Protein AF-A0A7C2D8P2-F1 (afdb_monomer)

Structure (mmCIF, N/CA/C/O backbone):
data_AF-A0A7C2D8P2-F1
#
_entry.id   AF-A0A7C2D8P2-F1
#
loop_
_atom_site.group_PDB
_atom_site.id
_atom_site.type_symbol
_atom_site.label_atom_id
_atom_site.label_alt_id
_atom_site.label_comp_id
_atom_site.label_asym_id
_atom_site.label_entity_id
_atom_site.label_seq_id
_atom_site.pdbx_PDB_ins_code
_atom_site.Cartn_x
_atom_site.Cartn_y
_atom_site.Cartn_z
_atom_site.occupancy
_atom_site.B_iso_or_equiv
_atom_site.auth_seq_id
_atom_site.auth_comp_id
_atom_site.auth_asym_id
_atom_site.auth_atom_id
_atom_site.pdbx_PDB_model_num
ATOM 1 N N . MET A 1 1 ? 91.631 -14.824 -57.199 1.00 41.09 1 MET A N 1
ATOM 2 C CA . MET A 1 1 ? 91.966 -16.258 -56.986 1.00 41.09 1 MET A CA 1
ATOM 3 C C . MET A 1 1 ? 90.661 -17.042 -57.189 1.00 41.09 1 MET A C 1
ATOM 5 O O . MET A 1 1 ? 89.636 -16.502 -56.811 1.00 41.09 1 MET A O 1
ATOM 9 N N . HIS A 1 2 ? 90.535 -18.111 -57.991 1.00 35.31 2 HIS A N 1
ATOM 10 C CA . HIS A 1 2 ? 91.168 -19.447 -57.898 1.00 35.31 2 HIS A CA 1
ATOM 11 C C . HIS A 1 2 ? 90.893 -20.138 -56.535 1.00 35.31 2 HIS A C 1
ATOM 13 O O . HIS A 1 2 ? 91.211 -19.531 -55.524 1.00 35.31 2 HIS A O 1
ATOM 19 N N . ARG A 1 3 ? 90.365 -21.381 -56.441 1.00 39.34 3 ARG A N 1
ATOM 20 C CA . ARG A 1 3 ? 89.917 -22.342 -57.490 1.00 39.34 3 ARG A CA 1
ATOM 21 C C . ARG A 1 3 ? 89.162 -23.570 -56.881 1.00 39.34 3 ARG A C 1
ATOM 23 O O . ARG A 1 3 ? 89.734 -24.169 -55.985 1.00 39.34 3 ARG A O 1
ATOM 30 N N . ARG A 1 4 ? 88.055 -24.052 -57.505 1.00 41.56 4 ARG A N 1
ATOM 31 C CA . ARG A 1 4 ? 87.508 -25.463 -57.475 1.00 41.56 4 ARG A CA 1
ATOM 32 C C . ARG A 1 4 ? 87.026 -26.038 -56.104 1.00 41.56 4 ARG A C 1
ATOM 34 O O . ARG A 1 4 ? 87.373 -25.470 -55.085 1.00 41.56 4 ARG A O 1
ATOM 41 N N . MET A 1 5 ? 86.229 -27.123 -55.968 1.00 42.97 5 MET A N 1
ATOM 42 C CA . MET A 1 5 ? 85.429 -28.044 -56.845 1.00 42.97 5 MET A CA 1
ATOM 43 C C . MET A 1 5 ? 84.220 -28.596 -55.997 1.00 42.97 5 MET A C 1
ATOM 45 O O . MET A 1 5 ? 84.363 -28.616 -54.782 1.00 42.97 5 MET A O 1
ATOM 49 N N . VAL A 1 6 ? 82.976 -28.861 -56.472 1.00 44.66 6 VAL A N 1
ATOM 50 C CA . VAL A 1 6 ? 82.435 -29.945 -57.372 1.00 44.66 6 VAL A CA 1
ATOM 51 C C . VAL A 1 6 ? 82.567 -31.353 -56.732 1.00 44.66 6 VAL A C 1
ATOM 53 O O . VAL A 1 6 ? 83.615 -31.595 -56.149 1.00 44.66 6 VAL A O 1
ATOM 56 N N . LYS A 1 7 ? 81.640 -32.342 -56.755 1.00 39.94 7 LYS A N 1
ATOM 57 C CA . LYS A 1 7 ? 80.459 -32.796 -57.576 1.00 39.94 7 LYS A CA 1
ATOM 58 C C . LYS A 1 7 ? 79.416 -33.457 -56.608 1.00 39.94 7 LYS A C 1
ATOM 60 O O . LYS A 1 7 ? 79.784 -33.653 -55.457 1.00 39.94 7 LYS A O 1
ATOM 65 N N . GLU A 1 8 ? 78.177 -33.902 -56.891 1.00 36.12 8 GLU A N 1
ATOM 66 C CA . GLU A 1 8 ? 77.235 -33.939 -58.046 1.00 36.12 8 GLU A CA 1
ATOM 67 C C . GLU A 1 8 ? 75.824 -33.475 -57.525 1.00 36.12 8 GLU A C 1
ATOM 69 O O . GLU A 1 8 ? 75.814 -32.414 -56.911 1.00 36.12 8 GLU A O 1
ATOM 74 N N . GLY A 1 9 ? 74.615 -34.083 -57.634 1.00 33.53 9 GLY A N 1
ATOM 75 C CA . GLY A 1 9 ? 74.024 -35.230 -58.377 1.00 33.53 9 GLY A CA 1
ATOM 76 C C . GLY A 1 9 ? 72.515 -35.461 -58.051 1.00 33.53 9 GLY A C 1
ATOM 77 O O . GLY A 1 9 ? 72.110 -35.037 -56.969 1.00 33.53 9 GLY A O 1
ATOM 78 N N . PRO A 1 10 ? 71.653 -36.032 -58.947 1.00 57.22 10 PRO A N 1
ATOM 79 C CA . PRO A 1 10 ? 70.202 -35.732 -58.894 1.00 57.22 10 PRO A CA 1
ATOM 80 C C . PRO A 1 10 ? 69.176 -36.892 -59.094 1.00 57.22 10 PRO A C 1
ATOM 82 O O . PRO A 1 10 ? 69.528 -38.044 -59.332 1.00 57.22 10 PRO A O 1
ATOM 85 N N . THR A 1 11 ? 67.886 -36.499 -59.143 1.00 39.34 11 THR A N 1
ATOM 86 C CA . THR A 1 11 ? 66.638 -37.238 -59.508 1.00 39.34 11 THR A CA 1
ATOM 87 C C . THR A 1 11 ? 65.970 -38.083 -58.403 1.00 39.34 11 THR A C 1
ATOM 89 O O . THR A 1 11 ? 66.649 -38.573 -57.512 1.00 39.34 11 THR A O 1
ATOM 92 N N . GLY A 1 12 ? 64.634 -38.247 -58.369 1.00 34.53 12 GLY A N 1
ATOM 93 C CA . GLY A 1 12 ? 63.576 -37.751 -59.277 1.00 34.53 12 GLY A CA 1
ATOM 94 C C . GLY A 1 12 ? 62.172 -37.724 -58.627 1.00 34.53 12 GLY A C 1
ATOM 95 O O . GLY A 1 12 ? 62.017 -38.133 -57.482 1.00 34.53 12 GLY A O 1
ATOM 96 N N . CYS A 1 13 ? 61.162 -37.206 -59.343 1.00 32.38 13 CYS A N 1
ATOM 97 C CA . CYS A 1 13 ? 59.773 -37.015 -58.860 1.00 32.38 13 CYS A CA 1
ATOM 98 C C . CYS A 1 13 ? 58.755 -37.836 -59.730 1.00 32.38 13 CYS A C 1
ATOM 100 O O . CYS A 1 13 ? 59.218 -38.744 -60.415 1.00 32.38 13 CYS A O 1
ATOM 102 N N . PRO A 1 14 ? 57.410 -37.671 -59.675 1.00 63.09 14 PRO A N 1
ATOM 103 C CA . PRO A 1 14 ? 56.484 -38.706 -59.183 1.00 63.09 14 PRO A CA 1
ATOM 104 C C . PRO A 1 14 ? 55.549 -39.284 -60.287 1.00 63.09 14 PRO A C 1
ATOM 106 O O . PRO A 1 14 ? 55.957 -39.348 -61.442 1.00 63.09 14 PRO A O 1
ATOM 109 N N . THR A 1 15 ? 54.278 -39.603 -59.946 1.00 41.38 15 THR A N 1
ATOM 110 C CA . THR A 1 15 ? 53.103 -40.004 -60.795 1.00 41.38 15 THR A CA 1
ATOM 111 C C . THR A 1 15 ? 52.832 -41.534 -60.938 1.00 41.38 15 THR A C 1
ATOM 113 O O . THR A 1 15 ? 53.690 -42.316 -60.540 1.00 41.38 15 THR A O 1
ATOM 116 N N . PRO A 1 16 ? 51.656 -42.004 -61.450 1.00 52.56 16 PRO A N 1
ATOM 117 C CA . PRO A 1 16 ? 50.286 -41.758 -60.921 1.00 52.56 16 PRO A CA 1
ATOM 118 C C . PRO A 1 16 ? 49.272 -42.951 -61.066 1.00 52.56 16 PRO A C 1
ATOM 120 O O . PRO A 1 16 ? 49.584 -43.948 -61.705 1.00 52.56 16 PRO A O 1
ATOM 123 N N . PHE A 1 17 ? 48.005 -42.761 -60.623 1.00 34.69 17 PHE A N 1
ATOM 124 C CA . PHE A 1 17 ? 46.769 -43.526 -60.994 1.00 34.69 17 PHE A CA 1
ATOM 125 C C . PHE A 1 17 ? 46.783 -45.070 -60.718 1.00 34.69 17 PHE A C 1
ATOM 127 O O . PHE A 1 17 ? 47.797 -45.621 -60.323 1.00 34.69 17 PHE A O 1
ATOM 134 N N . THR A 1 18 ? 45.706 -45.881 -60.770 1.00 35.97 18 THR A N 1
ATOM 135 C CA . THR A 1 18 ? 44.376 -45.815 -61.436 1.00 35.97 18 THR A CA 1
ATOM 136 C C . THR A 1 18 ? 43.271 -46.493 -60.565 1.00 35.97 18 THR A C 1
ATOM 138 O O . THR A 1 18 ? 43.389 -46.479 -59.345 1.00 35.97 18 THR A O 1
ATOM 141 N N . SER A 1 19 ? 42.161 -47.020 -61.121 1.00 37.47 19 SER A N 1
ATOM 142 C CA . SER A 1 19 ? 40.869 -47.204 -60.416 1.00 37.47 19 SER A CA 1
ATOM 143 C C . SER A 1 19 ? 40.106 -48.530 -60.661 1.00 37.47 19 SER A C 1
ATOM 145 O O . SER A 1 19 ? 40.237 -49.131 -61.723 1.00 37.47 19 SER A O 1
ATOM 147 N N . ARG A 1 20 ? 39.172 -48.854 -59.731 1.00 37.91 20 ARG A N 1
ATOM 148 C CA . ARG A 1 20 ? 38.009 -49.790 -59.868 1.00 37.91 20 ARG A CA 1
ATOM 149 C C . ARG A 1 20 ? 38.350 -51.304 -59.998 1.00 37.91 20 ARG A C 1
ATOM 151 O O . ARG A 1 20 ? 39.530 -51.604 -60.142 1.00 37.91 20 ARG A O 1
ATOM 158 N N . PRO A 1 21 ? 37.391 -52.274 -59.876 1.00 44.59 21 PRO A N 1
ATOM 159 C CA . PRO A 1 21 ? 35.919 -52.211 -60.026 1.00 44.59 21 PRO A CA 1
ATOM 160 C C . PRO A 1 21 ? 35.089 -52.767 -58.828 1.00 44.59 21 PRO A C 1
ATOM 162 O O . PRO A 1 21 ? 35.486 -52.603 -57.680 1.00 44.59 21 PRO A O 1
ATOM 165 N N . SER A 1 22 ? 33.887 -53.316 -59.084 1.00 39.62 22 SER A N 1
ATOM 166 C CA . SER A 1 22 ? 32.802 -53.600 -58.115 1.00 39.62 22 SER A CA 1
ATOM 167 C C . SER A 1 22 ? 31.857 -54.740 -58.564 1.00 39.62 22 SER A C 1
ATOM 169 O O . SER A 1 22 ? 31.830 -55.022 -59.760 1.00 39.62 22 SER A O 1
ATOM 171 N N . LEU A 1 23 ? 30.982 -55.229 -57.655 1.00 35.94 23 LEU A N 1
ATOM 172 C CA . LEU A 1 23 ? 29.886 -56.231 -57.838 1.00 35.94 23 LEU A CA 1
ATOM 173 C C . LEU A 1 23 ? 30.342 -57.716 -57.889 1.00 35.94 23 LEU A C 1
ATOM 175 O O . LEU A 1 23 ? 31.521 -57.942 -58.159 1.00 35.94 23 LEU A O 1
ATOM 179 N N . PRO A 1 24 ? 29.466 -58.730 -57.626 1.00 44.38 24 PRO A N 1
ATOM 180 C CA . PRO A 1 24 ? 27.991 -58.701 -57.514 1.00 44.38 24 PRO A CA 1
ATOM 181 C C . PRO A 1 24 ? 27.383 -59.270 -56.200 1.00 44.38 24 PRO A C 1
ATOM 183 O O . PRO A 1 24 ? 28.075 -59.472 -55.208 1.00 44.38 24 PRO A O 1
ATOM 186 N N . ILE A 1 25 ? 26.056 -59.482 -56.205 1.00 39.62 25 ILE A N 1
ATOM 187 C CA . ILE A 1 25 ? 25.188 -60.006 -55.122 1.00 39.62 25 ILE A CA 1
ATOM 188 C C . ILE A 1 25 ? 24.411 -61.240 -55.662 1.00 39.62 25 ILE A C 1
ATOM 190 O O . ILE A 1 25 ? 24.443 -61.492 -56.868 1.00 39.62 25 ILE A O 1
ATOM 194 N N . THR A 1 26 ? 23.630 -61.913 -54.800 1.00 42.88 26 THR A N 1
ATOM 195 C CA . THR A 1 26 ? 22.586 -62.951 -55.049 1.00 42.88 26 THR A CA 1
ATOM 196 C C . THR A 1 26 ? 23.070 -64.412 -54.836 1.00 42.88 26 THR A C 1
ATOM 198 O O . THR A 1 26 ? 24.262 -64.599 -54.594 1.00 42.88 26 THR A O 1
ATOM 201 N N . PRO A 1 27 ? 22.178 -65.409 -54.623 1.00 56.25 27 PRO A N 1
ATOM 202 C CA . PRO A 1 27 ? 22.005 -65.936 -53.262 1.00 56.25 27 PRO A CA 1
ATOM 203 C C . PRO A 1 27 ? 22.0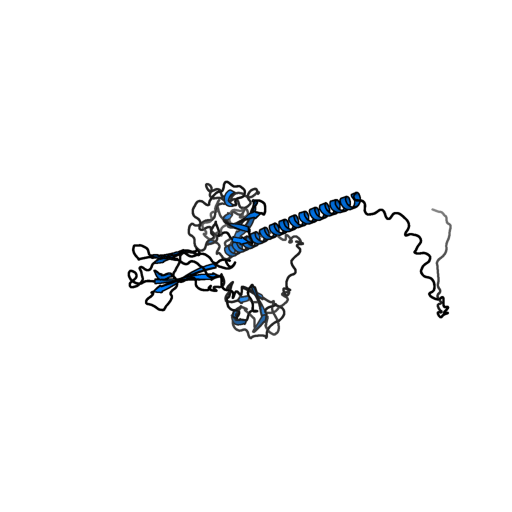60 -67.476 -53.182 1.00 56.25 27 PRO A C 1
ATOM 205 O O . PRO A 1 27 ? 22.130 -68.154 -54.201 1.00 56.25 27 PRO A O 1
ATOM 208 N N . HIS A 1 28 ? 21.939 -68.040 -51.977 1.00 38.22 28 HIS A N 1
ATOM 209 C CA . HIS A 1 28 ? 21.369 -69.380 -51.806 1.00 38.22 28 HIS A CA 1
ATOM 210 C C . HIS A 1 28 ? 20.721 -69.534 -50.425 1.00 38.22 28 HIS A C 1
ATOM 212 O O . HIS A 1 28 ? 21.266 -69.082 -49.418 1.00 38.22 28 HIS A O 1
ATOM 218 N N . GLU A 1 29 ? 19.548 -70.160 -50.397 1.00 46.31 29 GLU A N 1
ATOM 219 C CA . GLU A 1 29 ? 18.896 -70.650 -49.181 1.00 46.31 29 GLU A CA 1
ATOM 220 C C . GLU A 1 29 ? 19.511 -71.996 -48.776 1.00 46.31 29 GLU A C 1
ATOM 222 O O . GLU A 1 29 ? 19.845 -72.792 -49.655 1.00 46.31 29 GLU A O 1
ATOM 227 N N . ASP A 1 30 ? 19.564 -72.292 -47.474 1.00 44.06 30 ASP A N 1
ATOM 228 C CA . ASP A 1 30 ? 19.356 -73.665 -46.998 1.00 44.06 30 ASP A CA 1
ATOM 229 C C . ASP A 1 30 ? 18.794 -73.685 -45.561 1.00 44.06 30 ASP A C 1
ATOM 231 O O . ASP A 1 30 ? 18.948 -72.724 -44.799 1.00 44.06 30 ASP A O 1
ATOM 235 N N . VAL A 1 31 ? 18.081 -74.753 -45.196 1.00 47.03 31 VAL A N 1
ATOM 236 C CA . VAL A 1 31 ? 17.140 -74.775 -44.061 1.00 47.03 31 VAL A CA 1
ATOM 237 C C . VAL A 1 31 ? 17.578 -75.741 -42.959 1.00 47.03 31 VAL A C 1
ATOM 239 O O . VAL A 1 31 ? 17.533 -76.956 -43.132 1.00 47.03 31 VAL A O 1
ATOM 242 N N . MET A 1 32 ? 17.871 -75.221 -41.758 1.00 43.62 32 MET A N 1
ATOM 243 C CA . MET A 1 32 ? 18.095 -76.041 -40.550 1.00 43.62 32 MET A CA 1
ATOM 244 C C . MET A 1 32 ? 17.202 -75.653 -39.360 1.00 43.62 32 MET A C 1
ATOM 246 O O . MET A 1 32 ? 17.632 -75.130 -38.338 1.00 43.62 32 MET A O 1
ATOM 250 N N . THR A 1 33 ? 15.918 -75.975 -39.528 1.00 43.25 33 THR A N 1
ATOM 251 C CA . THR A 1 33 ? 14.999 -76.549 -38.520 1.00 43.25 33 THR A CA 1
ATOM 252 C C . THR A 1 33 ? 15.226 -76.264 -37.021 1.00 43.25 33 THR A C 1
ATOM 254 O O . THR A 1 33 ? 16.091 -76.849 -36.366 1.00 43.25 33 THR A O 1
ATOM 257 N N . LEU A 1 34 ? 14.277 -75.541 -36.419 1.00 46.47 34 LEU A N 1
ATOM 258 C CA . LEU A 1 34 ? 14.076 -75.410 -34.968 1.00 46.47 34 LEU A CA 1
ATOM 259 C C . LEU A 1 34 ? 13.701 -76.748 -34.281 1.00 46.47 34 LEU A C 1
ATOM 261 O O . LEU A 1 34 ? 12.523 -77.007 -34.033 1.00 46.47 34 LEU A O 1
ATOM 265 N N . ARG A 1 35 ? 14.681 -77.591 -33.911 1.00 48.00 35 ARG A N 1
ATOM 266 C CA . ARG A 1 35 ? 14.475 -78.739 -32.992 1.00 48.00 35 ARG A CA 1
ATOM 267 C C . ARG A 1 35 ? 15.694 -79.073 -32.115 1.00 48.00 35 ARG A C 1
ATOM 269 O O . ARG A 1 35 ? 16.431 -80.001 -32.426 1.00 48.00 35 ARG A O 1
ATOM 276 N N . SER A 1 36 ? 15.861 -78.375 -30.984 1.00 41.66 36 SER A N 1
ATOM 277 C CA . SER A 1 36 ? 16.303 -78.950 -29.681 1.00 41.66 36 SER A CA 1
ATOM 278 C C . SER A 1 36 ? 16.606 -77.875 -28.620 1.00 41.66 36 SER A C 1
ATOM 280 O O . SER A 1 36 ? 17.748 -77.600 -28.259 1.00 41.66 36 SER A O 1
ATOM 282 N N . TRP A 1 37 ? 15.556 -77.296 -28.032 1.00 48.78 37 TRP A N 1
ATOM 283 C CA . TRP A 1 37 ? 15.681 -76.768 -26.666 1.00 48.78 37 TRP A CA 1
ATOM 284 C C . TRP A 1 37 ? 15.878 -77.932 -25.661 1.00 48.78 37 TRP A C 1
ATOM 286 O O . TRP A 1 37 ? 15.717 -79.098 -26.006 1.00 48.78 37 TRP A O 1
ATOM 296 N N . SER A 1 38 ? 16.184 -77.591 -24.402 1.00 45.97 38 SER A N 1
ATOM 297 C CA . SER A 1 38 ? 16.135 -78.460 -23.204 1.00 45.97 38 SER A CA 1
ATOM 298 C C . SER A 1 38 ? 17.271 -79.457 -22.892 1.00 45.97 38 SER A C 1
ATOM 300 O O . SER A 1 38 ? 17.045 -80.348 -22.077 1.00 45.97 38 SER A O 1
ATOM 302 N N . ALA A 1 39 ? 18.491 -79.283 -23.418 1.00 49.94 39 ALA A N 1
ATOM 303 C CA . ALA A 1 39 ? 19.677 -80.023 -22.937 1.00 49.94 39 ALA A CA 1
ATOM 304 C C . ALA A 1 39 ? 20.641 -79.163 -22.087 1.00 49.94 39 ALA A C 1
ATOM 306 O O . ALA A 1 39 ? 20.858 -79.439 -20.911 1.00 49.94 39 ALA A O 1
ATOM 307 N N . VAL A 1 40 ? 21.195 -78.086 -22.657 1.00 50.56 40 VAL A N 1
ATOM 308 C CA . VAL A 1 40 ? 22.350 -77.366 -22.070 1.00 50.56 40 VAL A CA 1
ATOM 309 C C . VAL A 1 40 ? 21.985 -76.464 -20.877 1.00 50.56 40 VAL A C 1
ATOM 311 O O . VAL A 1 40 ? 22.806 -76.256 -19.988 1.00 50.56 40 VAL A O 1
ATOM 314 N N . LEU A 1 41 ? 20.746 -75.963 -20.795 1.00 47.75 41 LEU A N 1
ATOM 315 C CA . LEU A 1 41 ? 20.349 -74.995 -19.757 1.00 47.75 41 LEU A CA 1
ATOM 316 C C . LEU A 1 41 ? 20.064 -75.606 -18.367 1.00 47.75 41 LEU A C 1
ATOM 318 O O . LEU A 1 41 ? 19.802 -74.863 -17.426 1.00 47.75 41 LEU A O 1
ATOM 322 N N . ARG A 1 42 ? 20.070 -76.940 -18.218 1.00 50.16 42 ARG A N 1
ATOM 323 C CA . ARG A 1 42 ? 19.604 -77.635 -16.995 1.00 50.16 42 ARG A CA 1
ATOM 324 C C . ARG A 1 42 ? 20.732 -78.215 -16.123 1.00 50.16 42 ARG A C 1
ATOM 326 O O . ARG A 1 42 ? 20.463 -79.009 -15.233 1.00 50.16 42 ARG A O 1
ATOM 333 N N . ALA A 1 43 ? 21.984 -77.815 -16.364 1.00 49.38 43 ALA A N 1
ATOM 334 C CA . ALA A 1 43 ? 23.177 -78.344 -15.683 1.00 49.38 43 ALA A CA 1
ATOM 335 C C . ALA A 1 43 ? 23.973 -77.296 -14.866 1.00 49.38 43 ALA A C 1
ATOM 337 O O . ALA A 1 43 ? 25.139 -77.514 -14.547 1.00 49.38 43 ALA A O 1
ATOM 338 N N . ARG A 1 44 ? 23.361 -76.148 -14.525 1.00 49.91 44 ARG A N 1
ATOM 339 C CA . ARG A 1 44 ? 23.916 -75.136 -13.593 1.00 49.91 44 ARG A CA 1
ATOM 340 C C . ARG A 1 44 ? 22.887 -74.573 -12.593 1.00 49.91 44 ARG A C 1
ATOM 342 O O . ARG A 1 44 ? 23.026 -73.453 -12.121 1.00 49.91 44 ARG A O 1
ATOM 349 N N . LEU A 1 45 ? 21.882 -75.372 -12.237 1.00 51.03 45 LEU A N 1
ATOM 350 C CA . LEU A 1 45 ? 21.025 -75.156 -11.063 1.00 51.03 45 LEU A CA 1
ATOM 351 C C . LEU A 1 45 ? 21.250 -76.342 -10.122 1.00 51.03 45 LEU A C 1
ATOM 353 O O . LEU A 1 45 ? 20.549 -77.346 -10.187 1.00 51.03 45 LEU A O 1
ATOM 357 N N . GLY A 1 46 ? 22.347 -76.274 -9.366 1.00 53.56 46 GLY A N 1
ATOM 358 C CA . GLY A 1 46 ? 22.913 -77.436 -8.680 1.00 53.56 46 GLY A CA 1
ATOM 359 C C . GLY A 1 46 ? 24.064 -77.101 -7.734 1.00 53.56 46 GLY A C 1
ATOM 360 O O . GLY A 1 46 ? 25.049 -77.834 -7.707 1.00 53.56 46 GLY A O 1
ATOM 361 N N . HIS A 1 47 ? 23.953 -75.990 -7.003 1.00 52.94 47 HIS A N 1
ATOM 362 C CA . HIS A 1 47 ? 24.684 -75.735 -5.759 1.00 52.94 47 HIS A CA 1
ATOM 363 C C . HIS A 1 47 ? 23.842 -74.822 -4.858 1.00 52.94 47 HIS A C 1
ATOM 365 O O . HIS A 1 47 ? 23.308 -73.821 -5.325 1.00 52.94 47 HIS A O 1
ATOM 371 N N . ASP A 1 48 ? 23.757 -75.202 -3.585 1.00 48.16 48 ASP A N 1
ATOM 372 C CA . ASP A 1 48 ? 23.375 -74.392 -2.427 1.00 48.16 48 ASP A CA 1
ATOM 373 C C . ASP A 1 48 ? 22.094 -73.537 -2.512 1.00 48.16 48 ASP A C 1
ATOM 375 O O . ASP A 1 48 ? 22.121 -72.324 -2.311 1.00 48.16 48 ASP A O 1
ATOM 379 N N . GLU A 1 49 ? 20.933 -74.202 -2.575 1.00 57.38 49 GLU A N 1
ATOM 380 C CA . GLU A 1 49 ? 19.755 -73.712 -1.837 1.00 57.38 49 GLU A CA 1
ATOM 381 C C . GLU A 1 49 ? 20.004 -73.848 -0.321 1.00 57.38 49 GLU A C 1
ATOM 383 O O . GLU A 1 49 ? 19.475 -74.728 0.361 1.00 57.38 49 GLU A O 1
ATOM 388 N N . ARG A 1 50 ? 20.839 -72.963 0.234 1.00 58.38 50 ARG A N 1
ATOM 389 C CA . ARG A 1 50 ? 20.813 -72.687 1.674 1.00 58.38 50 ARG A CA 1
ATOM 390 C C . ARG A 1 50 ? 19.628 -71.765 1.920 1.00 58.38 50 ARG A C 1
ATOM 392 O O . ARG A 1 50 ? 19.622 -70.639 1.434 1.00 58.38 50 ARG A O 1
ATOM 399 N N . GLY A 1 51 ? 18.626 -72.242 2.659 1.00 60.06 51 GLY A N 1
ATOM 400 C CA . GLY A 1 51 ? 17.494 -71.404 3.058 1.00 60.06 51 GLY A CA 1
ATOM 401 C C . GLY A 1 51 ? 17.988 -70.122 3.737 1.00 60.06 51 GLY A C 1
ATOM 402 O O . GLY A 1 51 ? 18.899 -70.200 4.564 1.00 60.06 51 GLY A O 1
ATOM 403 N N . PHE A 1 52 ? 17.402 -68.979 3.349 1.00 60.81 52 PHE A N 1
ATOM 404 C CA . PHE A 1 52 ? 17.810 -67.620 3.740 1.00 60.81 52 PHE A CA 1
ATOM 405 C C . PHE A 1 52 ? 18.320 -67.580 5.180 1.00 60.81 52 PHE A C 1
ATOM 407 O O . PHE A 1 52 ? 17.557 -67.788 6.130 1.00 60.81 52 PHE A O 1
ATOM 414 N N . THR A 1 53 ? 19.624 -67.356 5.351 1.00 69.88 53 THR A N 1
ATOM 415 C CA . THR A 1 53 ? 20.195 -67.424 6.696 1.00 69.88 53 THR A CA 1
ATOM 416 C C . THR A 1 53 ? 19.641 -66.270 7.525 1.00 69.88 53 THR A C 1
ATOM 418 O O . THR A 1 53 ? 19.511 -65.146 7.039 1.00 69.88 53 THR A O 1
ATOM 421 N N . MET A 1 54 ? 19.329 -66.514 8.801 1.00 70.81 54 MET A N 1
ATOM 422 C CA . MET A 1 54 ? 18.816 -65.457 9.684 1.00 70.81 54 MET A CA 1
ATOM 423 C C . MET A 1 54 ? 19.780 -64.257 9.748 1.00 70.81 54 MET A C 1
ATOM 425 O O . MET A 1 54 ? 19.344 -63.116 9.860 1.00 70.81 54 MET A O 1
ATOM 429 N N . VAL A 1 55 ? 21.084 -64.513 9.591 1.00 73.31 55 VAL A N 1
ATOM 430 C CA . VAL A 1 55 ? 22.154 -63.509 9.477 1.00 73.31 55 VAL A CA 1
ATOM 431 C C . VAL A 1 55 ? 21.980 -62.612 8.245 1.00 73.31 55 VAL A C 1
ATOM 433 O O . VAL A 1 55 ? 22.127 -61.401 8.353 1.00 73.31 55 VAL A O 1
ATOM 436 N N . GLU A 1 56 ? 21.640 -63.178 7.089 1.00 76.69 56 GLU A N 1
ATOM 437 C CA . GLU A 1 56 ? 21.448 -62.449 5.829 1.00 76.69 56 GLU A CA 1
ATOM 438 C C . GLU A 1 56 ? 20.150 -61.628 5.823 1.00 76.69 56 GLU A C 1
ATOM 440 O O . GLU A 1 56 ? 20.142 -60.478 5.377 1.00 76.69 56 GLU A O 1
ATOM 445 N N . ALA A 1 57 ? 19.073 -62.161 6.409 1.00 79.44 57 ALA A N 1
ATOM 446 C CA . ALA A 1 57 ? 17.849 -61.398 6.655 1.00 79.44 57 ALA A CA 1
ATOM 447 C C . ALA A 1 57 ? 18.095 -60.220 7.620 1.00 79.44 57 ALA A C 1
ATOM 449 O O . ALA A 1 57 ? 17.640 -59.104 7.363 1.00 79.44 57 ALA A O 1
ATOM 450 N N . LEU A 1 58 ? 18.869 -60.434 8.693 1.00 82.62 58 LEU A N 1
ATOM 451 C CA . LEU A 1 58 ? 19.268 -59.376 9.627 1.00 82.62 58 LEU A CA 1
ATOM 452 C C . LEU A 1 58 ? 20.184 -58.333 8.966 1.00 82.62 58 LEU A C 1
ATOM 454 O O . LEU A 1 58 ? 19.964 -57.141 9.161 1.00 82.62 58 LEU A O 1
ATOM 458 N N . ALA A 1 59 ? 21.157 -58.747 8.149 1.00 84.25 59 ALA A N 1
ATOM 459 C CA . ALA A 1 59 ? 22.025 -57.837 7.398 1.00 84.25 59 ALA A CA 1
ATOM 460 C C . ALA A 1 59 ? 21.239 -57.001 6.371 1.00 84.25 59 ALA A C 1
ATOM 462 O O . ALA A 1 59 ? 21.464 -55.800 6.237 1.00 84.25 59 ALA A O 1
ATOM 463 N N . SER A 1 60 ? 20.261 -57.609 5.695 1.00 89.50 60 SER A N 1
ATOM 464 C CA . SER A 1 60 ? 19.355 -56.902 4.779 1.00 89.50 60 SER A CA 1
ATOM 465 C C . SER A 1 60 ? 18.503 -55.868 5.521 1.00 89.50 60 SER A C 1
ATOM 467 O O . SER A 1 60 ? 18.361 -54.736 5.061 1.00 89.50 60 SER A O 1
ATOM 469 N N . LEU A 1 61 ? 17.981 -56.228 6.700 1.00 86.12 61 LEU A N 1
ATOM 470 C CA . LEU A 1 61 ? 17.204 -55.329 7.555 1.00 86.12 61 LEU A CA 1
ATOM 471 C C . LEU A 1 61 ? 18.036 -54.171 8.120 1.00 86.12 61 LEU A C 1
ATOM 473 O O . LEU A 1 61 ? 17.532 -53.051 8.158 1.00 86.12 61 LEU A O 1
ATOM 477 N N . THR A 1 62 ? 19.293 -54.386 8.525 1.00 90.25 62 THR A N 1
ATOM 478 C CA . THR A 1 62 ? 20.145 -53.285 9.010 1.00 90.25 62 THR A CA 1
ATOM 479 C C . THR A 1 62 ? 20.577 -52.353 7.883 1.00 90.25 62 THR A C 1
ATOM 481 O O . THR A 1 62 ? 20.509 -51.137 8.061 1.00 90.25 62 THR A O 1
ATOM 484 N N . ILE A 1 63 ? 20.931 -52.879 6.704 1.00 91.19 63 ILE A N 1
ATOM 485 C CA . ILE A 1 63 ? 21.232 -52.062 5.516 1.00 91.19 63 ILE A CA 1
ATOM 486 C C . ILE A 1 63 ? 20.002 -51.237 5.108 1.00 91.19 63 ILE A C 1
ATOM 488 O O . ILE A 1 63 ? 20.123 -50.034 4.869 1.00 91.19 63 ILE A O 1
ATOM 492 N N . LEU A 1 64 ? 18.809 -51.842 5.091 1.00 91.38 64 LEU A N 1
ATOM 493 C CA . LEU A 1 64 ? 17.566 -51.139 4.768 1.00 91.38 64 LEU A CA 1
ATOM 494 C C . LEU A 1 64 ? 17.196 -50.094 5.832 1.00 91.38 64 LEU A C 1
ATOM 496 O O . LEU A 1 64 ? 16.803 -48.988 5.472 1.00 91.38 64 LEU A O 1
ATOM 500 N N . ALA A 1 65 ? 17.372 -50.387 7.123 1.00 87.69 65 ALA A N 1
ATOM 501 C CA . ALA A 1 65 ? 17.130 -49.424 8.199 1.00 87.69 65 ALA A CA 1
ATOM 502 C C . ALA A 1 65 ? 18.075 -48.211 8.115 1.00 87.69 65 ALA A C 1
ATOM 504 O O . ALA A 1 65 ? 17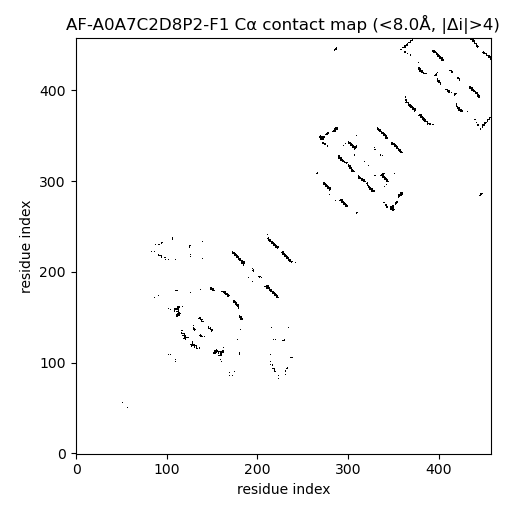.619 -47.073 8.227 1.00 87.69 65 ALA A O 1
ATOM 505 N N . VAL A 1 66 ? 19.369 -48.434 7.850 1.00 89.31 66 VAL A N 1
ATOM 506 C CA . VAL A 1 66 ? 20.349 -47.355 7.625 1.00 89.31 66 VAL A CA 1
ATOM 507 C C . VAL A 1 66 ? 19.998 -46.554 6.367 1.00 89.31 66 VAL A C 1
ATOM 509 O O . VAL A 1 66 ? 20.027 -45.326 6.408 1.00 89.31 66 VAL A O 1
ATOM 512 N N . GLY A 1 67 ? 19.597 -47.216 5.278 1.00 86.75 67 GLY A N 1
ATOM 513 C CA . GLY A 1 67 ? 19.159 -46.558 4.044 1.00 86.75 67 GLY A CA 1
ATOM 514 C C . GLY A 1 67 ? 17.918 -45.680 4.238 1.00 86.75 67 GLY A C 1
ATOM 515 O O . GLY A 1 67 ? 17.922 -44.512 3.854 1.00 86.75 67 GLY A O 1
ATOM 516 N N . VAL A 1 68 ? 16.878 -46.199 4.897 1.00 87.44 68 VAL A N 1
ATOM 517 C CA . VAL A 1 68 ? 15.654 -45.442 5.215 1.00 87.44 68 VAL A CA 1
ATOM 518 C C . VAL A 1 68 ? 15.959 -44.269 6.152 1.00 87.44 68 VAL A C 1
ATOM 520 O O . VAL A 1 68 ? 15.458 -43.169 5.924 1.00 87.44 68 VAL A O 1
ATOM 523 N N . PHE A 1 69 ? 16.823 -44.451 7.156 1.00 81.12 69 PHE A N 1
ATOM 524 C CA . PHE A 1 69 ? 17.239 -43.368 8.052 1.00 81.12 69 PHE A CA 1
ATOM 525 C C . PHE A 1 69 ? 18.044 -42.277 7.322 1.00 81.12 69 PHE A C 1
ATOM 527 O O . PHE A 1 69 ? 17.816 -41.085 7.545 1.00 81.12 69 PHE A O 1
ATOM 534 N N . ALA A 1 70 ? 18.936 -42.656 6.403 1.00 80.75 70 ALA A N 1
ATOM 535 C CA . ALA A 1 70 ? 19.683 -41.719 5.564 1.00 80.75 70 ALA A CA 1
ATOM 536 C C . ALA A 1 70 ? 18.758 -40.920 4.627 1.00 80.75 70 ALA A C 1
ATOM 538 O O . ALA A 1 70 ? 18.899 -39.704 4.509 1.00 80.75 70 ALA A O 1
ATOM 539 N N . VAL A 1 71 ? 17.758 -41.567 4.017 1.00 84.31 71 VAL A N 1
ATOM 540 C CA . VAL A 1 71 ? 16.764 -40.884 3.170 1.00 84.31 71 VAL A CA 1
ATOM 541 C C . VAL A 1 71 ? 15.879 -39.947 3.999 1.00 84.31 71 VAL A C 1
ATOM 543 O O . VAL A 1 71 ? 15.698 -38.790 3.622 1.00 84.31 71 VAL A O 1
ATOM 546 N N . ALA A 1 72 ? 15.379 -40.392 5.155 1.00 72.12 72 ALA A N 1
ATOM 547 C CA . ALA A 1 72 ? 14.535 -39.575 6.028 1.00 72.12 72 ALA A CA 1
ATOM 548 C C . ALA A 1 72 ? 15.275 -38.342 6.584 1.00 72.12 72 ALA A C 1
ATOM 550 O O . ALA A 1 72 ? 14.716 -37.244 6.616 1.00 72.12 72 ALA A O 1
ATOM 551 N N . THR A 1 73 ? 16.547 -38.491 6.972 1.00 67.38 73 THR A N 1
ATOM 552 C CA . THR A 1 73 ? 17.375 -37.360 7.428 1.00 67.38 73 THR A CA 1
ATOM 553 C C . THR A 1 73 ? 17.721 -36.399 6.286 1.00 67.38 73 THR A C 1
ATOM 555 O O . THR A 1 73 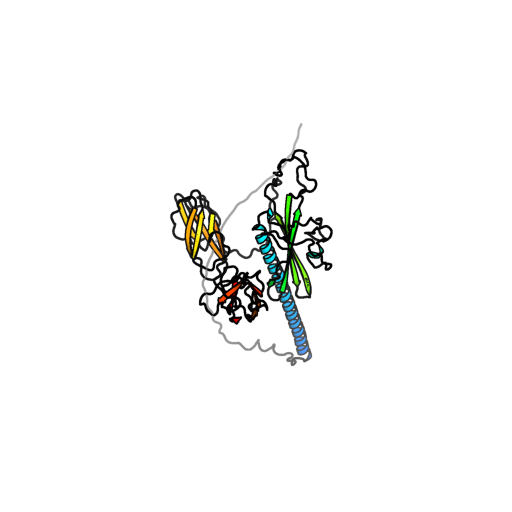? 17.620 -35.186 6.479 1.00 67.38 73 THR A O 1
ATOM 558 N N . ALA A 1 74 ? 18.015 -36.899 5.080 1.00 70.81 74 ALA A N 1
ATOM 559 C CA . ALA A 1 74 ? 18.224 -36.066 3.892 1.00 70.81 74 ALA A CA 1
ATOM 560 C C . ALA A 1 74 ? 16.963 -35.270 3.493 1.00 70.81 74 ALA A C 1
ATOM 562 O O . ALA A 1 74 ? 17.051 -34.070 3.230 1.00 70.81 74 ALA A O 1
ATOM 563 N N . MET A 1 75 ? 15.779 -35.895 3.518 1.00 69.00 75 MET A N 1
ATOM 564 C CA . MET A 1 75 ? 14.497 -35.211 3.284 1.00 69.00 75 MET A CA 1
ATOM 565 C C . MET A 1 75 ? 14.219 -34.141 4.350 1.00 69.00 75 MET A C 1
ATOM 567 O O . MET A 1 75 ? 13.865 -33.010 4.015 1.00 69.00 75 MET A O 1
ATOM 571 N N . GLY A 1 76 ? 14.441 -34.460 5.631 1.00 58.62 76 GLY A N 1
ATOM 572 C CA . GLY A 1 76 ? 14.293 -33.506 6.733 1.00 58.62 76 GLY A CA 1
ATOM 573 C C . GLY A 1 76 ? 15.250 -32.310 6.643 1.00 58.62 76 GLY A C 1
ATOM 574 O O . GLY A 1 76 ? 14.883 -31.201 7.032 1.00 58.62 76 GLY A O 1
ATOM 575 N N . PHE A 1 77 ? 16.452 -32.503 6.092 1.00 60.81 77 PHE A N 1
ATOM 576 C CA . PHE A 1 77 ? 17.390 -31.418 5.799 1.00 60.81 77 PHE A CA 1
ATOM 577 C C . PHE A 1 77 ? 16.917 -30.562 4.612 1.00 60.81 77 PHE A C 1
ATOM 579 O O . PHE A 1 77 ? 16.854 -29.339 4.732 1.00 60.81 77 PHE A O 1
ATOM 586 N N . GLY A 1 78 ? 16.507 -31.189 3.502 1.00 59.00 78 GLY A N 1
ATOM 587 C CA . GLY A 1 78 ? 16.037 -30.496 2.293 1.00 59.00 78 GLY A CA 1
ATOM 588 C C . GLY A 1 78 ? 14.780 -29.640 2.500 1.00 59.00 78 GLY A C 1
ATOM 589 O O . GLY A 1 78 ? 14.669 -28.547 1.943 1.00 59.00 78 GLY A O 1
ATOM 590 N N . LEU A 1 79 ? 13.848 -30.085 3.349 1.00 61.91 79 LEU A N 1
ATOM 591 C CA . LEU A 1 79 ? 12.670 -29.285 3.707 1.00 61.91 79 LEU A CA 1
ATOM 592 C C . LEU A 1 79 ? 13.049 -28.050 4.543 1.00 61.91 79 LEU A C 1
ATOM 594 O O . LEU A 1 79 ? 12.536 -26.959 4.289 1.00 61.91 79 LEU A O 1
ATOM 598 N N . LYS A 1 80 ? 13.993 -28.186 5.486 1.00 58.69 80 LYS A N 1
ATOM 599 C CA . LYS A 1 80 ? 14.492 -27.060 6.296 1.00 58.69 80 LYS A CA 1
ATOM 600 C C . LYS A 1 80 ? 15.246 -26.027 5.458 1.00 58.69 80 LYS A C 1
ATOM 602 O O . LYS A 1 80 ? 15.025 -24.830 5.636 1.00 58.69 80 LYS A O 1
ATOM 607 N N . THR A 1 81 ? 16.101 -26.457 4.526 1.00 61.56 81 THR A N 1
ATOM 608 C CA . THR A 1 81 ? 16.816 -25.525 3.638 1.00 61.56 81 THR A CA 1
ATOM 609 C C . THR A 1 81 ? 15.864 -24.796 2.691 1.00 61.56 81 THR A C 1
ATOM 611 O O . THR A 1 81 ? 15.986 -23.582 2.545 1.00 61.56 81 THR A O 1
ATOM 614 N N . SER A 1 82 ? 14.852 -25.479 2.138 1.00 60.97 82 SER A N 1
ATOM 615 C CA . SER A 1 82 ? 13.800 -24.824 1.343 1.00 60.97 82 SER A CA 1
ATOM 616 C C . SER A 1 82 ? 13.022 -23.776 2.155 1.00 60.97 82 SER A C 1
ATOM 618 O O . SER A 1 82 ? 12.759 -22.683 1.652 1.00 60.97 82 SER A O 1
ATOM 620 N N . GLY A 1 83 ? 12.709 -24.066 3.425 1.00 65.06 83 GLY A N 1
ATOM 621 C CA . GLY A 1 83 ? 12.059 -23.121 4.338 1.00 65.06 83 GLY A CA 1
ATOM 622 C C . GLY A 1 83 ? 12.870 -21.841 4.566 1.00 65.06 83 GLY A C 1
ATOM 623 O O . GLY A 1 83 ? 12.339 -20.745 4.392 1.00 65.06 83 GLY A O 1
ATOM 624 N N . MET A 1 84 ? 14.166 -21.963 4.878 1.00 69.00 84 MET A N 1
ATOM 625 C CA . MET A 1 84 ? 15.050 -20.804 5.092 1.00 69.00 84 MET A CA 1
ATOM 626 C C . MET A 1 84 ? 15.180 -19.917 3.843 1.00 69.00 84 MET A C 1
ATOM 628 O O . MET A 1 84 ? 15.177 -18.691 3.960 1.00 69.00 84 MET A O 1
ATOM 632 N N . SER A 1 85 ? 15.240 -20.507 2.642 1.00 70.44 85 SER A N 1
ATOM 633 C CA . SER A 1 85 ? 15.280 -19.736 1.390 1.00 70.44 85 SER A CA 1
ATOM 634 C C . SER A 1 85 ? 14.002 -18.922 1.161 1.00 70.44 85 SER A C 1
ATOM 636 O O . SER A 1 85 ? 14.084 -17.769 0.743 1.00 70.44 85 SER A O 1
ATOM 638 N N . ARG A 1 86 ? 12.824 -19.480 1.484 1.00 74.12 86 ARG A N 1
ATOM 639 C CA . ARG A 1 86 ? 11.544 -18.749 1.397 1.00 74.12 86 ARG A CA 1
ATOM 640 C C . ARG A 1 86 ? 11.474 -17.591 2.392 1.00 74.12 86 ARG A C 1
ATOM 642 O O . ARG A 1 86 ? 11.011 -16.521 2.019 1.00 74.12 86 ARG A O 1
ATOM 649 N N . GLN A 1 87 ? 11.968 -17.779 3.620 1.00 82.44 87 GLN A N 1
ATOM 650 C CA . GLN A 1 87 ? 11.997 -16.711 4.626 1.00 82.44 87 GLN A CA 1
ATOM 651 C C . GLN A 1 87 ? 12.820 -15.498 4.155 1.00 82.44 87 GLN A C 1
ATOM 653 O O . GLN A 1 87 ? 12.362 -14.369 4.293 1.00 82.44 87 GLN A O 1
ATOM 658 N N . ARG A 1 88 ? 13.992 -15.717 3.539 1.00 82.88 88 ARG A N 1
ATOM 659 C CA . ARG A 1 88 ? 14.822 -14.619 3.000 1.00 82.88 88 ARG A CA 1
ATOM 660 C C . ARG A 1 88 ? 14.194 -13.923 1.797 1.00 82.88 88 ARG A C 1
ATOM 662 O O . ARG A 1 88 ? 14.296 -12.709 1.690 1.00 82.88 88 ARG A O 1
ATOM 669 N N . LEU A 1 89 ? 13.529 -14.674 0.917 1.00 81.31 89 LEU A N 1
ATOM 670 C CA . LEU A 1 89 ? 12.774 -14.101 -0.202 1.00 81.31 89 LEU A CA 1
ATOM 671 C C . LEU A 1 89 ? 11.630 -13.201 0.286 1.00 81.31 89 LEU A C 1
ATOM 673 O O . LEU A 1 89 ? 11.490 -12.088 -0.207 1.00 81.31 89 LEU A O 1
ATOM 677 N N . ALA A 1 90 ? 10.871 -13.641 1.295 1.00 80.06 90 ALA A N 1
ATOM 678 C CA . ALA A 1 90 ? 9.821 -12.829 1.911 1.00 80.06 90 ALA A CA 1
ATOM 679 C C . ALA A 1 90 ? 10.381 -11.570 2.600 1.00 80.06 90 ALA A C 1
ATOM 681 O O . ALA A 1 90 ? 9.810 -10.493 2.455 1.00 80.06 90 ALA A O 1
ATOM 682 N N . ALA A 1 91 ? 11.518 -11.684 3.298 1.00 82.62 91 ALA A N 1
ATOM 683 C CA . ALA A 1 91 ? 12.183 -10.534 3.908 1.00 82.62 91 ALA A CA 1
ATOM 684 C C . ALA A 1 91 ? 12.648 -9.507 2.860 1.00 82.62 91 ALA A C 1
ATOM 686 O O . ALA A 1 91 ? 12.411 -8.316 3.032 1.00 82.62 91 ALA A O 1
ATOM 687 N N . ARG A 1 92 ? 13.254 -9.953 1.750 1.00 86.19 92 ARG A N 1
ATOM 688 C CA . ARG A 1 92 ? 13.690 -9.059 0.664 1.00 86.19 92 ARG A CA 1
ATOM 689 C C . ARG A 1 92 ? 12.528 -8.347 -0.015 1.00 86.19 92 ARG A C 1
ATOM 691 O O . ARG A 1 92 ? 12.570 -7.128 -0.100 1.00 86.19 92 ARG A O 1
ATOM 698 N N . ALA A 1 93 ? 11.477 -9.072 -0.396 1.00 78.50 93 ALA A N 1
ATOM 699 C CA . ALA A 1 93 ? 10.300 -8.471 -1.024 1.00 78.50 93 ALA A CA 1
ATOM 700 C C . ALA A 1 93 ? 9.637 -7.408 -0.123 1.00 78.50 93 ALA A C 1
ATOM 702 O O . ALA A 1 93 ? 9.233 -6.352 -0.602 1.00 78.50 93 ALA A O 1
ATOM 703 N N . ALA A 1 94 ? 9.584 -7.643 1.195 1.00 77.81 94 ALA A N 1
ATOM 704 C CA . ALA A 1 94 ? 9.092 -6.649 2.148 1.00 77.81 94 ALA A CA 1
ATOM 705 C C . ALA A 1 94 ? 10.027 -5.430 2.275 1.00 77.81 94 ALA A C 1
ATOM 707 O O . ALA A 1 94 ? 9.545 -4.302 2.346 1.00 77.81 94 ALA A O 1
ATOM 708 N N . ALA A 1 95 ? 11.351 -5.624 2.267 1.00 84.38 95 ALA A N 1
ATOM 709 C CA . ALA A 1 95 ? 12.307 -4.513 2.261 1.00 84.38 95 ALA A CA 1
ATOM 710 C C . ALA A 1 95 ? 12.204 -3.672 0.976 1.00 84.38 95 ALA A C 1
ATOM 712 O O . ALA A 1 95 ? 12.205 -2.443 1.040 1.00 84.38 95 ALA A O 1
ATOM 713 N N . GLU A 1 96 ? 12.076 -4.330 -0.179 1.00 85.69 96 GLU A N 1
ATOM 714 C CA . GLU A 1 96 ? 11.858 -3.714 -1.492 1.00 85.69 96 GLU A CA 1
ATOM 715 C C . GLU A 1 96 ? 10.564 -2.886 -1.503 1.00 85.69 96 GLU A C 1
ATOM 717 O O . GLU A 1 96 ? 10.600 -1.718 -1.888 1.00 85.69 96 GLU A O 1
ATOM 722 N N . GLN A 1 97 ? 9.462 -3.419 -0.962 1.00 80.62 97 GLN A N 1
ATOM 723 C CA . GLN A 1 97 ? 8.197 -2.692 -0.808 1.00 80.62 97 GLN A CA 1
ATOM 724 C C . GLN A 1 97 ? 8.333 -1.427 0.059 1.00 80.62 97 GLN A C 1
ATOM 726 O O . GLN A 1 97 ? 7.850 -0.367 -0.333 1.00 80.62 97 GLN A O 1
ATOM 731 N N . GLN A 1 98 ? 8.997 -1.502 1.221 1.00 84.44 98 GLN A N 1
ATOM 732 C CA . GLN A 1 98 ? 9.196 -0.324 2.083 1.00 84.44 98 GLN A CA 1
ATOM 733 C C . GLN A 1 98 ? 10.103 0.731 1.430 1.00 84.44 98 GLN A C 1
ATOM 735 O O . GLN A 1 98 ? 9.888 1.928 1.603 1.00 84.44 98 GLN A O 1
ATOM 740 N N . MET A 1 99 ? 11.093 0.306 0.641 1.00 88.88 99 MET A N 1
ATOM 741 C CA . MET A 1 99 ? 11.960 1.226 -0.096 1.00 88.88 99 MET A CA 1
ATOM 742 C C . MET A 1 99 ? 11.233 1.912 -1.259 1.00 88.88 99 MET A C 1
ATOM 744 O O . MET A 1 99 ? 11.514 3.070 -1.553 1.00 88.88 99 MET A O 1
ATOM 748 N N . GLU A 1 100 ? 10.275 1.237 -1.896 1.00 82.62 100 GLU A N 1
ATOM 749 C CA . GLU A 1 100 ? 9.435 1.853 -2.926 1.00 82.62 100 GLU A CA 1
ATOM 750 C C . GLU A 1 100 ? 8.439 2.858 -2.323 1.00 82.62 100 GLU A C 1
ATOM 752 O O . GLU A 1 100 ? 8.252 3.941 -2.871 1.00 82.62 100 GLU A O 1
ATOM 757 N N . LEU A 1 101 ? 7.896 2.578 -1.130 1.00 76.56 101 LEU A N 1
ATOM 758 C CA . LEU A 1 101 ? 7.128 3.567 -0.361 1.00 76.56 101 LEU A CA 1
ATOM 759 C C . LEU A 1 101 ? 7.974 4.802 -0.004 1.00 76.56 101 LEU A C 1
ATOM 761 O O . LEU A 1 101 ? 7.474 5.920 -0.089 1.00 76.56 101 LEU A O 1
ATOM 765 N N . ALA A 1 102 ? 9.260 4.631 0.317 1.00 79.94 102 ALA A N 1
ATOM 766 C CA . ALA A 1 102 ? 10.176 5.755 0.516 1.00 79.94 102 ALA A CA 1
ATOM 767 C C . ALA A 1 102 ? 10.451 6.548 -0.781 1.00 79.94 102 ALA A C 1
ATOM 769 O O . ALA A 1 102 ? 10.594 7.766 -0.725 1.00 79.94 102 ALA A O 1
ATOM 770 N N . ARG A 1 103 ? 10.473 5.896 -1.955 1.00 85.50 103 ARG A N 1
ATOM 771 C CA . ARG A 1 103 ? 10.597 6.554 -3.278 1.00 85.50 103 ARG A CA 1
ATOM 772 C C . ARG A 1 103 ? 9.345 7.306 -3.721 1.00 85.50 103 ARG A C 1
ATOM 774 O O . ARG A 1 103 ? 9.457 8.207 -4.546 1.00 85.50 103 ARG A O 1
ATOM 781 N N . ALA A 1 104 ? 8.182 6.987 -3.159 1.00 75.94 104 ALA A N 1
ATOM 782 C CA . ALA A 1 104 ? 6.952 7.746 -3.374 1.00 75.94 104 ALA A CA 1
ATOM 783 C C . ALA A 1 104 ? 6.905 9.081 -2.594 1.00 75.94 104 ALA A C 1
ATOM 785 O O . ALA A 1 104 ? 5.965 9.857 -2.772 1.00 75.94 104 ALA A O 1
ATOM 786 N N . LEU A 1 105 ? 7.891 9.363 -1.731 1.00 69.06 105 LEU A N 1
ATOM 787 C CA . LEU A 1 105 ? 7.977 10.595 -0.943 1.00 69.06 105 LEU A CA 1
ATOM 788 C C . LEU A 1 105 ? 8.884 11.641 -1.608 1.00 69.06 105 LEU A C 1
ATOM 790 O O . LEU A 1 105 ? 9.955 11.332 -2.126 1.00 69.06 105 LEU A O 1
ATOM 794 N N . ASN A 1 106 ? 8.489 12.913 -1.508 1.00 72.94 106 ASN A N 1
ATOM 795 C CA . ASN A 1 106 ? 9.370 14.044 -1.814 1.00 72.94 106 ASN A CA 1
ATOM 796 C C . ASN A 1 106 ? 10.575 14.056 -0.856 1.00 72.94 106 ASN A C 1
ATOM 798 O O . ASN A 1 106 ? 10.435 13.662 0.301 1.00 72.94 106 ASN A O 1
ATOM 802 N N . TYR A 1 107 ? 11.725 14.588 -1.287 1.00 78.69 107 TYR A N 1
ATOM 803 C CA . TYR A 1 107 ? 12.959 14.602 -0.481 1.00 78.69 107 TYR A CA 1
ATOM 804 C C . TYR A 1 107 ? 12.779 15.197 0.929 1.00 78.69 107 TYR A C 1
ATOM 806 O O . TYR A 1 107 ? 13.313 14.660 1.900 1.00 78.69 107 TYR A O 1
ATOM 814 N N . GLU A 1 108 ? 11.975 16.255 1.074 1.00 72.19 108 GLU A N 1
ATOM 815 C CA . GLU A 1 108 ? 11.623 16.845 2.375 1.00 72.19 108 GLU A CA 1
ATOM 816 C C . GLU A 1 108 ? 10.894 15.846 3.295 1.00 72.19 108 GLU A C 1
ATOM 818 O O . GLU A 1 108 ? 11.235 15.738 4.471 1.00 72.19 108 GLU A O 1
ATOM 823 N N . SER A 1 109 ? 9.959 15.067 2.741 1.00 73.81 109 SER A N 1
ATOM 824 C CA . SER A 1 109 ? 9.156 14.046 3.432 1.00 73.81 109 SER A CA 1
ATOM 825 C C . SER A 1 109 ? 9.898 12.736 3.713 1.00 73.81 109 SER A C 1
ATOM 827 O O . SER A 1 109 ? 9.412 11.928 4.499 1.00 73.81 109 SER A O 1
ATOM 829 N N . VAL A 1 110 ? 11.071 12.500 3.118 1.00 86.38 110 VAL A N 1
ATOM 830 C CA . VAL A 1 110 ? 11.945 11.379 3.504 1.00 86.38 110 VAL A CA 1
ATOM 831 C C . VAL A 1 110 ? 12.587 11.717 4.855 1.00 86.38 110 VAL A C 1
ATOM 833 O O . VAL A 1 110 ? 13.698 12.227 4.916 1.00 86.38 110 VAL A O 1
ATOM 836 N N . VAL A 1 111 ? 11.857 11.517 5.948 1.00 86.00 111 VAL A N 1
ATOM 837 C CA . VAL A 1 111 ? 12.282 11.703 7.349 1.00 86.00 111 VAL A CA 1
ATOM 838 C C . VAL A 1 111 ? 11.513 10.726 8.233 1.00 86.00 111 VAL A C 1
ATOM 840 O O . VAL A 1 111 ? 10.449 10.258 7.829 1.00 86.00 111 VAL A O 1
ATOM 843 N N . LEU A 1 112 ? 12.015 10.441 9.435 1.00 89.06 112 LEU A N 1
ATOM 844 C CA . LEU A 1 112 ? 11.220 9.767 10.468 1.00 89.06 112 LEU A CA 1
ATOM 845 C C . LEU A 1 112 ? 10.253 10.745 11.158 1.00 89.06 112 LEU A C 1
ATOM 847 O O . LEU A 1 112 ? 10.659 11.858 11.502 1.00 89.06 112 LEU A O 1
ATOM 851 N N . ASP A 1 113 ? 9.004 10.334 11.391 1.00 86.94 113 ASP A N 1
ATOM 852 C CA . ASP A 1 113 ? 8.018 11.080 12.196 1.00 86.94 113 ASP A CA 1
ATOM 853 C C . ASP A 1 113 ? 8.153 10.837 13.711 1.00 86.94 113 ASP A C 1
ATOM 855 O O . ASP A 1 113 ? 7.510 11.520 14.514 1.00 86.94 113 ASP A O 1
ATOM 859 N N . ASP A 1 114 ? 8.992 9.878 14.101 1.00 90.00 114 ASP A N 1
ATOM 860 C CA . ASP A 1 114 ? 9.220 9.456 15.477 1.00 90.00 114 ASP A CA 1
ATOM 861 C C . ASP A 1 114 ? 9.708 10.575 16.413 1.00 90.00 114 ASP A C 1
ATOM 863 O O . ASP A 1 114 ? 10.406 11.524 16.036 1.00 90.00 114 ASP A O 1
ATOM 867 N N . ALA A 1 115 ? 9.363 10.424 17.693 1.00 84.69 115 ALA A N 1
ATOM 868 C CA . ALA A 1 115 ? 9.852 11.281 18.764 1.00 84.69 115 ALA A CA 1
ATOM 869 C C . ALA A 1 115 ? 11.305 10.948 19.158 1.00 84.69 115 ALA A C 1
ATOM 871 O O . ALA A 1 115 ? 11.782 9.830 18.989 1.00 84.69 115 ALA A O 1
ATOM 872 N N . ASP A 1 116 ? 11.996 11.930 19.740 1.00 82.75 116 ASP A N 1
ATOM 873 C CA . ASP A 1 116 ? 13.316 11.745 20.353 1.00 82.75 116 ASP A CA 1
ATOM 874 C C . ASP A 1 116 ? 13.179 11.020 21.714 1.00 82.75 116 ASP A C 1
ATOM 876 O O . ASP A 1 116 ? 12.376 11.479 22.539 1.00 82.75 116 ASP A O 1
ATOM 880 N N . PRO A 1 117 ? 13.937 9.943 22.006 1.00 89.31 117 PRO A N 1
ATOM 881 C CA . PRO A 1 117 ? 14.880 9.232 21.137 1.00 89.31 117 PRO A CA 1
ATOM 882 C C . PRO A 1 117 ? 14.239 8.041 20.403 1.00 89.31 117 PRO A C 1
ATOM 884 O O . PRO A 1 117 ? 13.279 7.442 20.895 1.00 89.31 117 PRO A O 1
ATOM 887 N N . LEU A 1 118 ? 14.862 7.599 19.301 1.00 89.31 118 LEU A N 1
ATOM 888 C CA . LEU A 1 118 ? 14.639 6.232 18.815 1.00 89.31 118 LEU A CA 1
ATOM 889 C C . LEU A 1 118 ? 15.051 5.204 19.892 1.00 89.31 118 LEU A C 1
ATOM 891 O O . LEU A 1 118 ? 15.983 5.459 20.666 1.00 89.31 118 LEU A O 1
ATOM 895 N N . PRO A 1 119 ? 14.383 4.038 19.964 1.00 91.50 119 PRO A N 1
ATOM 896 C CA . PRO A 1 119 ? 14.755 2.989 20.903 1.00 91.50 119 PRO A CA 1
ATOM 897 C C . PRO A 1 119 ? 16.164 2.450 20.613 1.00 91.50 119 PRO A C 1
ATOM 899 O O . PRO A 1 119 ? 16.572 2.321 19.463 1.00 91.50 119 PRO A O 1
ATOM 902 N N . HIS A 1 120 ? 16.880 2.075 21.674 1.00 93.19 120 HIS A N 1
ATOM 903 C CA . HIS A 1 120 ? 18.121 1.300 21.605 1.00 93.19 120 HIS A CA 1
ATOM 904 C C . HIS A 1 120 ? 17.894 -0.096 22.201 1.00 93.19 120 HIS A C 1
ATOM 906 O O . HIS A 1 120 ? 17.199 -0.237 23.213 1.00 93.19 120 HIS A O 1
ATOM 912 N N . SER A 1 121 ? 18.517 -1.126 21.622 1.00 94.19 121 SER A N 1
ATOM 913 C CA . SER A 1 121 ? 18.411 -2.513 22.089 1.00 94.19 121 SER A CA 1
ATOM 914 C C . SER A 1 121 ? 19.757 -3.115 22.494 1.00 94.19 121 SER A C 1
ATOM 916 O O . SER A 1 121 ? 20.718 -3.117 21.735 1.00 94.19 121 SER A O 1
ATOM 918 N N . SER A 1 122 ? 19.816 -3.736 23.673 1.00 94.12 122 SER A N 1
ATOM 919 C CA . SER A 1 122 ? 21.007 -4.455 24.151 1.00 94.12 122 SER A CA 1
ATOM 920 C C . SER A 1 122 ? 21.170 -5.872 23.570 1.00 94.12 122 SER A C 1
ATOM 922 O O . SER A 1 122 ? 22.130 -6.564 23.908 1.00 94.12 122 SER A O 1
ATOM 924 N N . ASP A 1 123 ? 20.256 -6.316 22.701 1.00 91.88 123 ASP A N 1
ATOM 925 C CA . ASP A 1 123 ? 20.360 -7.569 21.942 1.00 91.88 123 ASP A CA 1
ATOM 926 C C . ASP A 1 123 ? 21.075 -7.305 20.601 1.00 91.88 123 ASP A C 1
ATOM 928 O O . ASP A 1 123 ? 20.471 -6.695 19.718 1.00 91.88 123 ASP A O 1
ATOM 932 N N . PRO A 1 124 ? 22.311 -7.802 20.376 1.00 89.50 124 PRO A N 1
ATOM 933 C CA . PRO A 1 124 ? 23.062 -7.554 19.140 1.00 89.50 124 PRO A CA 1
ATOM 934 C C . PRO A 1 124 ? 22.447 -8.202 17.887 1.00 89.50 124 PRO A C 1
ATOM 936 O O . PRO A 1 124 ? 22.914 -7.980 16.773 1.00 89.50 124 PRO A O 1
ATOM 939 N N . THR A 1 125 ? 21.388 -9.008 18.036 1.00 88.25 125 THR A N 1
ATOM 940 C CA . THR A 1 125 ? 20.586 -9.531 16.918 1.00 88.25 125 THR A CA 1
ATOM 941 C C . THR A 1 125 ? 19.354 -8.674 16.602 1.00 88.25 125 THR A C 1
ATOM 943 O O . THR A 1 125 ? 18.521 -9.068 15.778 1.00 88.25 125 THR A O 1
ATOM 946 N N . HIS A 1 126 ? 19.203 -7.530 17.270 1.00 93.12 126 HIS A N 1
ATOM 947 C CA . HIS A 1 126 ? 18.148 -6.549 17.053 1.00 93.12 126 HIS A CA 1
ATOM 948 C C . HIS A 1 126 ? 18.655 -5.411 16.147 1.00 93.12 126 HIS A C 1
ATOM 950 O O . HIS A 1 126 ? 19.771 -4.937 16.357 1.00 93.12 126 HIS A O 1
ATOM 956 N N . PRO A 1 127 ? 17.867 -4.937 15.165 1.00 93.38 127 PRO A N 1
ATOM 957 C CA . PRO A 1 127 ? 18.215 -3.764 14.360 1.00 93.38 127 PRO A CA 1
ATOM 958 C C . PRO A 1 127 ? 18.600 -2.537 15.211 1.00 93.38 127 PRO A C 1
ATOM 960 O O . PRO A 1 127 ? 19.698 -2.011 15.049 1.00 93.38 127 PRO A O 1
ATOM 963 N N . ASP A 1 128 ? 17.783 -2.201 16.214 1.00 94.75 128 ASP A N 1
ATOM 964 C CA . ASP A 1 128 ? 18.001 -1.092 17.167 1.00 94.75 128 ASP A CA 1
ATOM 965 C C . ASP A 1 128 ? 19.235 -1.224 18.085 1.00 94.75 128 ASP A C 1
ATOM 967 O O . ASP A 1 128 ? 19.473 -0.362 18.928 1.00 94.75 128 ASP A O 1
ATOM 971 N N . HIS A 1 129 ? 20.040 -2.285 17.967 1.00 94.19 129 HIS A N 1
ATOM 972 C CA . HIS A 1 129 ? 21.352 -2.321 18.627 1.00 94.19 129 HIS A CA 1
ATOM 973 C C . HIS A 1 129 ? 22.296 -1.234 18.100 1.00 94.19 129 HIS A C 1
ATOM 975 O O . HIS A 1 129 ? 23.167 -0.752 18.818 1.00 94.19 129 HIS A O 1
ATOM 981 N N . TRP A 1 130 ? 22.069 -0.835 16.851 1.00 93.62 130 TRP A N 1
ATOM 982 C CA . TRP A 1 130 ? 22.906 0.069 16.071 1.00 93.62 130 TRP A CA 1
ATOM 983 C C . TRP A 1 130 ? 22.416 1.523 16.115 1.00 93.62 130 TRP A C 1
ATOM 985 O O . TRP A 1 130 ? 22.932 2.368 15.396 1.00 93.62 130 TRP A O 1
ATOM 995 N N . VAL A 1 131 ? 21.427 1.817 16.967 1.00 95.06 131 VAL A N 1
ATOM 996 C CA . VAL A 1 131 ? 20.978 3.173 17.313 1.00 95.06 131 VAL A CA 1
ATOM 997 C C . VAL A 1 131 ? 21.726 3.636 18.562 1.00 95.06 131 VAL A C 1
ATOM 999 O O . VAL A 1 131 ? 21.620 2.988 19.606 1.00 95.06 131 VAL A O 1
ATOM 1002 N N . ASP A 1 132 ? 22.415 4.776 18.503 1.00 93.88 132 ASP A N 1
ATOM 1003 C CA . ASP A 1 132 ? 22.864 5.489 19.702 1.00 93.88 132 ASP A CA 1
ATOM 1004 C C . ASP A 1 132 ? 21.808 6.535 20.089 1.00 93.88 132 ASP A C 1
ATOM 1006 O O . ASP A 1 132 ? 21.719 7.626 19.521 1.00 93.88 132 ASP A O 1
ATOM 1010 N N . ALA A 1 133 ? 20.997 6.197 21.093 1.00 91.06 133 ALA A N 1
ATOM 1011 C CA . ALA A 1 133 ? 19.931 7.054 21.606 1.00 91.06 133 ALA A CA 1
ATOM 1012 C C . ALA A 1 133 ? 20.433 8.319 22.344 1.00 91.06 133 ALA A C 1
ATOM 1014 O O . ALA A 1 133 ? 19.629 9.201 22.646 1.00 91.06 133 ALA A O 1
ATOM 1015 N N . ALA A 1 134 ? 21.731 8.432 22.649 1.00 90.38 134 ALA A N 1
ATOM 1016 C CA . ALA A 1 134 ? 22.332 9.624 23.251 1.00 90.38 134 ALA A CA 1
ATOM 1017 C C . ALA A 1 134 ? 22.984 10.538 22.200 1.00 90.38 134 ALA A C 1
ATOM 1019 O O . ALA A 1 134 ? 22.865 11.758 22.306 1.00 90.38 134 ALA A O 1
ATOM 1020 N N . ALA A 1 135 ? 23.637 9.965 21.185 1.00 87.62 135 ALA A N 1
ATOM 1021 C CA . ALA A 1 135 ? 24.215 10.707 20.061 1.00 87.62 135 ALA A CA 1
ATOM 1022 C C . ALA A 1 135 ? 23.193 11.048 18.957 1.00 87.62 135 ALA A C 1
ATOM 1024 O O . ALA A 1 135 ? 23.464 11.917 18.132 1.00 87.62 135 ALA A O 1
ATOM 1025 N N . GLN A 1 136 ? 22.030 10.383 18.946 1.00 90.31 136 GLN A N 1
ATOM 1026 C CA . GLN A 1 136 ? 21.031 10.436 17.869 1.00 90.31 136 GLN A CA 1
ATOM 1027 C C . GLN A 1 136 ? 21.610 10.036 16.505 1.00 90.31 136 GLN A C 1
ATOM 1029 O O . GLN A 1 136 ? 21.289 10.627 15.472 1.00 90.31 136 GLN A O 1
ATOM 1034 N N . THR A 1 137 ? 22.450 9.001 16.509 1.00 92.44 137 THR A N 1
ATOM 1035 C CA . THR A 1 137 ? 23.012 8.380 15.306 1.00 92.44 137 THR A CA 1
ATOM 1036 C C . THR A 1 137 ? 22.496 6.954 15.126 1.00 92.44 137 THR A C 1
ATOM 1038 O O . THR A 1 137 ? 22.052 6.301 16.074 1.00 92.44 137 THR A O 1
ATOM 1041 N N . PHE A 1 138 ? 22.556 6.463 13.892 1.00 93.56 138 PHE A N 1
ATOM 1042 C CA . PHE A 1 138 ? 22.301 5.071 13.545 1.00 93.56 138 PHE A CA 1
ATOM 1043 C C . PHE A 1 138 ? 23.405 4.559 12.618 1.00 93.56 138 PHE A C 1
ATOM 1045 O O . PHE A 1 138 ? 23.783 5.237 11.665 1.00 93.56 138 PHE A O 1
ATOM 1052 N N . ASP A 1 139 ? 23.911 3.360 12.891 1.00 91.62 139 ASP A N 1
ATOM 1053 C CA . ASP A 1 139 ? 24.895 2.692 12.045 1.00 91.62 139 ASP A CA 1
ATOM 1054 C C . ASP A 1 139 ? 24.206 1.822 10.968 1.00 91.62 139 ASP A C 1
ATOM 1056 O O . ASP A 1 139 ? 23.533 0.834 11.301 1.00 91.62 139 ASP A O 1
ATOM 1060 N N . PRO A 1 140 ? 24.336 2.169 9.671 1.00 86.81 140 PRO A N 1
ATOM 1061 C CA . PRO A 1 140 ? 23.627 1.480 8.600 1.00 86.81 140 PRO A CA 1
ATOM 1062 C C . PRO A 1 140 ? 24.253 0.141 8.183 1.00 86.81 140 PRO A C 1
ATOM 1064 O 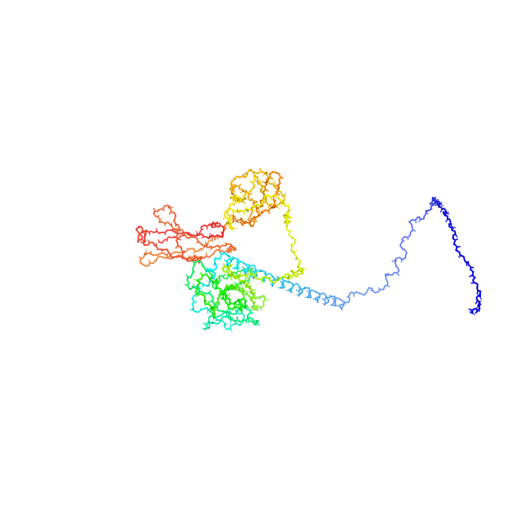O . PRO A 1 140 ? 23.526 -0.694 7.628 1.00 86.81 140 PRO A O 1
ATOM 1067 N N . ASP A 1 141 ? 25.551 -0.093 8.428 1.00 82.25 141 ASP A N 1
ATOM 1068 C CA . ASP A 1 141 ? 26.259 -1.317 8.008 1.00 82.25 141 ASP A CA 1
ATOM 1069 C C . ASP A 1 141 ? 26.771 -2.208 9.161 1.00 82.25 141 ASP A C 1
ATOM 1071 O O . ASP A 1 141 ? 27.069 -3.388 8.933 1.00 82.25 141 ASP A O 1
ATOM 1075 N N . ALA A 1 142 ? 26.636 -1.726 10.401 1.00 80.81 142 ALA A N 1
ATOM 1076 C CA . ALA A 1 142 ? 26.807 -2.417 11.676 1.00 80.81 142 ALA A CA 1
ATOM 1077 C C . ALA A 1 142 ? 28.269 -2.691 12.074 1.00 80.81 142 ALA A C 1
ATOM 1079 O O . ALA A 1 142 ? 28.946 -1.814 12.594 1.00 80.81 142 ALA A O 1
ATOM 1080 N N . ASP A 1 143 ? 28.779 -3.908 11.865 1.00 76.44 143 ASP A N 1
ATOM 1081 C CA . ASP A 1 143 ? 30.196 -4.238 12.110 1.00 76.44 143 ASP A CA 1
ATOM 1082 C C . ASP A 1 143 ? 31.085 -3.867 10.892 1.00 76.44 143 ASP A C 1
ATOM 1084 O O . ASP A 1 143 ? 32.094 -4.529 10.623 1.00 76.44 143 ASP A O 1
ATOM 1088 N N . GLY A 1 144 ? 30.660 -2.896 10.077 1.00 79.44 144 GLY A N 1
ATOM 1089 C CA . GLY A 1 144 ? 31.290 -2.547 8.806 1.00 79.44 144 GLY A CA 1
ATOM 1090 C C . GLY A 1 144 ? 32.261 -1.361 8.884 1.00 79.44 144 GLY A C 1
ATOM 1091 O O . GLY A 1 144 ? 32.686 -0.955 9.966 1.00 79.44 144 GLY A O 1
ATOM 1092 N N . PRO A 1 145 ? 32.731 -0.864 7.724 1.00 77.12 145 PRO A N 1
ATOM 1093 C CA . PRO A 1 145 ? 33.637 0.281 7.640 1.00 77.12 145 PRO A CA 1
ATOM 1094 C C . PRO A 1 145 ? 32.949 1.654 7.704 1.00 77.12 145 PRO A C 1
ATOM 1096 O O . PRO A 1 145 ? 33.667 2.656 7.677 1.00 77.12 145 PRO A O 1
ATOM 1099 N N . MET A 1 146 ? 31.615 1.736 7.710 1.00 77.19 146 MET A N 1
ATOM 1100 C CA . MET A 1 146 ? 30.921 3.022 7.824 1.00 77.19 146 MET A CA 1
ATOM 1101 C C . MET A 1 146 ? 30.982 3.567 9.260 1.00 77.19 146 MET A C 1
ATOM 1103 O O . MET A 1 146 ? 31.334 2.863 10.203 1.00 77.19 146 MET A O 1
ATOM 1107 N N . ALA A 1 147 ? 30.692 4.859 9.416 1.00 80.69 147 ALA A N 1
ATOM 1108 C CA . ALA A 1 147 ? 30.517 5.486 10.722 1.00 80.69 147 ALA A CA 1
ATOM 1109 C C . ALA A 1 147 ? 29.014 5.666 11.019 1.00 80.69 147 ALA A C 1
ATOM 1111 O O . ALA A 1 147 ? 28.244 5.845 10.072 1.00 80.69 147 ALA A O 1
ATOM 1112 N N . PRO A 1 148 ? 28.590 5.693 12.298 1.00 86.25 148 PRO A N 1
ATOM 1113 C CA . PRO A 1 148 ? 27.212 6.007 12.666 1.00 86.25 148 PRO A CA 1
ATOM 1114 C C . PRO A 1 148 ? 26.770 7.379 12.141 1.00 86.25 148 PRO A C 1
ATOM 1116 O O . PRO A 1 148 ? 27.378 8.405 12.451 1.00 86.25 148 PRO A O 1
ATOM 1119 N N . GLU A 1 149 ? 25.685 7.398 11.373 1.00 87.00 149 GLU A N 1
ATOM 1120 C CA . GLU A 1 149 ? 25.174 8.579 10.672 1.00 87.00 149 GLU A CA 1
ATOM 1121 C C . GLU A 1 149 ? 24.085 9.291 11.507 1.00 87.00 149 GLU A C 1
ATOM 1123 O O . GLU A 1 149 ? 23.297 8.608 12.169 1.00 87.00 149 GLU A O 1
ATOM 1128 N N . PRO A 1 150 ? 23.973 10.637 11.501 1.00 89.50 150 PRO A N 1
ATOM 1129 C CA . PRO A 1 150 ? 22.934 11.355 12.250 1.00 89.50 150 PRO A CA 1
ATOM 1130 C C . PRO A 1 150 ? 21.513 11.012 11.781 1.00 89.50 150 PRO A C 1
ATOM 1132 O O . PRO A 1 150 ? 21.246 10.966 10.583 1.00 89.50 150 PRO A O 1
ATOM 1135 N N . ILE A 1 151 ? 20.568 10.812 12.702 1.00 89.75 151 ILE A N 1
ATOM 1136 C CA . ILE A 1 151 ? 19.185 10.426 12.372 1.00 89.75 151 ILE A CA 1
ATOM 1137 C C . ILE A 1 151 ? 18.391 11.621 11.810 1.00 89.75 151 ILE A C 1
ATOM 1139 O O . ILE A 1 151 ? 18.229 12.657 12.457 1.00 89.75 151 ILE A O 1
ATOM 1143 N N . ALA A 1 152 ? 17.826 11.448 10.614 1.00 88.50 152 ALA A N 1
ATOM 1144 C CA . ALA A 1 152 ? 17.020 12.439 9.907 1.00 88.50 152 ALA A CA 1
ATOM 1145 C C . ALA A 1 152 ? 15.529 12.302 10.265 1.00 88.50 152 ALA A C 1
ATOM 1147 O O . ALA A 1 152 ? 14.785 11.513 9.677 1.00 88.50 152 ALA A O 1
ATOM 1148 N N . ARG A 1 153 ? 15.080 13.092 11.245 1.00 85.50 153 ARG A N 1
ATOM 1149 C CA . ARG A 1 153 ? 13.724 13.032 11.818 1.00 85.50 153 ARG A CA 1
ATOM 1150 C C . ARG A 1 153 ? 13.066 14.410 11.944 1.00 85.50 153 ARG A C 1
ATOM 1152 O O . ARG A 1 153 ? 13.741 15.406 12.198 1.00 85.50 153 ARG A O 1
ATOM 1159 N N . VAL A 1 154 ? 11.741 14.452 11.836 1.00 82.06 154 VAL A N 1
ATOM 1160 C CA . VAL A 1 154 ? 10.897 15.627 12.105 1.00 82.06 154 VAL A CA 1
ATOM 1161 C C . VAL A 1 154 ? 9.651 15.138 12.861 1.00 82.06 154 VAL A C 1
ATOM 1163 O O . VAL A 1 154 ? 8.724 14.634 12.228 1.00 82.06 154 VAL A O 1
ATOM 1166 N N . PRO A 1 155 ? 9.611 15.252 14.205 1.00 76.12 155 PRO A N 1
ATOM 1167 C CA . PRO A 1 155 ? 8.558 14.640 15.013 1.00 76.12 155 PRO A CA 1
ATOM 1168 C C . PRO A 1 155 ? 7.140 15.064 14.605 1.00 76.12 155 PRO A C 1
ATOM 1170 O O . PRO A 1 155 ? 6.810 16.252 14.620 1.00 76.12 155 PRO A O 1
ATOM 1173 N N . GLY A 1 156 ? 6.293 14.089 14.266 1.00 66.19 156 GLY A N 1
ATOM 1174 C CA . GLY A 1 156 ? 4.917 14.305 13.808 1.00 66.19 156 GLY A CA 1
ATOM 1175 C C . GLY A 1 156 ? 4.772 14.837 12.375 1.00 66.19 156 GLY A C 1
ATOM 1176 O O . GLY A 1 156 ? 3.715 15.377 12.041 1.00 66.19 156 GLY A O 1
ATOM 1177 N N . ALA A 1 157 ? 5.803 14.722 11.531 1.00 68.69 157 ALA A N 1
ATOM 1178 C CA . ALA A 1 157 ? 5.707 15.042 10.107 1.00 68.69 157 ALA A CA 1
ATOM 1179 C C . ALA A 1 157 ? 4.694 14.145 9.369 1.00 68.69 157 ALA A C 1
ATOM 1181 O O . ALA A 1 157 ? 4.478 12.987 9.717 1.00 68.69 157 ALA A O 1
ATOM 1182 N N . SER A 1 158 ? 4.064 14.682 8.320 1.00 68.06 158 SER A N 1
ATOM 1183 C CA . SER A 1 158 ? 3.129 13.930 7.480 1.00 68.06 158 SER A CA 1
ATOM 1184 C C . SER A 1 158 ? 3.039 14.542 6.071 1.00 68.06 158 SER A C 1
ATOM 1186 O O . SER A 1 158 ? 2.758 15.738 5.968 1.00 68.06 158 SER A O 1
ATOM 1188 N N . PRO A 1 159 ? 3.246 13.766 4.986 1.00 77.81 159 PRO A N 1
ATOM 1189 C CA . PRO A 1 159 ? 3.705 12.376 4.980 1.00 77.81 159 PRO A CA 1
ATOM 1190 C C . PRO A 1 159 ? 5.178 12.260 5.409 1.00 77.81 159 PRO A C 1
ATOM 1192 O O . PRO A 1 159 ? 5.969 13.180 5.201 1.00 77.81 159 PRO A O 1
ATOM 1195 N N . ALA A 1 160 ? 5.516 11.121 6.011 1.00 78.19 160 ALA A N 1
ATOM 1196 C CA . ALA A 1 160 ? 6.838 10.774 6.525 1.00 78.19 160 ALA A CA 1
ATOM 1197 C C . ALA A 1 160 ? 6.972 9.241 6.630 1.00 78.19 160 ALA A C 1
ATOM 1199 O O . ALA A 1 160 ? 5.991 8.515 6.439 1.00 78.19 160 ALA A O 1
ATOM 1200 N N . LEU A 1 161 ? 8.175 8.752 6.928 1.00 88.94 161 LEU A N 1
ATOM 1201 C CA . LEU A 1 161 ? 8.427 7.353 7.281 1.00 88.94 161 LEU A CA 1
ATOM 1202 C C . LEU A 1 161 ? 8.288 7.173 8.800 1.00 88.94 161 LEU A C 1
ATOM 1204 O O . LEU A 1 161 ? 8.550 8.101 9.555 1.00 88.94 161 LEU A O 1
ATOM 1208 N N . HIS A 1 162 ? 7.911 5.973 9.241 1.00 88.19 162 HIS A N 1
ATOM 1209 C CA . HIS A 1 162 ? 7.809 5.627 10.663 1.00 88.19 162 HIS A CA 1
ATOM 1210 C C . HIS A 1 162 ? 8.757 4.470 10.992 1.00 88.19 162 HIS A C 1
ATOM 1212 O O . HIS A 1 162 ? 8.845 3.510 10.216 1.00 88.19 162 HIS A O 1
ATOM 1218 N N . HIS A 1 163 ? 9.464 4.557 12.117 1.00 91.94 163 HIS A N 1
ATOM 1219 C CA . HIS A 1 163 ? 10.561 3.658 12.461 1.00 91.94 163 HIS A CA 1
ATOM 1220 C C . HIS A 1 163 ? 10.110 2.206 12.676 1.00 91.94 163 HIS A C 1
ATOM 1222 O O . HIS A 1 163 ? 10.685 1.304 12.064 1.00 91.94 163 HIS A O 1
ATOM 1228 N N . VAL A 1 164 ? 9.077 1.954 13.492 1.00 91.56 164 VAL A N 1
ATOM 1229 C CA . VAL A 1 164 ? 8.594 0.587 13.776 1.00 91.56 164 VAL A CA 1
ATOM 1230 C C . VAL A 1 164 ? 7.326 0.291 12.980 1.00 91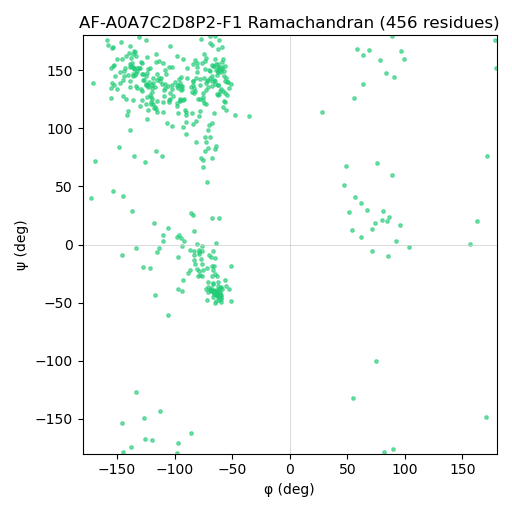.56 164 VAL A C 1
ATOM 1232 O O . VAL A 1 164 ? 6.224 0.697 13.343 1.00 91.56 164 VAL A O 1
ATOM 1235 N N . GLN A 1 165 ? 7.465 -0.467 11.897 1.00 88.12 165 GLN A N 1
ATOM 1236 C CA . GLN A 1 165 ? 6.338 -0.853 11.051 1.00 88.12 165 GLN A CA 1
ATOM 1237 C C . GLN A 1 165 ? 5.573 -2.060 11.616 1.00 88.12 165 GLN A C 1
ATOM 1239 O O . GLN A 1 165 ? 6.088 -2.864 12.399 1.00 88.12 165 GLN A O 1
ATOM 1244 N N . SER A 1 166 ? 4.315 -2.216 11.190 1.00 79.06 166 SER A N 1
ATOM 1245 C CA . SER A 1 166 ? 3.476 -3.341 11.624 1.00 79.06 166 SER A CA 1
ATOM 1246 C C . SER A 1 166 ? 4.074 -4.691 11.182 1.00 79.06 166 SER A C 1
ATOM 1248 O O . SER A 1 166 ? 4.378 -4.865 10.000 1.00 79.06 166 SER A O 1
ATOM 1250 N N . PRO A 1 167 ? 4.237 -5.673 12.091 1.00 82.94 167 PRO A N 1
ATOM 1251 C CA . PRO A 1 167 ? 4.877 -6.944 11.768 1.00 82.94 167 PRO A CA 1
ATOM 1252 C C . PRO A 1 167 ? 3.971 -7.831 10.905 1.00 82.94 167 PRO A C 1
ATOM 1254 O O . PRO A 1 167 ? 2.807 -8.057 11.242 1.00 82.94 167 PRO A O 1
ATOM 1257 N N . PHE A 1 168 ? 4.526 -8.401 9.834 1.00 76.69 168 PHE A N 1
ATOM 1258 C CA . PHE A 1 168 ? 3.805 -9.279 8.909 1.00 76.69 168 PHE A CA 1
ATOM 1259 C C . PHE A 1 168 ? 4.151 -10.762 9.120 1.00 76.69 168 PHE A C 1
ATOM 1261 O O . PHE A 1 168 ? 5.072 -11.118 9.862 1.00 76.69 168 PHE A O 1
ATOM 1268 N N . TYR A 1 169 ? 3.407 -11.649 8.455 1.00 75.06 169 TYR A N 1
ATOM 1269 C CA . TYR A 1 169 ? 3.631 -13.094 8.495 1.00 75.06 169 TYR A CA 1
ATOM 1270 C C . TYR A 1 169 ? 3.835 -13.665 7.090 1.00 75.06 169 TYR A C 1
ATOM 1272 O O . TYR A 1 169 ? 3.088 -13.348 6.170 1.00 75.06 169 TYR A O 1
ATOM 1280 N N . SER A 1 170 ? 4.803 -14.572 6.937 1.00 75.88 170 SER A N 1
ATOM 1281 C CA . SER A 1 170 ? 4.913 -15.441 5.759 1.00 75.88 170 SER A CA 1
ATOM 1282 C C . SER A 1 170 ? 4.919 -16.901 6.211 1.00 75.88 170 SER A C 1
ATOM 1284 O O . SER A 1 170 ? 5.857 -17.382 6.862 1.00 75.88 170 SER A O 1
ATOM 1286 N N . GLY A 1 171 ? 3.810 -17.597 5.942 1.00 78.12 171 GLY A N 1
ATOM 1287 C CA . GLY A 1 171 ? 3.500 -18.876 6.582 1.00 78.12 171 GLY A CA 1
ATOM 1288 C C . GLY A 1 171 ? 3.513 -18.744 8.110 1.00 78.12 171 GLY A C 1
ATOM 1289 O O . GLY A 1 171 ? 2.959 -17.804 8.669 1.00 78.12 171 GLY A O 1
ATOM 1290 N N . ASN A 1 172 ? 4.197 -19.659 8.797 1.00 74.75 172 ASN A N 1
ATOM 1291 C CA . ASN A 1 172 ? 4.347 -19.633 10.258 1.00 74.75 172 ASN A CA 1
ATOM 1292 C C . ASN A 1 172 ? 5.481 -18.716 10.770 1.00 74.75 172 ASN A C 1
ATOM 1294 O O . ASN A 1 172 ? 5.852 -18.821 11.936 1.00 74.75 172 ASN A O 1
ATOM 1298 N N . THR A 1 173 ? 6.067 -17.860 9.927 1.00 79.94 173 THR A N 1
ATOM 1299 C CA . THR A 1 173 ? 7.175 -16.968 10.320 1.00 79.94 173 THR A CA 1
ATOM 1300 C C . THR A 1 173 ? 6.664 -15.541 10.476 1.00 79.94 173 THR A C 1
ATOM 1302 O O . THR A 1 173 ? 6.135 -14.990 9.514 1.00 79.94 173 THR A O 1
ATOM 1305 N N . ARG A 1 174 ? 6.850 -14.946 11.660 1.00 83.88 174 ARG A N 1
ATOM 1306 C CA . ARG A 1 174 ? 6.647 -13.509 11.906 1.00 83.88 174 ARG A CA 1
ATOM 1307 C C . ARG A 1 174 ? 7.903 -12.734 11.511 1.00 83.88 174 ARG A C 1
ATOM 1309 O O . ARG A 1 174 ? 9.007 -13.161 11.853 1.00 83.88 174 ARG A O 1
ATOM 1316 N N . PHE A 1 175 ? 7.711 -11.606 10.841 1.00 88.25 175 PHE A N 1
ATOM 1317 C CA . PHE A 1 175 ? 8.751 -10.659 10.458 1.00 88.25 175 PHE A CA 1
ATOM 1318 C C . PHE A 1 175 ? 8.481 -9.319 11.145 1.00 88.25 175 PHE A C 1
ATOM 1320 O O . PHE A 1 175 ? 7.343 -8.856 11.199 1.00 88.25 175 PHE A O 1
ATOM 1327 N N . GLU A 1 176 ? 9.528 -8.720 11.692 1.00 89.94 176 GLU A N 1
ATOM 1328 C CA . GLU A 1 176 ? 9.527 -7.410 12.344 1.00 89.94 176 GLU A CA 1
ATOM 1329 C C . GLU A 1 176 ? 10.265 -6.437 11.416 1.00 89.94 176 GLU A C 1
ATOM 1331 O O . GLU A 1 176 ? 11.291 -6.798 10.834 1.00 89.94 176 GLU A O 1
ATOM 1336 N N . VAL A 1 177 ? 9.712 -5.243 11.211 1.00 91.12 177 VAL A N 1
ATOM 1337 C CA . VAL A 1 177 ? 10.112 -4.338 10.125 1.00 91.12 177 VAL A CA 1
ATOM 1338 C C . VAL A 1 177 ? 10.488 -2.989 10.719 1.00 91.12 177 VAL A C 1
ATOM 1340 O O . VAL A 1 177 ? 9.666 -2.351 11.373 1.00 91.12 177 VAL A O 1
ATOM 1343 N N . TYR A 1 178 ? 11.729 -2.57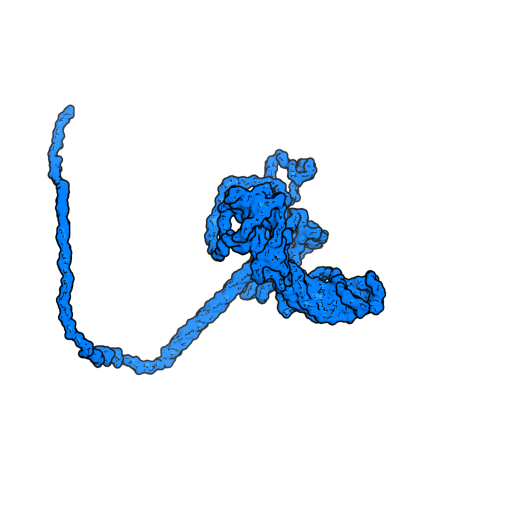7 10.479 1.00 94.19 178 TYR A N 1
ATOM 1344 C CA . TYR A 1 178 ? 12.317 -1.358 11.018 1.00 94.19 178 TYR A CA 1
ATOM 1345 C C . TYR A 1 178 ? 12.798 -0.478 9.867 1.00 94.19 178 TYR A C 1
ATOM 1347 O O . TYR A 1 178 ? 13.402 -0.974 8.912 1.00 94.19 178 TYR A O 1
ATOM 1355 N N . ILE A 1 179 ? 12.545 0.821 9.967 1.00 94.38 179 ILE A N 1
ATOM 1356 C CA . ILE A 1 179 ? 13.031 1.841 9.040 1.00 94.38 179 ILE A CA 1
ATOM 1357 C C . ILE A 1 179 ? 13.902 2.817 9.827 1.00 94.38 179 ILE A C 1
ATOM 1359 O O . ILE A 1 179 ? 13.567 3.208 10.943 1.00 94.38 179 ILE A O 1
ATOM 1363 N N . TYR A 1 180 ? 15.011 3.224 9.227 1.00 94.94 180 TYR A N 1
ATOM 1364 C CA . TYR A 1 180 ? 15.854 4.315 9.695 1.00 94.94 180 TYR A CA 1
ATOM 1365 C C . TYR A 1 180 ? 16.030 5.293 8.543 1.00 94.94 180 TYR A C 1
ATOM 1367 O O . TYR A 1 180 ? 16.187 4.871 7.394 1.00 94.94 180 TYR A O 1
ATOM 1375 N N . VAL A 1 181 ? 16.022 6.587 8.846 1.00 94.19 181 VAL A N 1
ATOM 1376 C CA . VAL A 1 181 ? 16.473 7.618 7.912 1.00 94.19 181 VAL A CA 1
ATOM 1377 C C . VAL A 1 181 ? 17.639 8.333 8.570 1.00 94.19 181 VAL A C 1
ATOM 1379 O O . VAL A 1 181 ? 17.510 8.805 9.699 1.00 94.19 181 VAL A O 1
ATOM 1382 N N . THR A 1 182 ? 18.770 8.393 7.884 1.00 91.19 182 THR A N 1
ATOM 1383 C CA . THR A 1 182 ? 19.982 9.079 8.335 1.00 91.19 182 THR A CA 1
ATOM 1384 C C . THR A 1 182 ? 20.417 10.126 7.321 1.00 91.19 182 THR A C 1
ATOM 1386 O O . THR A 1 182 ? 20.129 10.016 6.128 1.00 91.19 182 THR A O 1
ATOM 1389 N N . TRP A 1 183 ? 21.077 11.173 7.800 1.00 85.50 183 TRP A N 1
ATOM 1390 C CA . TRP A 1 183 ? 21.728 12.181 6.978 1.00 85.50 183 TRP A CA 1
ATOM 1391 C C . TRP A 1 183 ? 23.102 11.695 6.523 1.00 85.50 183 TRP A C 1
ATOM 1393 O O . TRP A 1 183 ? 23.813 11.037 7.280 1.00 85.50 183 TRP A O 1
ATOM 1403 N N . VAL A 1 184 ? 23.473 12.035 5.290 1.00 78.50 184 VAL A N 1
ATOM 1404 C CA . VAL A 1 184 ? 24.735 11.631 4.671 1.00 78.50 184 VAL A CA 1
ATOM 1405 C C . VAL A 1 184 ? 25.425 12.853 4.078 1.00 78.50 184 VAL A C 1
ATOM 1407 O O . VAL A 1 184 ? 24.890 13.503 3.181 1.00 78.50 184 VAL A O 1
ATOM 1410 N N . ASP A 1 185 ? 26.617 13.105 4.601 1.00 68.75 185 ASP A N 1
ATOM 1411 C CA . ASP A 1 185 ? 27.675 13.957 4.057 1.00 68.75 185 ASP A CA 1
ATOM 1412 C C . ASP A 1 185 ? 28.457 13.129 3.014 1.00 68.75 185 ASP A C 1
ATOM 1414 O O . ASP A 1 185 ? 28.757 11.949 3.250 1.00 68.75 185 ASP A O 1
ATOM 1418 N N . LEU A 1 186 ? 28.704 13.682 1.825 1.00 62.62 186 LEU A N 1
ATOM 1419 C CA . LEU A 1 186 ? 29.405 13.005 0.736 1.00 62.62 186 LEU A CA 1
ATOM 1420 C C . LEU A 1 186 ? 30.785 13.638 0.519 1.00 62.62 186 LEU A C 1
ATOM 1422 O O . LEU A 1 186 ? 30.882 14.797 0.141 1.00 62.62 186 LEU A O 1
ATOM 1426 N N . GLU A 1 187 ? 31.848 12.823 0.617 1.00 52.28 187 GLU A N 1
ATOM 1427 C CA . GLU A 1 187 ? 33.284 13.191 0.528 1.00 52.28 187 GLU A CA 1
ATOM 1428 C C . GLU A 1 187 ? 33.760 13.817 -0.815 1.00 52.28 187 GLU A C 1
ATOM 1430 O O . GLU A 1 187 ? 34.927 13.687 -1.206 1.00 52.28 187 GLU A O 1
ATOM 1435 N N . ARG A 1 188 ? 32.862 14.405 -1.608 1.00 51.16 188 ARG A N 1
ATOM 1436 C CA . ARG A 1 188 ? 33.136 14.940 -2.940 1.00 51.16 188 ARG A CA 1
ATOM 1437 C C . ARG A 1 188 ? 32.336 16.205 -3.254 1.00 51.16 188 ARG A C 1
ATOM 1439 O O . ARG A 1 188 ? 31.902 16.392 -4.395 1.00 51.16 188 ARG A O 1
ATOM 1446 N N . ASP A 1 189 ? 32.235 17.088 -2.270 1.00 46.84 189 ASP A N 1
ATOM 1447 C CA . ASP A 1 189 ? 32.237 18.518 -2.549 1.00 46.84 189 ASP A CA 1
ATOM 1448 C C . ASP A 1 189 ? 33.547 18.926 -3.268 1.00 46.84 189 ASP A C 1
ATOM 1450 O O . ASP A 1 189 ? 34.499 18.147 -3.448 1.00 46.84 189 ASP A O 1
ATOM 1454 N N . GLY A 1 190 ? 33.593 20.157 -3.770 1.00 38.12 190 GLY A N 1
ATOM 1455 C CA . GLY A 1 190 ? 34.792 20.682 -4.406 1.00 38.12 190 GLY A CA 1
ATOM 1456 C C . GLY A 1 190 ? 35.825 21.139 -3.377 1.00 38.12 190 GLY A C 1
ATOM 1457 O O . GLY A 1 190 ? 35.693 22.226 -2.828 1.00 38.12 190 GLY A O 1
ATOM 1458 N N . THR A 1 191 ? 36.959 20.436 -3.239 1.00 36.88 191 THR A N 1
ATOM 1459 C CA . THR A 1 191 ? 38.115 20.904 -2.425 1.00 36.88 191 THR A CA 1
ATOM 1460 C C . THR A 1 191 ? 38.847 22.141 -2.996 1.00 36.88 191 THR A C 1
ATOM 1462 O O . THR A 1 191 ? 40.019 22.394 -2.705 1.00 36.88 191 THR A O 1
ATOM 1465 N N . GLY A 1 192 ? 38.164 22.937 -3.821 1.00 36.31 192 GLY A N 1
ATOM 1466 C CA . GLY A 1 192 ? 38.572 24.256 -4.279 1.00 36.31 192 GLY A CA 1
ATOM 1467 C C . GLY A 1 192 ? 37.559 25.295 -3.809 1.00 36.31 192 GLY A C 1
ATOM 1468 O O . GLY A 1 192 ? 36.409 25.265 -4.226 1.00 36.31 192 GLY A O 1
ATOM 1469 N N . ALA A 1 193 ? 38.002 26.243 -2.979 1.00 39.59 193 ALA A N 1
ATOM 1470 C CA . ALA A 1 193 ? 37.174 27.376 -2.576 1.00 39.59 193 ALA A CA 1
ATOM 1471 C C . ALA A 1 193 ? 36.612 28.112 -3.809 1.00 39.59 193 ALA A C 1
ATOM 1473 O O . ALA A 1 193 ? 37.359 28.346 -4.762 1.00 39.59 193 ALA A O 1
ATOM 1474 N N . MET A 1 194 ? 35.342 28.535 -3.723 1.00 43.34 194 MET A N 1
ATOM 1475 C CA . MET A 1 194 ? 34.397 28.796 -4.831 1.00 43.34 194 MET A CA 1
ATOM 1476 C C . MET A 1 194 ? 33.584 27.560 -5.265 1.00 43.34 194 MET A C 1
ATOM 1478 O O . MET A 1 194 ? 33.586 27.198 -6.439 1.00 43.34 194 MET A O 1
ATOM 1482 N N . ASP A 1 195 ? 32.814 27.000 -4.329 1.00 35.25 195 ASP A N 1
ATOM 1483 C CA . ASP A 1 195 ? 31.507 26.410 -4.649 1.00 35.25 195 ASP A CA 1
ATOM 1484 C C . ASP A 1 195 ? 30.415 27.255 -3.966 1.00 35.25 195 ASP A C 1
ATOM 1486 O O . ASP A 1 195 ? 30.667 27.839 -2.906 1.00 35.25 195 ASP A O 1
ATOM 1490 N N . ALA A 1 196 ? 29.269 27.424 -4.629 1.00 38.12 196 ALA A N 1
ATOM 1491 C CA . ALA A 1 196 ? 28.183 28.315 -4.217 1.00 38.12 196 ALA A CA 1
ATOM 1492 C C . ALA A 1 196 ? 26.905 28.073 -5.048 1.00 38.12 196 ALA A C 1
ATOM 1494 O O . ALA A 1 196 ? 26.549 28.908 -5.878 1.00 38.12 196 ALA A O 1
ATOM 1495 N N . ASP A 1 197 ? 26.212 26.952 -4.823 1.00 41.22 197 ASP A N 1
ATOM 1496 C CA . ASP A 1 197 ? 24.856 26.716 -5.358 1.00 41.22 197 ASP A CA 1
ATOM 1497 C C . ASP A 1 197 ? 24.029 25.736 -4.482 1.00 41.22 197 ASP A C 1
ATOM 1499 O O . ASP A 1 197 ? 23.338 24.835 -4.960 1.00 41.22 197 ASP A O 1
ATOM 1503 N N . ASP A 1 198 ? 24.048 25.935 -3.157 1.00 43.94 198 ASP A N 1
ATOM 1504 C CA . ASP A 1 198 ? 23.134 25.249 -2.222 1.00 43.94 198 ASP A CA 1
ATOM 1505 C C . ASP A 1 198 ? 21.652 25.651 -2.449 1.00 43.94 198 ASP A C 1
ATOM 1507 O O . ASP A 1 198 ? 20.712 24.887 -2.189 1.00 43.94 198 ASP A O 1
ATOM 1511 N N . GLY A 1 199 ? 21.456 26.852 -3.003 1.00 44.06 199 GLY A N 1
ATOM 1512 C CA . GLY A 1 199 ? 20.175 27.488 -3.298 1.00 44.06 199 GLY A CA 1
ATOM 1513 C C . GLY A 1 199 ? 19.769 28.592 -2.313 1.00 44.06 199 GLY A C 1
ATOM 1514 O O . GLY A 1 199 ? 18.729 29.215 -2.531 1.00 44.06 199 GLY A O 1
ATOM 1515 N N . ASN A 1 200 ? 20.558 28.860 -1.263 1.00 48.62 200 ASN A N 1
ATOM 1516 C CA . ASN A 1 200 ? 20.341 29.969 -0.326 1.00 48.62 200 ASN A CA 1
ATOM 1517 C C . ASN A 1 200 ? 21.135 31.225 -0.743 1.00 48.62 200 ASN A C 1
ATOM 1519 O O . ASN A 1 200 ? 20.591 32.333 -0.722 1.00 48.62 200 ASN A O 1
ATOM 1523 N N . GLY A 1 201 ? 22.378 31.041 -1.209 1.00 43.91 201 GLY A N 1
ATOM 1524 C CA . GLY A 1 201 ? 23.199 32.106 -1.796 1.00 43.91 201 GLY A CA 1
ATOM 1525 C C . GLY A 1 201 ? 23.990 32.991 -0.819 1.00 43.91 201 GLY A C 1
ATOM 1526 O O . GLY A 1 201 ? 24.382 34.093 -1.209 1.00 43.91 201 GLY A O 1
ATOM 1527 N N . ASP A 1 202 ? 24.242 32.554 0.421 1.00 52.25 202 ASP A N 1
ATOM 1528 C CA . ASP A 1 202 ? 25.079 33.286 1.390 1.00 52.25 202 ASP A CA 1
ATOM 1529 C C . ASP A 1 202 ? 26.602 33.100 1.202 1.00 52.25 202 ASP A C 1
ATOM 1531 O O . ASP A 1 202 ? 27.380 33.973 1.598 1.00 52.25 202 ASP A O 1
ATOM 1535 N N . GLY A 1 203 ? 27.025 32.026 0.525 1.00 43.62 203 GLY A N 1
ATOM 1536 C CA . GLY A 1 203 ? 28.417 31.775 0.138 1.00 43.62 203 GLY A CA 1
ATOM 1537 C C . GLY A 1 203 ? 29.303 31.187 1.242 1.00 43.62 203 GLY A C 1
ATOM 1538 O O . GLY A 1 203 ? 30.512 31.440 1.243 1.00 43.62 203 GLY A O 1
ATOM 1539 N N . VAL A 1 204 ? 28.730 30.429 2.182 1.00 41.78 204 VAL A N 1
ATOM 1540 C CA . VAL A 1 204 ? 29.464 29.739 3.255 1.00 41.78 204 VAL A CA 1
ATOM 1541 C C . VAL A 1 204 ? 29.468 28.223 3.022 1.00 41.78 204 VAL A C 1
ATOM 1543 O O . VAL A 1 204 ? 28.429 27.634 2.765 1.00 41.78 204 VAL A O 1
ATOM 1546 N N . SER A 1 205 ? 30.634 27.580 3.154 1.00 44.56 205 SER A N 1
ATOM 1547 C CA . SER A 1 205 ? 30.730 26.114 3.248 1.00 44.56 205 SER A CA 1
ATOM 1548 C C . SER A 1 205 ? 30.268 25.666 4.637 1.00 44.56 205 SER A C 1
ATOM 1550 O O . SER A 1 205 ? 30.820 26.103 5.654 1.00 44.56 205 SER A O 1
ATOM 1552 N N . ASP A 1 206 ? 29.254 24.809 4.689 1.00 49.25 206 ASP A N 1
ATOM 1553 C CA . ASP A 1 206 ? 28.729 24.230 5.914 1.00 49.25 206 ASP A CA 1
ATOM 1554 C C . ASP A 1 206 ? 29.544 22.999 6.331 1.00 49.25 206 ASP A C 1
ATOM 1556 O O . ASP A 1 206 ? 29.402 21.898 5.810 1.00 49.25 206 ASP A O 1
ATOM 1560 N N . ALA A 1 207 ? 30.394 23.182 7.348 1.00 38.66 207 ALA A N 1
ATOM 1561 C CA . ALA A 1 207 ? 31.187 22.124 7.990 1.00 38.66 207 ALA A CA 1
ATOM 1562 C C . ALA A 1 207 ? 30.316 21.174 8.853 1.00 38.66 207 ALA A C 1
ATOM 1564 O O . ALA A 1 207 ? 30.541 21.005 10.054 1.00 38.66 207 ALA A O 1
ATOM 1565 N N . GLY A 1 208 ? 29.274 20.631 8.230 1.00 46.56 208 GLY A N 1
ATOM 1566 C CA . GLY A 1 208 ? 28.166 19.872 8.804 1.00 46.56 208 GLY A CA 1
ATOM 1567 C C . GLY A 1 208 ? 26.958 19.771 7.859 1.00 46.56 208 GLY A C 1
ATOM 1568 O O . GLY A 1 208 ? 25.851 19.545 8.346 1.00 46.56 208 GLY A O 1
ATOM 1569 N N . GLY A 1 209 ? 27.152 19.985 6.551 1.00 53.03 209 GLY A N 1
ATOM 1570 C CA . GLY A 1 209 ? 26.123 19.829 5.527 1.00 53.03 209 GLY A CA 1
ATOM 1571 C C . GLY A 1 209 ? 25.633 18.390 5.378 1.00 53.03 209 GLY A C 1
ATOM 1572 O O . GLY A 1 209 ? 26.267 17.433 5.828 1.00 53.03 209 GLY A O 1
ATOM 1573 N N . HIS A 1 210 ? 24.446 18.236 4.794 1.00 61.25 210 HIS A N 1
ATOM 1574 C CA . HIS A 1 210 ? 23.755 16.952 4.662 1.00 61.25 210 HIS A CA 1
ATOM 1575 C C . HIS A 1 210 ? 23.183 16.798 3.240 1.00 61.25 210 HIS A C 1
ATOM 1577 O O . HIS A 1 210 ? 21.978 16.952 3.014 1.00 61.25 210 HIS A O 1
ATOM 1583 N N . ASP A 1 211 ? 24.065 16.504 2.279 1.00 60.34 211 ASP A N 1
ATOM 1584 C CA . ASP A 1 211 ? 23.771 16.423 0.834 1.00 60.34 211 ASP A CA 1
ATOM 1585 C C . ASP A 1 211 ? 22.639 15.451 0.490 1.00 60.34 211 ASP A C 1
ATOM 1587 O O . ASP A 1 211 ? 21.873 15.639 -0.463 1.00 60.34 211 ASP A O 1
ATOM 1591 N N . ALA A 1 212 ? 22.584 14.357 1.246 1.00 76.56 212 ALA A N 1
ATOM 1592 C CA . ALA A 1 212 ? 21.731 13.223 0.972 1.00 76.56 212 ALA A CA 1
ATOM 1593 C C . ALA A 1 212 ? 21.109 12.657 2.251 1.00 76.56 212 ALA A C 1
ATOM 1595 O O . ALA A 1 212 ? 21.550 12.889 3.378 1.00 76.56 212 ALA A O 1
ATOM 1596 N N . LYS A 1 213 ? 20.084 11.832 2.049 1.00 84.69 213 LYS A N 1
ATOM 1597 C CA . LYS A 1 213 ? 19.483 10.999 3.088 1.00 84.69 213 LYS A CA 1
ATOM 1598 C C . LYS A 1 213 ? 19.608 9.538 2.711 1.00 84.69 213 LYS A C 1
ATOM 1600 O O . LYS A 1 213 ? 19.301 9.157 1.581 1.00 84.69 213 LYS A O 1
ATOM 1605 N N . ARG A 1 214 ? 20.001 8.696 3.657 1.00 90.62 214 ARG A N 1
ATOM 1606 C CA . ARG A 1 214 ? 19.958 7.243 3.519 1.00 90.62 214 ARG A CA 1
ATOM 1607 C C . ARG A 1 214 ? 18.704 6.728 4.198 1.00 90.62 214 ARG A C 1
ATOM 1609 O O . ARG A 1 214 ? 18.532 6.909 5.397 1.00 90.62 214 ARG A O 1
ATOM 1616 N N . VAL A 1 215 ? 17.848 6.043 3.448 1.00 94.94 215 VAL A N 1
ATOM 1617 C CA . VAL A 1 215 ? 16.815 5.192 4.050 1.00 94.94 215 VAL A CA 1
ATOM 1618 C C . VAL A 1 215 ? 17.406 3.799 4.175 1.00 94.94 215 VAL A C 1
ATOM 1620 O O . VAL A 1 215 ? 17.865 3.232 3.181 1.00 94.94 215 VAL A O 1
ATOM 1623 N N . THR A 1 216 ? 17.394 3.245 5.383 1.00 94.62 216 THR A N 1
ATOM 1624 C CA . THR A 1 216 ? 17.814 1.872 5.670 1.00 94.62 216 THR A CA 1
ATOM 1625 C C . THR A 1 216 ? 16.622 1.099 6.210 1.00 94.62 216 THR A C 1
ATOM 1627 O O . THR A 1 216 ? 16.086 1.431 7.264 1.00 94.62 216 THR A O 1
ATOM 1630 N N . VAL A 1 217 ? 16.209 0.051 5.500 1.00 94.38 217 VAL A N 1
ATOM 1631 C CA . VAL A 1 217 ? 15.157 -0.869 5.946 1.00 94.38 217 VAL A CA 1
ATOM 1632 C C . VAL A 1 217 ? 15.811 -2.137 6.483 1.00 94.38 217 VAL A C 1
ATOM 1634 O O . VAL A 1 217 ? 16.627 -2.758 5.798 1.00 94.38 217 VAL A O 1
ATOM 1637 N N . ALA A 1 218 ? 15.445 -2.537 7.700 1.00 94.00 218 ALA A N 1
ATOM 1638 C CA . ALA A 1 218 ? 15.913 -3.753 8.351 1.00 94.00 218 ALA A CA 1
ATOM 1639 C C . ALA A 1 218 ? 14.731 -4.678 8.677 1.00 94.00 218 ALA A C 1
ATOM 1641 O O . ALA A 1 218 ? 13.807 -4.307 9.399 1.00 94.00 218 ALA A O 1
ATOM 1642 N N . ILE A 1 219 ? 14.771 -5.906 8.158 1.00 92.94 219 ILE A N 1
ATOM 1643 C CA . ILE A 1 219 ? 13.728 -6.918 8.351 1.00 92.94 219 ILE A CA 1
ATOM 1644 C C . ILE A 1 219 ? 14.272 -8.027 9.246 1.00 92.94 219 ILE A C 1
ATOM 1646 O O . ILE A 1 219 ? 15.177 -8.762 8.845 1.00 92.94 219 ILE A O 1
ATOM 1650 N N . ARG A 1 220 ? 13.716 -8.170 10.450 1.00 92.56 220 ARG A N 1
ATOM 1651 C CA . ARG A 1 220 ? 14.124 -9.158 11.455 1.00 92.56 220 ARG A CA 1
ATOM 1652 C C . ARG A 1 220 ? 13.154 -10.340 11.497 1.00 92.56 220 ARG A C 1
ATOM 1654 O O . ARG A 1 220 ? 11.943 -10.151 11.480 1.00 92.56 220 ARG A O 1
ATOM 1661 N N . TRP A 1 221 ? 13.660 -11.569 11.592 1.00 92.06 221 TRP A N 1
ATOM 1662 C CA . TRP A 1 221 ? 12.832 -12.764 11.822 1.00 92.06 221 TRP A CA 1
ATOM 1663 C C . TRP A 1 221 ? 13.610 -13.886 12.516 1.00 92.06 221 TRP A C 1
ATOM 1665 O O . TRP A 1 221 ? 14.836 -13.841 12.634 1.00 92.06 221 TRP A O 1
ATOM 1675 N N . GLN A 1 222 ? 12.899 -14.927 12.950 1.00 89.06 222 GLN A N 1
ATOM 1676 C CA . GLN A 1 222 ? 13.489 -16.122 13.556 1.00 89.06 222 GLN A CA 1
ATOM 1677 C C . GLN A 1 222 ? 13.475 -17.306 12.566 1.00 89.06 222 GLN A C 1
ATOM 1679 O O . GLN A 1 222 ? 12.427 -17.685 12.037 1.00 89.06 222 GLN A O 1
ATOM 1684 N N . GLU A 1 223 ? 14.638 -17.909 12.294 1.00 81.88 223 GLU A N 1
ATOM 1685 C CA . GLU A 1 223 ? 14.730 -19.129 11.472 1.00 81.88 223 GLU A CA 1
ATOM 1686 C C . GLU A 1 223 ? 14.200 -20.365 12.236 1.00 81.88 223 GLU A C 1
ATOM 1688 O O . GLU A 1 223 ? 14.142 -20.385 13.472 1.00 81.88 223 GLU A O 1
ATOM 1693 N N . GLN A 1 224 ? 13.856 -21.438 11.505 1.00 65.00 224 GLN A N 1
ATOM 1694 C CA . GLN A 1 224 ? 13.448 -22.736 12.075 1.00 65.00 224 GLN A CA 1
ATOM 1695 C C . GLN A 1 224 ? 14.596 -23.411 12.853 1.00 65.00 224 GLN A C 1
ATOM 1697 O O . GLN A 1 224 ? 15.309 -24.283 12.354 1.00 65.00 224 GLN A O 1
ATOM 1702 N N . GLY A 1 225 ? 14.761 -22.981 14.100 1.00 66.69 225 GLY A N 1
ATOM 1703 C CA . GLY A 1 225 ? 15.886 -23.303 14.977 1.00 66.69 225 GLY A CA 1
ATOM 1704 C C . GLY A 1 225 ? 16.125 -22.268 16.084 1.00 66.69 225 GLY A C 1
ATOM 1705 O O . GLY A 1 225 ? 17.060 -22.431 16.858 1.00 66.69 225 GLY A O 1
ATOM 1706 N N . GLY A 1 226 ? 15.318 -21.201 16.165 1.00 76.81 226 GLY A N 1
ATOM 1707 C CA . GLY A 1 226 ? 15.371 -20.206 17.246 1.00 76.81 226 GLY A CA 1
ATOM 1708 C C . GLY A 1 226 ? 16.388 -19.079 17.031 1.00 76.81 226 GLY A C 1
ATOM 1709 O O . GLY A 1 226 ? 16.367 -18.085 17.754 1.00 76.81 226 GLY A O 1
ATOM 1710 N N . ARG A 1 227 ? 17.253 -19.192 16.017 1.00 84.06 227 ARG A N 1
ATOM 1711 C CA . ARG A 1 227 ? 18.252 -18.173 15.677 1.00 84.06 227 ARG A CA 1
ATOM 1712 C C . ARG A 1 227 ? 17.610 -17.010 14.917 1.00 84.06 227 ARG A C 1
ATOM 1714 O O . ARG A 1 227 ? 17.019 -17.216 13.858 1.00 84.06 227 ARG A O 1
ATOM 1721 N N . TRP A 1 228 ? 17.800 -15.797 15.426 1.00 86.69 228 TRP A N 1
ATOM 1722 C CA . TRP A 1 228 ? 17.426 -14.559 14.744 1.00 86.69 228 TRP A CA 1
ATOM 1723 C C . TRP A 1 228 ? 18.242 -14.320 13.463 1.00 86.69 228 TRP A C 1
ATOM 1725 O O . TRP A 1 228 ? 19.380 -14.784 13.312 1.00 86.69 228 TRP A O 1
ATOM 1735 N N . ARG A 1 229 ? 17.640 -13.581 12.536 1.00 88.94 229 ARG A N 1
ATOM 1736 C CA . ARG A 1 229 ? 18.254 -12.982 11.350 1.00 88.94 229 ARG A CA 1
ATOM 1737 C C . ARG A 1 229 ? 17.735 -11.569 11.166 1.00 88.94 229 ARG A C 1
ATOM 1739 O O . ARG A 1 229 ? 16.614 -11.270 11.566 1.00 88.94 229 ARG A O 1
ATOM 1746 N N . VAL A 1 230 ? 18.559 -10.759 10.514 1.00 90.38 230 VAL A N 1
ATOM 1747 C CA . VAL A 1 230 ? 18.201 -9.461 9.953 1.00 90.38 230 VAL A CA 1
ATOM 1748 C C . VAL A 1 230 ? 18.667 -9.467 8.498 1.00 90.38 230 VAL A C 1
ATOM 1750 O O . VAL A 1 230 ? 19.806 -9.850 8.232 1.00 90.38 230 VAL A O 1
ATOM 1753 N N . GLU A 1 231 ? 17.802 -9.062 7.575 1.00 89.50 231 GLU A N 1
ATOM 1754 C CA . GLU A 1 231 ? 18.189 -8.622 6.231 1.00 89.50 231 GLU A CA 1
ATOM 1755 C C . GLU A 1 231 ? 18.137 -7.087 6.238 1.00 89.50 231 GLU A C 1
ATOM 1757 O O . GLU A 1 231 ? 17.169 -6.522 6.751 1.00 89.50 231 GLU A O 1
ATOM 1762 N N . ARG A 1 232 ? 19.160 -6.407 5.711 1.00 88.69 232 ARG A N 1
ATOM 1763 C CA . ARG A 1 232 ? 19.185 -4.941 5.574 1.00 88.69 232 ARG A CA 1
ATOM 1764 C C . ARG A 1 232 ? 19.224 -4.548 4.103 1.00 88.69 232 ARG A C 1
ATOM 1766 O O . ARG A 1 232 ? 19.873 -5.224 3.306 1.00 88.69 232 ARG A O 1
ATOM 1773 N N . MET A 1 233 ? 18.590 -3.430 3.767 1.00 88.12 233 MET A N 1
ATOM 1774 C CA . MET A 1 233 ? 18.724 -2.778 2.468 1.00 88.12 233 MET A CA 1
ATOM 1775 C C . MET A 1 233 ? 18.723 -1.258 2.643 1.00 88.12 233 MET A C 1
ATOM 1777 O O . MET A 1 233 ? 17.797 -0.704 3.231 1.00 88.12 233 MET A O 1
ATOM 1781 N N . GLY A 1 234 ? 19.755 -0.595 2.119 1.00 88.81 234 GLY A N 1
ATOM 1782 C CA . GLY A 1 234 ? 19.881 0.862 2.115 1.00 88.81 234 GLY A CA 1
ATOM 1783 C C . GLY A 1 234 ? 19.694 1.459 0.719 1.00 88.81 234 GLY A C 1
ATOM 1784 O O . GLY A 1 234 ? 20.036 0.827 -0.282 1.00 88.81 234 GLY A O 1
ATOM 1785 N N . SER A 1 235 ? 19.190 2.688 0.641 1.00 88.19 235 SER A N 1
ATOM 1786 C CA . SER A 1 235 ? 19.190 3.496 -0.584 1.00 88.19 235 SER A CA 1
ATOM 1787 C C . SER A 1 235 ? 19.417 4.972 -0.255 1.00 88.19 235 SER A C 1
ATOM 1789 O O . SER A 1 235 ? 19.054 5.422 0.831 1.00 88.19 235 SER A O 1
ATOM 1791 N N . LEU A 1 236 ? 20.048 5.705 -1.175 1.00 86.75 236 LEU A N 1
ATOM 1792 C CA . LEU A 1 236 ? 20.338 7.134 -1.036 1.00 86.75 236 LEU A CA 1
ATOM 1793 C C . LEU A 1 236 ? 19.312 7.972 -1.802 1.00 86.75 236 LEU A C 1
ATOM 1795 O O . LEU A 1 236 ? 18.930 7.635 -2.922 1.00 86.75 236 LEU A O 1
ATOM 1799 N N . PHE A 1 237 ? 18.918 9.077 -1.184 1.00 82.25 237 PHE A N 1
ATOM 1800 C CA . PHE A 1 237 ? 17.959 10.064 -1.659 1.00 82.25 237 PHE A CA 1
ATOM 1801 C C . PHE A 1 237 ? 18.637 11.436 -1.641 1.00 82.25 237 PHE A C 1
ATOM 1803 O O . PHE A 1 237 ? 19.436 11.718 -0.752 1.00 82.25 237 PHE A O 1
ATOM 1810 N N . SER A 1 238 ? 18.315 12.288 -2.608 1.00 76.69 238 SER A N 1
ATOM 1811 C CA . SER A 1 238 ? 18.850 13.646 -2.764 1.00 76.69 238 SER A CA 1
ATOM 1812 C C . SER A 1 238 ? 17.746 14.543 -3.332 1.00 76.69 238 SER A C 1
ATOM 1814 O O . SER A 1 238 ? 16.799 14.038 -3.940 1.00 76.69 238 SER A O 1
ATOM 1816 N N . ASP A 1 239 ? 17.869 15.861 -3.167 1.00 63.44 239 ASP A N 1
ATOM 1817 C CA . ASP A 1 239 ? 16.997 16.846 -3.818 1.00 63.44 239 ASP A CA 1
ATOM 1818 C C . ASP A 1 239 ? 17.219 16.957 -5.343 1.00 63.44 239 ASP A C 1
ATOM 1820 O O . ASP A 1 239 ? 16.433 17.596 -6.042 1.00 63.44 239 ASP A O 1
ATOM 1824 N N . GLY A 1 240 ? 18.265 16.307 -5.866 1.00 57.47 240 GLY A N 1
ATOM 1825 C CA . GLY A 1 240 ? 18.613 16.284 -7.284 1.00 57.47 240 GLY A CA 1
ATOM 1826 C C . GLY A 1 240 ? 19.600 17.368 -7.725 1.00 57.47 240 GLY A C 1
ATOM 1827 O O . GLY A 1 240 ? 19.911 17.417 -8.915 1.00 57.47 240 GLY A O 1
ATOM 1828 N N . LYS A 1 241 ? 20.121 18.206 -6.814 1.00 51.75 241 LYS A N 1
ATOM 1829 C CA . LYS A 1 241 ? 21.145 19.215 -7.147 1.00 51.75 241 LYS A CA 1
ATOM 1830 C C . LYS A 1 241 ? 22.557 18.641 -7.299 1.00 51.75 241 LYS A C 1
ATOM 1832 O O . LYS A 1 241 ? 23.352 19.225 -8.029 1.00 51.75 241 LYS A O 1
ATOM 1837 N N . ILE A 1 242 ? 22.871 17.516 -6.643 1.00 50.88 242 ILE A N 1
ATOM 1838 C CA . ILE A 1 242 ? 24.23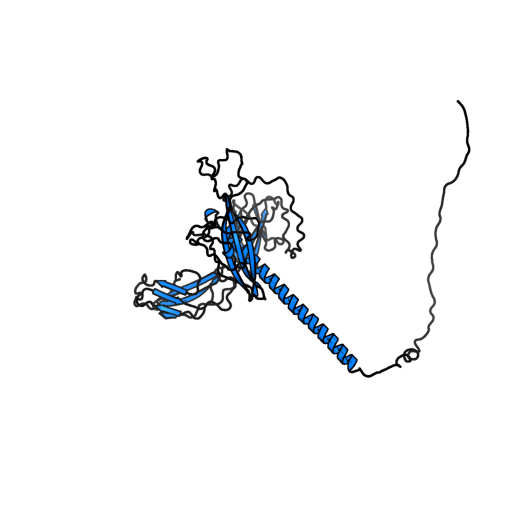1 16.941 -6.584 1.00 50.88 242 ILE A CA 1
ATOM 1839 C C . ILE A 1 242 ? 24.803 16.715 -8.004 1.00 50.88 242 ILE A C 1
ATOM 1841 O O . ILE A 1 242 ? 24.298 15.852 -8.735 1.00 50.88 242 ILE A O 1
ATOM 1845 N N . PRO A 1 243 ? 25.887 17.411 -8.410 1.00 44.81 243 PRO A N 1
ATOM 1846 C CA . PRO A 1 243 ? 26.450 17.268 -9.751 1.00 44.81 243 PRO A CA 1
ATOM 1847 C C . PRO A 1 243 ? 27.134 15.906 -9.944 1.00 44.81 243 PRO A C 1
ATOM 1849 O O . PRO A 1 243 ? 28.268 15.681 -9.514 1.00 44.81 243 PRO A O 1
ATOM 1852 N N . TYR A 1 244 ? 26.471 14.969 -10.634 1.00 38.94 244 TYR A N 1
ATOM 1853 C CA . TYR A 1 244 ? 27.034 13.638 -10.889 1.00 38.94 244 TYR A CA 1
ATOM 1854 C C . TYR A 1 244 ? 28.198 13.673 -11.899 1.00 38.94 244 TYR A C 1
ATOM 1856 O O . TYR A 1 244 ? 28.062 13.358 -13.085 1.00 38.94 244 TYR A O 1
ATOM 1864 N N . HIS A 1 245 ? 29.396 13.991 -11.408 1.00 41.59 245 HIS A N 1
ATOM 1865 C CA . HIS A 1 245 ? 30.659 13.842 -12.130 1.00 41.59 245 HIS A CA 1
ATOM 1866 C C . HIS A 1 245 ? 31.094 12.370 -12.186 1.00 41.59 245 HIS A C 1
ATOM 1868 O O . HIS A 1 245 ? 32.100 11.975 -11.583 1.00 41.59 245 HIS A O 1
ATOM 1874 N N . GLY A 1 246 ? 30.322 11.555 -12.909 1.00 34.69 246 GLY A N 1
ATOM 1875 C CA . GLY A 1 246 ? 30.615 10.146 -13.151 1.00 34.69 246 GLY A CA 1
ATOM 1876 C C . GLY A 1 246 ? 32.005 9.946 -13.755 1.00 34.69 246 GLY A C 1
ATOM 1877 O O . GLY A 1 246 ? 32.370 10.578 -14.748 1.00 34.69 246 GLY A O 1
ATOM 1878 N N . THR A 1 247 ? 32.797 9.056 -13.157 1.00 37.22 247 THR A N 1
ATOM 1879 C CA . THR A 1 247 ? 34.099 8.668 -13.705 1.00 37.22 247 THR A CA 1
ATOM 1880 C C . THR A 1 247 ? 33.905 7.903 -15.014 1.00 37.22 247 THR A C 1
ATOM 1882 O O . THR A 1 247 ? 33.016 7.062 -15.151 1.00 37.22 247 THR A O 1
ATOM 1885 N N . THR A 1 248 ? 34.717 8.221 -16.022 1.00 40.19 248 THR A N 1
ATOM 1886 C CA . THR A 1 248 ? 34.502 7.740 -17.391 1.00 40.19 248 THR A CA 1
ATOM 1887 C C . THR A 1 248 ? 34.707 6.231 -17.517 1.00 40.19 248 THR A C 1
ATOM 1889 O O . THR A 1 248 ? 35.841 5.763 -17.602 1.00 40.19 248 THR A O 1
ATOM 1892 N N . GLY A 1 249 ? 33.604 5.489 -17.627 1.00 47.28 249 GLY A N 1
ATOM 1893 C CA . GLY A 1 249 ? 33.577 4.140 -18.193 1.00 47.28 249 GLY A CA 1
ATOM 1894 C C . GLY A 1 249 ? 34.119 3.023 -17.299 1.00 47.28 249 GLY A C 1
ATOM 1895 O O . GLY A 1 249 ? 35.118 2.396 -17.641 1.00 47.28 249 GLY A O 1
ATOM 1896 N N . SER A 1 250 ? 33.394 2.681 -16.231 1.00 35.59 250 SER A N 1
ATOM 1897 C CA . SER A 1 250 ? 33.455 1.324 -15.672 1.00 35.59 250 SER A CA 1
ATOM 1898 C C . SER A 1 250 ? 32.367 0.468 -16.326 1.00 35.59 250 SER A C 1
ATOM 1900 O O . SER A 1 250 ? 31.180 0.772 -16.206 1.00 35.59 250 SER A O 1
ATOM 1902 N N . ALA A 1 251 ? 32.756 -0.569 -17.070 1.00 36.06 251 ALA A N 1
ATOM 1903 C CA . ALA A 1 251 ? 31.802 -1.485 -17.692 1.00 36.06 251 ALA A CA 1
ATOM 1904 C C . ALA A 1 251 ? 31.160 -2.391 -16.629 1.00 36.06 251 ALA A C 1
ATOM 1906 O O . ALA A 1 251 ? 31.851 -2.892 -15.741 1.00 36.06 251 ALA A O 1
ATOM 1907 N N . ALA A 1 252 ? 29.849 -2.628 -16.733 1.00 32.03 252 ALA A N 1
ATOM 1908 C CA . ALA A 1 252 ? 29.132 -3.476 -15.784 1.00 32.03 252 ALA A CA 1
ATOM 1909 C C . ALA A 1 252 ? 29.744 -4.896 -15.733 1.00 32.03 252 ALA A C 1
ATOM 1911 O O . ALA A 1 252 ? 29.973 -5.496 -16.790 1.00 32.03 252 ALA A O 1
ATOM 1912 N N . PRO A 1 253 ? 30.009 -5.457 -14.536 1.00 34.62 253 PRO A N 1
ATOM 1913 C CA . PRO A 1 253 ? 30.556 -6.803 -14.416 1.00 34.62 253 PRO A CA 1
ATOM 1914 C C . PRO A 1 253 ? 29.538 -7.843 -14.922 1.00 34.62 253 PRO A C 1
ATOM 1916 O O . PRO A 1 253 ? 28.341 -7.696 -14.670 1.00 34.62 253 PRO A O 1
ATOM 1919 N N . PRO A 1 254 ? 29.976 -8.912 -15.616 1.00 36.75 254 PRO A N 1
ATOM 1920 C CA . PRO A 1 254 ? 29.070 -9.896 -16.203 1.00 36.75 254 PRO A CA 1
ATOM 1921 C C . PRO A 1 254 ? 28.404 -10.764 -15.123 1.00 36.75 254 PRO A C 1
ATOM 1923 O O . PRO A 1 254 ? 28.974 -11.742 -14.639 1.00 36.75 254 PRO A O 1
ATOM 1926 N N . THR A 1 255 ? 27.172 -10.418 -14.754 1.00 31.92 255 THR A N 1
ATOM 1927 C CA . THR A 1 255 ? 26.364 -11.124 -13.752 1.00 31.92 255 THR A CA 1
ATOM 1928 C C . THR A 1 255 ? 25.670 -12.357 -14.339 1.00 31.92 255 THR A C 1
ATOM 1930 O O . THR A 1 255 ? 24.518 -12.320 -14.769 1.00 31.92 255 THR A O 1
ATOM 1933 N N . SER A 1 256 ? 26.350 -13.504 -14.313 1.00 36.41 256 SER A N 1
ATOM 1934 C CA . SER A 1 256 ? 25.766 -14.807 -14.662 1.00 36.41 256 SER A CA 1
ATOM 1935 C C . SER A 1 256 ? 24.847 -15.354 -13.555 1.00 36.41 256 SER A C 1
ATOM 1937 O O . SER A 1 256 ? 25.175 -16.319 -12.866 1.00 36.41 256 SER A O 1
ATOM 1939 N N . SER A 1 257 ? 23.667 -14.747 -13.403 1.00 29.28 257 SER A N 1
ATOM 1940 C CA . SER A 1 257 ? 22.577 -15.271 -12.568 1.00 29.28 257 SER A CA 1
ATOM 1941 C C . SER A 1 257 ? 21.587 -16.094 -13.413 1.00 29.28 257 SER A C 1
ATOM 1943 O O . SER A 1 257 ? 21.234 -15.656 -14.512 1.00 29.28 257 SER A O 1
ATOM 1945 N N . PRO A 1 258 ? 21.110 -17.267 -12.950 1.00 34.12 258 PRO A N 1
ATOM 1946 C CA . PRO A 1 258 ? 20.083 -18.036 -13.649 1.00 34.12 258 PRO A CA 1
ATOM 1947 C C . PRO A 1 258 ? 18.720 -17.341 -13.517 1.00 34.12 258 PRO A C 1
ATOM 1949 O O . PRO A 1 258 ? 17.947 -17.617 -12.601 1.00 34.12 258 PRO A O 1
ATOM 1952 N N . SER A 1 259 ? 18.439 -16.424 -14.444 1.00 37.75 259 SER A N 1
ATOM 1953 C CA . SER A 1 259 ? 17.151 -15.734 -14.537 1.00 37.75 259 SER A CA 1
ATOM 1954 C C . SER A 1 259 ? 15.997 -16.746 -14.662 1.00 37.75 259 SER A C 1
ATOM 1956 O O . SER A 1 259 ? 16.083 -17.644 -15.510 1.00 37.75 259 SER A O 1
ATOM 1958 N N . PRO A 1 260 ? 14.916 -16.639 -13.862 1.00 34.41 260 PRO A N 1
ATOM 1959 C CA . PRO A 1 260 ? 13.699 -17.398 -14.126 1.00 34.41 260 PRO A CA 1
ATOM 1960 C C . PRO A 1 260 ? 13.161 -16.973 -15.496 1.00 34.41 260 PRO A C 1
ATOM 1962 O O . PRO A 1 260 ? 13.056 -15.781 -15.767 1.00 34.41 260 PRO A O 1
ATOM 1965 N N . SER A 1 261 ? 12.862 -17.947 -16.365 1.00 37.50 261 SER A N 1
ATOM 1966 C CA . SER A 1 261 ? 12.515 -17.703 -17.773 1.00 37.50 261 SER A CA 1
ATOM 1967 C C . SER A 1 261 ? 11.472 -16.585 -17.912 1.00 37.50 261 SER A C 1
ATOM 1969 O O . SER A 1 261 ? 10.321 -16.811 -17.526 1.00 37.50 261 SER A O 1
ATOM 1971 N N . PRO A 1 262 ? 11.827 -15.409 -18.462 1.00 39.41 262 PRO A N 1
ATOM 1972 C CA . PRO A 1 262 ? 10.871 -14.325 -18.600 1.00 39.41 262 PRO A CA 1
ATOM 1973 C C . PRO A 1 262 ? 9.763 -14.729 -19.577 1.00 39.41 262 PRO A C 1
ATOM 1975 O O . PRO A 1 262 ? 10.020 -15.352 -20.612 1.00 39.41 262 PRO A O 1
ATOM 1978 N N . SER A 1 263 ? 8.529 -14.334 -19.257 1.00 39.84 263 SER A N 1
ATOM 1979 C CA . SER A 1 263 ? 7.487 -14.173 -20.275 1.00 39.84 263 SER A CA 1
ATOM 1980 C C . SER A 1 263 ? 8.018 -13.195 -21.338 1.00 39.84 263 SER A C 1
ATOM 1982 O O . SER A 1 263 ? 8.734 -12.264 -20.961 1.00 39.84 263 SER A O 1
ATOM 1984 N N . PRO A 1 264 ? 7.778 -13.399 -22.645 1.00 39.94 264 PRO A N 1
ATOM 1985 C CA . PRO A 1 264 ? 8.563 -12.742 -23.689 1.00 39.94 264 PRO A CA 1
ATOM 1986 C C . PRO A 1 264 ? 8.306 -11.229 -23.780 1.00 39.94 264 PRO A C 1
ATOM 1988 O O . PRO A 1 264 ? 7.448 -10.779 -24.535 1.00 39.94 264 PRO A O 1
ATOM 1991 N N . THR A 1 265 ? 9.114 -10.439 -23.067 1.00 45.19 265 THR A N 1
ATOM 1992 C CA . THR A 1 265 ? 9.213 -8.986 -23.245 1.00 45.19 265 THR A CA 1
ATOM 1993 C C . THR A 1 265 ? 9.603 -8.679 -24.698 1.00 45.19 265 THR A C 1
ATOM 1995 O O . THR A 1 265 ? 10.685 -9.095 -25.128 1.00 45.19 265 THR A O 1
ATOM 1998 N N . PRO A 1 266 ? 8.771 -7.969 -25.482 1.00 44.19 266 PRO A N 1
ATOM 1999 C CA . PRO A 1 266 ? 9.100 -7.652 -26.867 1.00 44.19 266 PRO A CA 1
ATOM 2000 C C . PRO A 1 266 ? 10.232 -6.619 -26.938 1.00 44.19 266 PRO A C 1
ATOM 2002 O O . PRO A 1 266 ? 10.214 -5.605 -26.241 1.00 44.19 266 PRO A O 1
ATOM 2005 N N . SER A 1 267 ? 11.211 -6.845 -27.819 1.00 41.03 267 SER A N 1
ATOM 2006 C CA . SER A 1 267 ? 12.299 -5.887 -28.054 1.00 41.03 267 SER A CA 1
ATOM 2007 C C . SER A 1 267 ? 11.756 -4.542 -28.568 1.00 41.03 267 SER A C 1
ATOM 2009 O O . SER A 1 267 ? 10.995 -4.539 -29.541 1.00 41.03 267 SER A O 1
ATOM 2011 N N . PRO A 1 268 ? 12.171 -3.391 -28.004 1.00 48.53 268 PRO A N 1
ATOM 2012 C CA . PRO A 1 268 ? 11.708 -2.073 -28.437 1.00 48.53 268 PRO A CA 1
ATOM 2013 C C . PRO A 1 268 ? 12.396 -1.634 -29.743 1.00 48.53 268 PRO A C 1
ATOM 2015 O O . PRO A 1 268 ? 13.275 -0.777 -29.754 1.00 48.53 268 PRO A O 1
ATOM 2018 N N . THR A 1 269 ? 11.997 -2.227 -30.870 1.00 56.44 269 THR A N 1
ATOM 2019 C CA . THR A 1 269 ? 12.502 -1.891 -32.212 1.00 56.44 269 THR A CA 1
ATOM 2020 C C . THR A 1 269 ? 11.424 -1.209 -33.055 1.00 56.44 269 THR A C 1
ATOM 2022 O O . THR A 1 269 ? 10.836 -1.819 -33.948 1.00 56.44 269 THR A O 1
ATOM 2025 N N . GLY A 1 270 ? 11.176 0.068 -32.765 1.00 60.25 270 GLY A N 1
ATOM 2026 C CA . GLY A 1 270 ? 10.350 0.966 -33.575 1.00 60.25 270 GLY A CA 1
ATOM 2027 C C . GLY A 1 270 ? 10.998 2.349 -33.651 1.00 60.25 270 GLY A C 1
ATOM 2028 O O . GLY A 1 270 ? 11.586 2.807 -32.676 1.00 60.25 270 GLY A O 1
ATOM 2029 N N . THR A 1 271 ? 10.933 2.991 -34.817 1.00 80.88 271 THR A N 1
ATOM 2030 C CA . THR A 1 271 ? 11.574 4.293 -35.107 1.00 80.88 271 THR A CA 1
ATOM 2031 C C . THR A 1 271 ? 10.570 5.440 -35.266 1.00 80.88 271 THR A C 1
ATOM 2033 O O . THR A 1 271 ? 10.961 6.558 -35.597 1.00 80.88 271 THR A O 1
ATOM 2036 N N . GLY A 1 272 ? 9.280 5.163 -35.065 1.00 86.19 272 GLY A N 1
ATOM 2037 C CA . GLY A 1 272 ? 8.199 6.147 -35.057 1.00 86.19 272 GLY A CA 1
ATOM 2038 C C . GLY A 1 272 ? 7.981 6.836 -33.697 1.00 86.19 272 GLY A C 1
ATOM 2039 O O . GLY A 1 272 ? 8.856 6.783 -32.831 1.00 86.19 272 GLY A O 1
ATOM 2040 N N . PRO A 1 273 ? 6.805 7.465 -33.507 1.00 90.94 273 PRO A N 1
ATOM 2041 C CA . PRO A 1 273 ? 6.466 8.285 -32.342 1.00 90.94 273 PRO A CA 1
ATOM 2042 C C . PRO A 1 273 ? 6.721 7.639 -30.979 1.00 90.94 273 PRO A C 1
ATOM 2044 O O . PRO A 1 273 ? 6.361 6.485 -30.749 1.00 90.94 273 PRO A O 1
ATOM 2047 N N . THR A 1 274 ? 7.259 8.411 -30.038 1.00 90.44 274 THR A N 1
ATOM 2048 C CA . THR A 1 274 ? 7.360 8.013 -28.626 1.00 90.44 274 THR A CA 1
ATOM 2049 C C . THR A 1 274 ? 6.220 8.611 -27.801 1.00 90.44 274 THR A C 1
ATOM 2051 O O . THR A 1 274 ? 5.545 9.560 -28.214 1.00 90.44 274 THR A O 1
ATOM 2054 N N . GLY A 1 275 ? 5.984 8.042 -26.621 1.00 89.56 275 GLY A N 1
ATOM 2055 C CA . GLY A 1 275 ? 4.955 8.505 -25.699 1.00 89.56 275 GLY A CA 1
ATOM 2056 C C . GLY A 1 275 ? 4.866 7.648 -24.440 1.00 89.56 275 GLY A C 1
ATOM 2057 O O . GLY A 1 275 ? 5.555 6.634 -24.320 1.00 89.56 275 GLY A O 1
ATOM 2058 N N . THR A 1 276 ? 4.006 8.063 -23.516 1.00 88.88 276 THR A N 1
ATOM 2059 C CA . THR A 1 276 ? 3.699 7.369 -22.261 1.00 88.88 276 THR A CA 1
ATOM 2060 C C . THR A 1 276 ? 2.289 6.782 -22.286 1.00 88.88 276 THR A C 1
ATOM 2062 O O . THR A 1 276 ? 1.411 7.247 -23.017 1.00 88.88 276 THR A O 1
ATOM 2065 N N . LEU A 1 277 ? 2.080 5.755 -21.466 1.00 93.75 277 LEU A N 1
ATOM 2066 C CA . LEU A 1 277 ? 0.790 5.144 -21.166 1.00 93.75 277 LEU A CA 1
ATOM 2067 C C . LEU A 1 277 ? 0.611 5.178 -19.645 1.00 93.75 277 LEU A C 1
ATOM 2069 O O . LEU A 1 277 ? 1.571 4.903 -18.931 1.00 93.75 277 LEU A O 1
ATOM 2073 N N . THR A 1 278 ? -0.586 5.507 -19.158 1.00 86.25 278 THR A N 1
ATOM 2074 C CA . THR A 1 278 ? -0.970 5.319 -17.751 1.00 86.25 278 THR A CA 1
ATOM 2075 C C . THR A 1 278 ? -2.348 4.669 -17.627 1.00 86.25 278 THR A C 1
ATOM 2077 O O . THR A 1 278 ? -3.294 5.030 -18.336 1.00 86.25 278 THR A O 1
ATOM 2080 N N . ILE A 1 279 ? -2.478 3.702 -16.720 1.00 86.75 279 ILE A N 1
ATOM 2081 C CA . ILE A 1 279 ? -3.718 2.992 -16.397 1.00 86.75 279 ILE A CA 1
ATOM 2082 C C . ILE A 1 279 ? -4.388 3.680 -15.206 1.00 86.75 279 ILE A C 1
ATOM 2084 O O . ILE A 1 279 ? -3.744 3.992 -14.210 1.00 86.75 279 ILE A O 1
ATOM 2088 N N . ALA A 1 280 ? -5.695 3.934 -15.297 1.00 81.31 280 ALA A N 1
ATOM 2089 C CA . ALA A 1 280 ? -6.522 4.478 -14.214 1.00 81.31 280 ALA A CA 1
ATOM 2090 C C . ALA A 1 280 ? -5.966 5.766 -13.550 1.00 81.31 280 ALA A C 1
ATOM 2092 O O . ALA A 1 280 ? -6.282 6.066 -12.401 1.00 81.31 280 ALA A O 1
ATOM 2093 N N . ASN A 1 281 ? -5.190 6.560 -14.302 1.00 79.00 281 ASN A N 1
ATOM 2094 C CA . ASN A 1 281 ? -4.434 7.739 -13.845 1.00 79.00 281 ASN A CA 1
ATOM 2095 C C . ASN A 1 281 ? -3.270 7.438 -12.871 1.00 79.00 281 ASN A C 1
ATOM 2097 O O . ASN A 1 281 ? -2.934 8.286 -12.049 1.00 79.00 281 ASN A O 1
ATOM 2101 N N . GLY A 1 282 ? -2.646 6.260 -12.972 1.00 74.31 282 GLY A N 1
ATOM 2102 C CA . GLY A 1 282 ? -1.542 5.827 -12.106 1.00 74.31 282 GLY A CA 1
ATOM 2103 C C . GLY A 1 282 ? -1.998 5.158 -10.805 1.00 74.31 282 GLY A C 1
ATOM 2104 O O . GLY A 1 282 ? -1.268 5.173 -9.817 1.00 74.31 282 GLY A O 1
ATOM 2105 N N . ALA A 1 283 ? -3.214 4.604 -10.768 1.00 70.06 283 ALA A N 1
ATOM 2106 C CA . ALA A 1 283 ? -3.692 3.856 -9.609 1.00 70.06 283 ALA A CA 1
ATOM 2107 C C . ALA A 1 283 ? -3.041 2.464 -9.563 1.00 70.06 283 ALA A C 1
ATOM 2109 O O . ALA A 1 283 ? -3.130 1.711 -10.527 1.00 70.06 283 ALA A O 1
ATOM 2110 N N . GLN A 1 284 ? -2.436 2.101 -8.429 1.00 79.69 284 GLN A N 1
ATOM 2111 C CA . GLN A 1 284 ? -1.765 0.806 -8.242 1.00 79.69 284 GLN A CA 1
ATOM 2112 C C . GLN A 1 284 ? -2.740 -0.391 -8.244 1.00 79.69 284 GLN A C 1
ATOM 2114 O O . GLN A 1 284 ? -2.360 -1.500 -8.623 1.00 79.69 284 GLN A O 1
ATOM 2119 N N . TYR A 1 285 ? -3.997 -0.164 -7.849 1.00 76.62 285 TYR A N 1
ATOM 2120 C CA . TYR A 1 285 ? -5.035 -1.187 -7.712 1.00 76.62 285 TYR A CA 1
ATOM 2121 C C . TYR A 1 285 ? -6.340 -0.776 -8.412 1.00 76.62 285 TYR A C 1
ATOM 2123 O O . TYR A 1 285 ? -6.660 0.411 -8.510 1.00 76.62 285 TYR A O 1
ATOM 2131 N N . THR A 1 286 ? -7.128 -1.758 -8.858 1.00 80.81 286 THR A N 1
ATOM 2132 C CA . THR A 1 286 ? -8.496 -1.571 -9.370 1.00 80.81 286 THR A CA 1
ATOM 2133 C C . THR A 1 286 ? -9.394 -2.750 -9.000 1.00 80.81 286 THR A C 1
ATOM 2135 O O . THR A 1 286 ? -8.986 -3.902 -9.109 1.00 80.81 286 THR A O 1
ATOM 2138 N N . THR A 1 287 ? -10.651 -2.466 -8.653 1.00 86.56 287 THR A N 1
ATOM 2139 C CA . THR A 1 287 ? -11.725 -3.467 -8.479 1.00 86.56 287 THR A CA 1
ATOM 2140 C C . THR A 1 287 ? -12.528 -3.707 -9.765 1.00 86.56 287 THR A C 1
ATOM 2142 O O . THR A 1 287 ? -13.505 -4.456 -9.789 1.00 86.56 287 THR A O 1
ATOM 2145 N N . SER A 1 288 ? -12.131 -3.059 -10.865 1.00 84.75 288 SER A N 1
ATOM 2146 C CA . SER A 1 288 ? -12.805 -3.099 -12.162 1.00 84.75 288 SER A CA 1
ATOM 2147 C C . SER A 1 288 ? -11.873 -3.612 -13.255 1.00 84.75 288 SER A C 1
ATOM 2149 O O . SER A 1 288 ? -10.793 -3.061 -13.478 1.00 84.75 288 SER A O 1
ATOM 2151 N N . THR A 1 289 ? -12.340 -4.610 -14.012 1.00 85.25 289 THR A N 1
ATOM 2152 C CA . THR A 1 289 ? -11.723 -5.042 -15.279 1.00 85.25 289 THR A CA 1
ATOM 2153 C C . THR A 1 289 ? -11.802 -3.973 -16.368 1.00 85.25 289 THR A C 1
ATOM 2155 O O . THR A 1 289 ? -11.054 -4.045 -17.337 1.00 85.25 289 THR A O 1
ATOM 2158 N N . ILE A 1 290 ? -12.693 -2.987 -16.235 1.00 83.88 290 ILE A N 1
ATOM 2159 C CA . ILE A 1 290 ? -12.815 -1.852 -17.152 1.00 83.88 290 ILE A CA 1
ATOM 2160 C C . ILE A 1 290 ? -12.072 -0.659 -16.546 1.00 83.88 290 ILE A C 1
ATOM 2162 O O . ILE A 1 290 ? -12.435 -0.184 -15.469 1.00 83.88 290 ILE A O 1
ATOM 2166 N N . VAL A 1 291 ? -11.054 -0.167 -17.250 1.00 86.50 291 VAL A N 1
ATOM 2167 C CA . VAL A 1 291 ? -10.180 0.933 -16.819 1.00 86.50 291 VAL A CA 1
ATOM 2168 C C . VAL A 1 291 ? -10.061 2.002 -17.903 1.00 86.50 291 VAL A C 1
ATOM 2170 O O . VAL A 1 291 ? -10.240 1.729 -19.091 1.00 86.50 291 VAL A O 1
ATOM 2173 N N . THR A 1 292 ? -9.723 3.226 -17.505 1.00 86.62 292 THR A N 1
ATOM 2174 C CA . THR A 1 292 ? -9.294 4.270 -18.444 1.00 86.62 292 THR A CA 1
ATOM 2175 C C . THR A 1 292 ? -7.800 4.124 -18.704 1.00 86.62 292 THR A C 1
ATOM 2177 O O . THR A 1 292 ? -7.024 4.054 -17.755 1.00 86.62 292 THR A O 1
ATOM 2180 N N . ILE A 1 293 ? -7.392 4.126 -19.970 1.00 89.81 293 ILE A N 1
ATOM 2181 C CA . ILE A 1 293 ? -5.994 4.260 -20.384 1.00 89.81 293 ILE A CA 1
ATOM 2182 C C . ILE A 1 293 ? -5.799 5.679 -20.901 1.00 89.81 293 ILE A C 1
ATOM 2184 O O . ILE A 1 293 ? -6.512 6.096 -21.816 1.00 89.81 293 ILE A O 1
ATOM 2188 N N . THR A 1 294 ? -4.835 6.406 -20.346 1.00 90.06 294 THR A N 1
ATOM 2189 C CA . THR A 1 294 ? -4.396 7.704 -20.865 1.00 90.06 294 THR A CA 1
ATOM 2190 C C . THR A 1 294 ? -3.069 7.523 -21.592 1.00 90.06 294 THR A C 1
ATOM 2192 O O . THR A 1 294 ? -2.145 6.890 -21.092 1.00 90.06 294 THR A O 1
ATOM 2195 N N . LEU A 1 295 ? -2.993 8.053 -22.806 1.00 91.81 295 LEU A N 1
ATOM 2196 C CA . LEU A 1 295 ? -1.853 7.964 -23.712 1.00 91.81 295 LEU A CA 1
ATOM 2197 C C . LEU A 1 295 ? -1.384 9.380 -24.024 1.00 91.81 295 LEU A C 1
ATOM 2199 O O . LEU A 1 295 ? -2.196 10.183 -24.480 1.00 91.81 295 LEU A O 1
ATOM 2203 N N . CYS A 1 296 ? -0.102 9.679 -23.829 1.00 90.81 296 CYS A N 1
ATOM 2204 C CA . CYS A 1 296 ? 0.472 10.987 -24.147 1.00 90.81 296 CYS A CA 1
ATOM 2205 C C . CYS A 1 296 ? 1.651 10.847 -25.111 1.00 90.81 296 CYS A C 1
ATOM 2207 O O . CYS A 1 296 ? 2.593 10.102 -24.865 1.00 90.81 296 CYS A O 1
ATOM 2209 N N . SER A 1 297 ? 1.607 11.587 -26.211 1.00 92.19 297 SER A N 1
ATOM 2210 C CA . SER A 1 297 ? 2.615 11.642 -27.267 1.00 92.19 297 SER A CA 1
ATOM 2211 C C . SER A 1 297 ? 2.521 12.998 -27.956 1.00 92.19 297 SER A C 1
ATOM 2213 O O . SER A 1 297 ? 1.426 13.497 -28.225 1.00 92.19 297 SER A O 1
ATOM 2215 N N . ASN A 1 298 ? 3.679 13.579 -28.267 1.00 87.38 298 ASN A N 1
ATOM 2216 C CA . ASN A 1 298 ? 3.775 14.879 -28.929 1.00 87.38 298 ASN A CA 1
ATOM 2217 C C . ASN A 1 298 ? 3.465 14.814 -30.432 1.00 87.38 298 ASN A C 1
ATOM 2219 O O . ASN A 1 298 ? 3.304 15.857 -31.066 1.00 87.38 298 ASN A O 1
ATOM 2223 N N . ASP A 1 299 ? 3.484 13.617 -31.031 1.00 88.19 299 ASP A N 1
ATOM 2224 C CA . ASP A 1 299 ? 3.631 13.497 -32.482 1.00 88.19 299 ASP A CA 1
ATOM 2225 C C . ASP A 1 299 ? 2.860 12.329 -33.139 1.00 88.19 299 ASP A C 1
ATOM 2227 O O . ASP A 1 299 ? 2.703 12.315 -34.363 1.00 88.19 299 ASP A O 1
ATOM 2231 N N . ALA A 1 300 ? 2.275 11.415 -32.361 1.00 92.06 300 ALA A N 1
ATOM 2232 C CA . ALA A 1 300 ? 1.399 10.359 -32.871 1.00 92.06 300 ALA A CA 1
ATOM 2233 C C . ALA A 1 300 ? 0.157 10.873 -33.637 1.00 92.06 300 ALA A C 1
ATOM 2235 O O . ALA A 1 300 ? -0.376 11.947 -33.365 1.00 92.06 300 ALA A O 1
ATOM 2236 N N . THR A 1 301 ? -0.341 10.059 -34.573 1.00 92.69 301 THR A N 1
ATOM 2237 C CA . THR A 1 301 ? -1.638 10.233 -35.263 1.00 92.69 301 THR A CA 1
ATOM 2238 C C . THR A 1 301 ? -2.577 9.042 -35.065 1.00 92.69 301 THR A C 1
ATOM 2240 O O . THR A 1 301 ? -3.789 9.175 -35.216 1.00 92.69 301 THR A O 1
ATOM 2243 N N . GLU A 1 302 ? -2.040 7.877 -34.695 1.00 93.56 302 GLU A N 1
ATOM 2244 C CA . GLU A 1 302 ? -2.808 6.697 -34.288 1.00 93.56 302 GLU A CA 1
ATOM 2245 C C . GLU A 1 302 ? -2.087 5.979 -33.133 1.00 93.56 302 GLU A C 1
ATOM 2247 O O . GLU A 1 302 ? -0.885 6.164 -32.922 1.00 93.56 302 GLU A O 1
ATOM 2252 N N . TYR A 1 303 ? -2.802 5.121 -32.409 1.00 94.19 303 TYR A N 1
ATOM 2253 C CA . TYR A 1 303 ? -2.246 4.223 -31.396 1.00 94.19 303 TYR A CA 1
ATOM 2254 C C . TYR A 1 303 ? -2.825 2.807 -31.515 1.00 94.19 303 TYR A C 1
ATOM 2256 O O . TYR A 1 303 ? -3.824 2.577 -32.199 1.00 94.19 303 TYR A O 1
ATOM 2264 N N . GLN A 1 304 ? -2.193 1.846 -30.844 1.00 93.69 304 GLN A N 1
ATOM 2265 C CA . GLN A 1 304 ? -2.740 0.512 -30.577 1.00 93.69 304 GLN A CA 1
ATOM 2266 C C . GLN A 1 304 ? -2.476 0.125 -29.122 1.00 93.69 304 GLN A C 1
ATOM 2268 O O . GLN A 1 304 ? -1.456 0.524 -28.558 1.00 93.69 304 GLN A O 1
ATOM 2273 N N . LEU A 1 305 ? -3.364 -0.699 -28.561 1.00 91.19 305 LEU A N 1
ATOM 2274 C CA . LEU A 1 305 ? -3.232 -1.308 -27.235 1.00 91.19 305 LEU A CA 1
ATOM 2275 C C . LEU A 1 305 ? -3.128 -2.842 -27.330 1.00 91.19 305 LEU A C 1
ATOM 2277 O O . LEU A 1 305 ? -3.543 -3.440 -28.331 1.00 91.19 305 LEU A O 1
ATOM 2281 N N . SER A 1 306 ? -2.551 -3.467 -26.304 1.00 87.62 306 SER A N 1
ATOM 2282 C CA . SER A 1 306 ? -2.305 -4.910 -26.202 1.00 87.62 306 SER A CA 1
ATOM 2283 C C . SER A 1 306 ? -2.215 -5.371 -24.735 1.00 87.62 306 SER A C 1
ATOM 2285 O O . SER A 1 306 ? -1.810 -4.606 -23.862 1.00 87.62 306 SER A O 1
ATOM 2287 N N . ASN A 1 307 ? -2.568 -6.635 -24.470 1.00 83.69 307 ASN A N 1
ATOM 2288 C CA . ASN A 1 307 ? -2.444 -7.293 -23.156 1.00 83.69 307 ASN A CA 1
ATOM 2289 C C . ASN A 1 307 ? -1.167 -8.144 -23.007 1.00 83.69 307 ASN A C 1
ATOM 2291 O O . ASN A 1 307 ? -0.876 -8.620 -21.915 1.00 83.69 307 ASN A O 1
ATOM 2295 N N . ASP A 1 308 ? -0.436 -8.390 -24.096 1.00 80.81 308 ASP A N 1
ATOM 2296 C CA . ASP A 1 308 ? 0.689 -9.338 -24.166 1.00 80.81 308 ASP A CA 1
ATOM 2297 C C . ASP A 1 308 ? 1.937 -8.756 -24.865 1.00 80.81 308 ASP A C 1
ATOM 2299 O O . ASP A 1 308 ? 2.955 -9.433 -24.977 1.00 80.81 308 ASP A O 1
ATOM 2303 N N . GLY A 1 309 ? 1.860 -7.523 -25.380 1.00 85.88 309 GLY A N 1
ATOM 2304 C CA . GLY A 1 309 ? 2.911 -6.863 -26.162 1.00 85.88 309 GLY A CA 1
ATOM 2305 C C . GLY A 1 309 ? 3.108 -7.429 -27.579 1.00 85.88 309 GLY A C 1
ATOM 2306 O O . GLY A 1 309 ? 3.866 -6.864 -28.372 1.00 85.88 309 GLY A O 1
ATOM 2307 N N . ALA A 1 310 ? 2.411 -8.512 -27.936 1.00 84.44 310 ALA A N 1
ATOM 2308 C CA . ALA A 1 310 ? 2.613 -9.281 -29.165 1.00 84.44 310 ALA A CA 1
ATOM 2309 C C . ALA A 1 310 ? 1.377 -9.258 -30.081 1.00 84.44 310 ALA A C 1
ATOM 2311 O O . ALA A 1 310 ? 1.496 -9.032 -31.288 1.00 84.44 310 ALA A O 1
ATOM 2312 N N . THR A 1 311 ? 0.191 -9.425 -29.502 1.00 84.25 311 THR A N 1
ATOM 2313 C CA . THR A 1 311 ? -1.119 -9.358 -30.144 1.00 84.25 311 THR A CA 1
ATOM 2314 C C . THR A 1 311 ? -1.707 -7.967 -29.926 1.00 84.25 311 THR A C 1
ATOM 2316 O O . THR A 1 311 ? -2.030 -7.576 -28.805 1.00 84.25 311 THR A O 1
ATOM 2319 N N . TRP A 1 312 ? -1.853 -7.198 -31.003 1.00 88.31 312 TRP A N 1
ATOM 2320 C CA . TRP A 1 312 ? -2.270 -5.794 -30.943 1.00 88.31 312 TRP A CA 1
ATOM 2321 C C . TRP A 1 312 ? -3.693 -5.610 -31.467 1.00 88.31 312 TRP A C 1
ATOM 2323 O O . TRP A 1 312 ? -4.059 -6.185 -32.493 1.00 88.31 312 TRP A O 1
ATOM 2333 N N . GLY A 1 313 ? -4.483 -4.782 -30.776 1.00 86.00 313 GLY A N 1
ATOM 2334 C CA . GLY A 1 313 ? -5.832 -4.407 -31.203 1.00 86.00 313 GLY A CA 1
ATOM 2335 C C . GLY A 1 313 ? -5.851 -3.595 -32.504 1.00 86.00 313 GLY A C 1
ATOM 2336 O O . GLY A 1 313 ? -4.811 -3.274 -33.083 1.00 86.00 313 GLY A O 1
ATOM 2337 N N . ALA A 1 314 ? -7.043 -3.228 -32.977 1.00 87.94 314 ALA A N 1
ATOM 2338 C CA . ALA A 1 314 ? -7.174 -2.324 -34.121 1.00 87.94 314 ALA A CA 1
ATOM 2339 C C . ALA A 1 314 ? -6.450 -0.987 -33.862 1.00 87.94 314 ALA A C 1
ATOM 2341 O O . ALA A 1 314 ? -6.369 -0.533 -32.720 1.00 87.94 314 ALA A O 1
ATOM 2342 N N . LYS A 1 315 ? -5.936 -0.346 -34.920 1.00 88.88 315 LYS A N 1
ATOM 2343 C CA . LYS A 1 315 ? -5.454 1.036 -34.820 1.00 88.88 315 LYS A CA 1
ATOM 2344 C C . LYS A 1 315 ? -6.611 1.962 -34.432 1.00 88.88 315 LYS A C 1
ATOM 2346 O O . LYS A 1 315 ? -7.713 1.837 -34.968 1.00 88.88 315 LYS A O 1
ATOM 2351 N N . GLN A 1 316 ? -6.351 2.893 -33.523 1.00 91.44 316 GLN A N 1
ATOM 2352 C CA . GLN A 1 316 ? -7.303 3.894 -33.045 1.00 91.44 316 GLN A CA 1
ATOM 2353 C C . GLN A 1 316 ? -6.733 5.294 -33.294 1.00 91.44 316 GLN A C 1
ATOM 2355 O O . GLN A 1 316 ? -5.536 5.516 -33.122 1.00 91.44 316 GLN A O 1
ATOM 2360 N N . GLY A 1 317 ? -7.576 6.238 -33.721 1.00 88.12 317 GLY A N 1
ATOM 2361 C CA . GLY A 1 317 ? -7.145 7.608 -34.011 1.00 88.12 317 GLY A CA 1
ATOM 2362 C C . GLY A 1 317 ? -6.649 8.332 -32.756 1.00 88.12 317 GLY A C 1
ATOM 2363 O O . GLY A 1 317 ? -7.259 8.219 -31.694 1.00 88.12 317 GLY A O 1
ATOM 2364 N N . TYR A 1 318 ? -5.555 9.080 -32.889 1.00 91.88 318 TYR A N 1
ATOM 2365 C CA . TYR A 1 318 ? -4.947 9.865 -31.816 1.00 91.88 318 TYR A CA 1
ATOM 2366 C C . TYR A 1 318 ? -5.082 11.369 -32.108 1.00 91.88 318 TYR A C 1
ATOM 2368 O O . TYR A 1 318 ? -4.947 11.795 -33.256 1.00 91.88 318 TYR A O 1
ATOM 2376 N N . SER A 1 319 ? -5.356 12.190 -31.088 1.00 82.19 319 SER A N 1
ATOM 2377 C CA . SER A 1 319 ? -5.571 13.636 -31.256 1.00 82.19 319 SER A CA 1
ATOM 2378 C C . SER A 1 319 ? -5.261 14.428 -29.985 1.00 82.19 319 SER A C 1
ATOM 2380 O O . SER A 1 319 ? -5.753 14.072 -28.915 1.00 82.19 319 SER A O 1
ATOM 2382 N N . GLY A 1 320 ? -4.544 15.547 -30.128 1.00 84.44 320 GLY A N 1
ATOM 2383 C CA . GLY A 1 320 ? -4.047 16.355 -29.005 1.00 84.44 320 GLY A CA 1
ATOM 2384 C C . GLY A 1 320 ? -2.747 15.801 -28.411 1.00 84.44 320 GLY A C 1
ATOM 2385 O O . GLY A 1 320 ? -2.213 14.812 -28.899 1.00 84.44 320 GLY A O 1
ATOM 2386 N N . SER A 1 321 ? -2.221 16.443 -27.364 1.00 85.31 321 SER A N 1
ATOM 2387 C CA . SER A 1 321 ? -0.975 16.008 -26.699 1.00 85.31 321 SER A CA 1
ATOM 2388 C C . SER A 1 321 ? -1.154 14.773 -25.809 1.00 85.31 321 SER A C 1
ATOM 2390 O O . SER A 1 321 ? -0.185 14.065 -25.545 1.00 85.31 321 SER A O 1
ATOM 2392 N N . CYS A 1 322 ? -2.390 14.511 -25.373 1.00 89.44 322 CYS A N 1
ATOM 2393 C CA . CYS A 1 322 ? -2.814 13.296 -24.686 1.00 89.44 322 CYS A CA 1
ATOM 2394 C C . CYS A 1 322 ? -4.229 12.910 -25.140 1.00 89.44 322 CYS A C 1
ATOM 2396 O O . CYS A 1 322 ? -5.037 13.784 -25.462 1.00 89.44 322 CYS A O 1
ATOM 2398 N N . THR A 1 323 ? -4.555 11.619 -25.102 1.00 85.88 323 THR A N 1
ATOM 2399 C CA . THR A 1 323 ? -5.914 11.100 -25.294 1.00 85.88 323 THR A CA 1
ATOM 2400 C C . THR A 1 323 ? -6.229 10.018 -24.262 1.00 85.88 323 THR A C 1
ATOM 2402 O O . THR A 1 323 ? -5.322 9.333 -23.792 1.00 85.88 323 THR A O 1
ATOM 2405 N N . SER A 1 324 ? -7.504 9.846 -23.915 1.00 85.31 324 SER A N 1
ATOM 2406 C CA . SER A 1 324 ? -7.953 8.841 -22.944 1.00 85.31 324 SER A CA 1
ATOM 2407 C C . SER A 1 324 ? -9.017 7.939 -23.561 1.00 85.31 324 SER A C 1
ATOM 2409 O O . SER A 1 324 ? -9.920 8.414 -24.250 1.00 85.31 324 SER A O 1
ATOM 2411 N N . THR A 1 325 ? -8.921 6.637 -23.310 1.00 82.75 325 THR A N 1
ATOM 2412 C CA . THR A 1 325 ? -9.812 5.614 -23.872 1.00 82.75 325 THR A CA 1
ATOM 2413 C C . THR A 1 325 ? -10.217 4.593 -22.814 1.00 82.75 325 THR A C 1
ATOM 2415 O O . THR A 1 325 ? -9.514 4.408 -21.823 1.00 82.75 325 THR A O 1
ATOM 2418 N N . ILE A 1 326 ? -11.352 3.925 -23.015 1.00 82.75 326 ILE A N 1
ATOM 2419 C CA . ILE A 1 326 ? -11.795 2.824 -22.152 1.00 82.75 326 ILE A CA 1
ATOM 2420 C C . ILE A 1 326 ? -11.157 1.529 -22.656 1.00 82.75 326 ILE A C 1
ATOM 2422 O O . ILE A 1 326 ? -11.168 1.253 -23.857 1.00 82.75 326 ILE A O 1
ATOM 2426 N N . TYR A 1 327 ? -10.634 0.723 -21.738 1.00 86.12 327 TYR A N 1
ATOM 2427 C CA . TYR A 1 327 ? -9.985 -0.548 -22.030 1.00 86.12 327 TYR A CA 1
ATOM 2428 C C . TYR A 1 327 ? -10.442 -1.639 -21.058 1.00 86.12 327 TYR A C 1
ATOM 2430 O O . TYR A 1 327 ? -10.797 -1.353 -19.914 1.00 86.12 327 TYR A O 1
ATOM 2438 N N . THR A 1 328 ? -10.417 -2.893 -21.513 1.00 86.25 328 THR A N 1
ATOM 2439 C CA . THR A 1 328 ? -10.836 -4.054 -20.719 1.00 86.25 328 THR A CA 1
ATOM 2440 C C . THR A 1 328 ? -9.644 -4.970 -20.468 1.00 86.25 328 THR A C 1
ATOM 2442 O O . THR A 1 328 ? -9.105 -5.579 -21.395 1.00 86.25 328 THR A O 1
ATOM 2445 N N . LEU A 1 329 ? -9.251 -5.069 -19.201 1.00 84.56 329 LEU A N 1
ATOM 2446 C CA . LEU A 1 329 ? -8.198 -5.948 -18.708 1.00 84.56 329 LEU A CA 1
ATOM 2447 C C . LEU A 1 329 ? -8.607 -7.431 -18.820 1.00 84.56 329 LEU A C 1
ATOM 2449 O O . LEU A 1 329 ? -9.800 -7.752 -18.761 1.00 84.56 329 LEU A O 1
ATOM 2453 N N . PRO A 1 330 ? -7.637 -8.360 -18.924 1.00 85.06 330 PRO A N 1
ATOM 2454 C CA . PRO A 1 330 ? -7.888 -9.788 -18.754 1.00 85.06 330 PRO A CA 1
ATOM 2455 C C . PRO A 1 330 ? -8.578 -10.097 -17.408 1.00 85.06 330 PRO A C 1
ATOM 2457 O O . PRO A 1 330 ? -8.215 -9.494 -16.397 1.00 85.06 330 PRO A O 1
ATOM 2460 N N . PRO A 1 331 ? -9.549 -11.030 -17.368 1.00 83.12 331 PRO A N 1
ATOM 2461 C CA . PRO A 1 331 ? -10.277 -11.373 -16.148 1.00 83.12 331 PRO A CA 1
ATOM 2462 C C . PRO A 1 331 ? -9.433 -12.196 -15.162 1.00 83.12 331 PRO A C 1
ATOM 2464 O O . PRO A 1 331 ? -8.514 -12.912 -15.562 1.00 83.12 331 PRO A O 1
ATOM 2467 N N . GLY A 1 332 ? -9.827 -12.157 -13.885 1.00 82.06 332 GLY A N 1
ATOM 2468 C CA . GLY A 1 332 ? -9.142 -12.824 -12.773 1.00 82.06 332 GLY A CA 1
ATOM 2469 C C . GLY A 1 332 ? -8.086 -11.930 -12.123 1.00 82.06 332 GLY A C 1
ATOM 2470 O O . GLY A 1 332 ? -7.430 -11.144 -12.803 1.00 82.06 332 GLY A O 1
ATOM 2471 N N . ASP A 1 333 ? -7.937 -12.040 -10.806 1.00 79.88 333 ASP A N 1
ATOM 2472 C CA . ASP A 1 333 ? -7.169 -11.094 -9.987 1.00 79.88 333 ASP A CA 1
ATOM 2473 C C . ASP A 1 333 ? -5.640 -11.148 -10.230 1.00 79.88 333 ASP A C 1
ATOM 2475 O O . ASP A 1 333 ? -5.134 -11.895 -11.076 1.00 79.88 333 ASP A O 1
ATOM 2479 N N . GLY A 1 334 ? -4.892 -10.297 -9.529 1.00 82.44 334 GLY A N 1
ATOM 2480 C CA . GLY A 1 334 ? -3.446 -10.110 -9.658 1.00 82.44 334 GLY A CA 1
ATOM 2481 C C . GLY A 1 334 ? -3.046 -9.055 -10.695 1.00 82.44 334 GLY A C 1
ATOM 2482 O O . GLY A 1 334 ? -3.888 -8.397 -11.312 1.00 82.44 334 GLY A O 1
ATOM 2483 N N . GLU A 1 335 ? -1.741 -8.906 -10.913 1.00 84.81 335 GLU A N 1
ATOM 2484 C CA . GLU A 1 335 ? -1.167 -7.924 -11.843 1.00 84.81 335 GLU A CA 1
ATOM 2485 C C . GLU A 1 335 ? -1.694 -8.078 -13.284 1.00 84.81 335 GLU A C 1
ATOM 2487 O O . GLU A 1 335 ? -1.979 -9.185 -13.761 1.00 84.81 335 GLU A O 1
ATOM 2492 N N . LYS A 1 336 ? -1.848 -6.941 -13.968 1.00 84.44 336 LYS A N 1
ATOM 2493 C CA . LYS A 1 336 ? -2.236 -6.795 -15.371 1.00 84.44 336 LYS A CA 1
ATOM 2494 C C . LYS A 1 336 ? -1.335 -5.741 -16.014 1.00 84.44 336 LYS A C 1
ATOM 2496 O O . LYS A 1 336 ? -1.288 -4.606 -15.548 1.00 84.44 336 LYS A O 1
ATOM 2501 N N . THR A 1 337 ? -0.658 -6.100 -17.101 1.00 89.44 337 THR A N 1
ATOM 2502 C CA . THR A 1 337 ? 0.129 -5.166 -17.921 1.00 89.44 337 THR A CA 1
ATOM 2503 C C . THR A 1 337 ? -0.699 -4.708 -19.117 1.00 89.44 337 THR A C 1
ATOM 2505 O O . THR A 1 337 ? -1.295 -5.542 -19.802 1.00 89.44 337 THR A O 1
ATOM 2508 N N . VAL A 1 338 ? -0.703 -3.408 -19.416 1.00 92.00 338 VAL A N 1
ATOM 2509 C CA . VAL A 1 338 ? -1.253 -2.883 -20.677 1.00 92.00 338 VAL A CA 1
ATOM 2510 C C . VAL A 1 338 ? -0.127 -2.264 -21.488 1.00 92.00 338 VAL A C 1
ATOM 2512 O O . VAL A 1 338 ? 0.573 -1.366 -21.026 1.00 92.00 338 VAL A O 1
ATOM 2515 N N . TRP A 1 339 ? 0.035 -2.750 -22.715 1.00 92.62 339 TRP A N 1
ATOM 2516 C CA . TRP A 1 339 ? 1.029 -2.283 -23.672 1.00 92.62 339 TRP A CA 1
ATOM 2517 C C . TRP A 1 339 ? 0.393 -1.303 -24.655 1.00 92.62 339 TRP A C 1
ATOM 2519 O O . TRP A 1 339 ? -0.686 -1.561 -25.190 1.00 92.62 339 TRP A O 1
ATOM 2529 N N . GLY A 1 340 ? 1.084 -0.203 -24.938 1.00 94.12 340 GLY A N 1
ATOM 2530 C CA . GLY A 1 340 ? 0.706 0.798 -25.930 1.00 94.12 340 GLY A CA 1
ATOM 2531 C C . GLY A 1 340 ? 1.805 1.005 -26.960 1.00 94.12 340 GLY A C 1
ATOM 2532 O O . GLY A 1 340 ? 2.990 0.909 -26.647 1.00 94.12 340 GLY A O 1
ATOM 2533 N N . ARG A 1 341 ? 1.433 1.315 -28.202 1.00 93.06 341 ARG A N 1
ATOM 2534 C CA . ARG A 1 341 ? 2.384 1.799 -29.212 1.00 93.06 341 ARG A CA 1
ATOM 2535 C C . ARG A 1 341 ? 1.751 2.845 -30.112 1.00 93.06 341 ARG A C 1
ATOM 2537 O O . ARG A 1 341 ? 0.569 2.757 -30.452 1.00 93.06 341 ARG A O 1
ATOM 2544 N N . PHE A 1 342 ? 2.566 3.807 -30.513 1.00 95.00 342 PHE A N 1
ATOM 2545 C CA . PHE A 1 342 ? 2.151 4.975 -31.275 1.00 95.00 342 PHE A CA 1
ATOM 2546 C C . PHE A 1 342 ? 2.561 4.859 -32.745 1.00 95.00 342 PHE A C 1
ATOM 2548 O O . PHE A 1 342 ? 3.541 4.193 -33.085 1.00 95.00 342 PHE A O 1
ATOM 2555 N N . TRP A 1 343 ? 1.807 5.519 -33.621 1.00 94.19 343 TRP A N 1
ATOM 2556 C CA . TRP A 1 343 ? 2.006 5.496 -35.068 1.00 94.19 343 TRP A CA 1
ATOM 2557 C C . TRP A 1 343 ? 1.924 6.898 -35.666 1.00 94.19 343 TRP A C 1
ATOM 2559 O O . TRP A 1 343 ? 1.111 7.722 -35.242 1.00 94.19 343 TRP A O 1
ATOM 2569 N N . ARG A 1 344 ? 2.723 7.132 -36.708 1.00 94.12 344 ARG A N 1
ATOM 2570 C CA . ARG A 1 344 ? 2.658 8.298 -37.602 1.00 94.12 344 ARG A CA 1
ATOM 2571 C C . ARG A 1 344 ? 3.028 7.838 -39.006 1.00 94.12 344 ARG A C 1
ATOM 2573 O O . ARG A 1 344 ? 4.082 7.235 -39.174 1.00 94.12 344 ARG A O 1
ATOM 2580 N N . ASN A 1 345 ? 2.198 8.138 -40.008 1.00 90.62 345 ASN A N 1
ATOM 2581 C CA . ASN A 1 345 ? 2.456 7.810 -41.422 1.00 90.62 345 ASN A CA 1
ATOM 2582 C C . ASN A 1 345 ? 2.916 6.345 -41.627 1.00 90.62 345 ASN A C 1
ATOM 2584 O O . ASN A 1 345 ? 3.980 6.097 -42.191 1.00 90.62 345 ASN A O 1
ATOM 2588 N N . ASP A 1 346 ? 2.164 5.391 -41.064 1.00 88.88 346 ASP A N 1
ATOM 2589 C CA . ASP A 1 346 ? 2.474 3.946 -41.026 1.00 88.88 346 ASP A CA 1
ATOM 2590 C C . ASP A 1 346 ? 3.852 3.546 -40.453 1.00 88.88 346 ASP A C 1
ATOM 2592 O O . ASP A 1 346 ? 4.248 2.383 -40.511 1.00 88.88 346 ASP A O 1
ATOM 2596 N N . THR A 1 347 ? 4.554 4.472 -39.798 1.00 91.69 347 THR A N 1
ATOM 2597 C CA . THR A 1 347 ? 5.763 4.196 -39.016 1.00 91.69 347 THR A CA 1
ATOM 2598 C C . THR A 1 347 ? 5.384 4.008 -37.548 1.00 91.69 347 THR A C 1
ATOM 2600 O O . THR A 1 347 ? 4.771 4.892 -36.943 1.00 91.69 347 THR A O 1
ATOM 2603 N N . VAL A 1 348 ? 5.746 2.858 -36.974 1.00 93.19 348 VAL A N 1
ATOM 2604 C CA . VAL A 1 348 ? 5.457 2.500 -35.576 1.00 93.19 348 VAL A CA 1
ATOM 2605 C C . VAL A 1 348 ? 6.616 2.872 -34.649 1.00 93.19 348 VAL A C 1
ATOM 2607 O O . VAL A 1 348 ? 7.788 2.658 -34.972 1.00 93.19 348 VAL A O 1
ATOM 2610 N N . GLY A 1 349 ? 6.288 3.452 -33.498 1.00 89.94 349 GLY A N 1
ATOM 2611 C CA . GLY A 1 349 ? 7.230 3.724 -32.415 1.00 89.94 349 GLY A CA 1
ATOM 2612 C C . GLY A 1 349 ? 7.591 2.490 -31.584 1.00 89.94 349 GLY A C 1
ATOM 2613 O O . GLY A 1 349 ? 7.052 1.401 -31.815 1.00 89.94 349 GLY A O 1
ATOM 2614 N N . PRO A 1 350 ? 8.496 2.634 -30.601 1.00 90.31 350 PRO A N 1
ATOM 2615 C CA . PRO A 1 350 ? 8.692 1.610 -29.583 1.00 90.31 350 PRO A CA 1
ATOM 2616 C C . PRO A 1 350 ? 7.400 1.407 -28.776 1.00 90.31 350 PRO A C 1
ATOM 2618 O O . PRO A 1 350 ? 6.583 2.321 -28.633 1.00 90.31 350 PRO A O 1
ATOM 2621 N N . ALA A 1 351 ? 7.215 0.203 -28.236 1.00 90.31 351 ALA A N 1
ATOM 2622 C CA . ALA A 1 351 ? 6.140 -0.049 -27.286 1.00 90.31 351 ALA A CA 1
ATOM 2623 C C . ALA A 1 351 ? 6.476 0.567 -25.917 1.00 90.31 351 ALA A C 1
ATOM 2625 O O . ALA A 1 351 ? 7.626 0.543 -25.480 1.00 90.31 351 ALA A O 1
ATOM 2626 N N . THR A 1 352 ? 5.453 1.086 -25.248 1.00 91.12 352 THR A N 1
ATOM 2627 C CA . THR A 1 352 ? 5.450 1.489 -23.838 1.00 91.12 352 THR A CA 1
ATOM 2628 C C . THR A 1 352 ? 4.449 0.612 -23.079 1.00 91.12 352 THR A C 1
ATOM 2630 O O . THR A 1 352 ? 3.613 -0.053 -23.699 1.00 91.12 352 THR A O 1
ATOM 2633 N N . SER A 1 353 ? 4.523 0.574 -21.754 1.00 90.38 353 SER A N 1
ATOM 2634 C CA . SER A 1 353 ? 3.656 -0.257 -20.918 1.00 90.38 353 SER A CA 1
ATOM 2635 C C . SER A 1 353 ? 3.491 0.328 -19.526 1.00 90.38 353 SER A C 1
ATOM 2637 O O . SER A 1 353 ? 4.406 0.975 -19.025 1.00 90.38 353 SER A O 1
ATOM 2639 N N . ASP A 1 354 ? 2.369 0.004 -18.897 1.00 86.88 354 ASP A N 1
ATOM 2640 C CA . ASP A 1 354 ? 2.083 0.284 -17.490 1.00 86.88 354 ASP A CA 1
ATOM 2641 C C . ASP A 1 354 ? 1.448 -0.958 -16.836 1.00 86.88 354 ASP A C 1
ATOM 2643 O O . ASP A 1 354 ? 0.994 -1.872 -17.544 1.00 86.88 354 ASP A O 1
ATOM 2647 N N . THR A 1 355 ? 1.419 -1.014 -15.504 1.00 87.56 355 THR A N 1
ATOM 2648 C CA . THR A 1 355 ? 0.867 -2.136 -14.728 1.00 87.56 355 THR A CA 1
ATOM 2649 C C . THR A 1 355 ? -0.145 -1.686 -13.680 1.00 87.56 355 THR A C 1
ATOM 2651 O O . THR A 1 355 ? -0.035 -0.625 -13.078 1.00 87.56 355 THR A O 1
ATOM 2654 N N . ILE A 1 356 ? -1.149 -2.531 -13.439 1.00 84.00 356 ILE A N 1
ATOM 2655 C CA . ILE A 1 356 ? -2.123 -2.360 -12.358 1.00 84.00 356 ILE A CA 1
ATOM 2656 C C . ILE A 1 356 ? -2.447 -3.714 -11.728 1.00 84.00 356 ILE A C 1
ATOM 2658 O O . ILE A 1 356 ? -2.508 -4.729 -12.425 1.00 84.00 356 ILE A O 1
ATOM 2662 N N . VAL A 1 357 ? -2.693 -3.755 -10.422 1.00 84.00 357 VAL A N 1
ATOM 2663 C CA . VAL A 1 357 ? -3.243 -4.945 -9.764 1.00 84.00 357 VAL A CA 1
ATOM 2664 C C . VAL A 1 357 ? -4.765 -4.914 -9.893 1.00 84.00 357 VAL A C 1
ATOM 2666 O O . VAL A 1 357 ? -5.428 -4.047 -9.328 1.00 84.00 357 VAL A O 1
ATOM 2669 N N . LEU A 1 358 ? -5.331 -5.861 -10.643 1.00 83.94 358 LEU A N 1
ATOM 2670 C CA . LEU A 1 358 ? -6.766 -6.129 -10.591 1.00 83.94 358 LEU A CA 1
ATOM 2671 C C . LEU A 1 358 ? -7.041 -6.980 -9.351 1.00 83.94 358 LEU A C 1
ATOM 2673 O O . LEU A 1 358 ? -6.452 -8.049 -9.213 1.00 83.94 358 LEU A O 1
ATOM 2677 N N . ASP A 1 359 ? -7.940 -6.536 -8.484 1.00 84.50 359 ASP A N 1
ATOM 2678 C CA . ASP A 1 359 ? -8.389 -7.312 -7.331 1.00 84.50 359 ASP A CA 1
ATOM 2679 C C . ASP A 1 359 ? -9.891 -7.122 -7.111 1.00 84.50 359 ASP A C 1
ATOM 2681 O O . ASP A 1 359 ? -10.367 -6.040 -6.765 1.00 84.50 359 ASP A O 1
ATO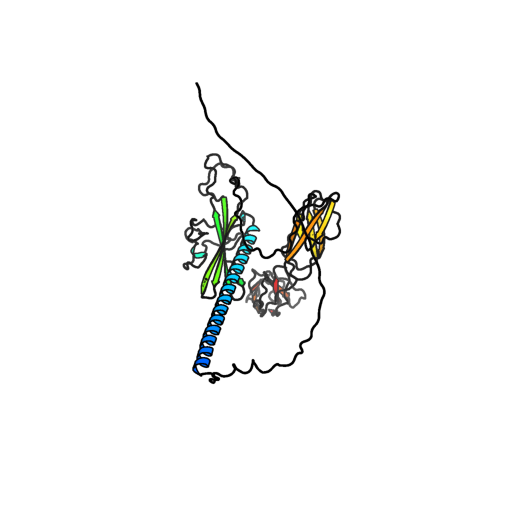M 2685 N N . THR A 1 360 ? -10.639 -8.192 -7.354 1.00 87.56 360 THR A N 1
ATOM 2686 C CA . THR A 1 360 ? -12.098 -8.259 -7.255 1.00 87.56 360 THR A CA 1
ATOM 2687 C C . THR A 1 360 ? -12.575 -9.121 -6.082 1.00 87.56 360 THR A C 1
ATOM 2689 O O . THR A 1 360 ? -13.775 -9.393 -5.981 1.00 87.56 360 THR A O 1
ATOM 2692 N N . THR A 1 361 ? -11.666 -9.559 -5.200 1.00 85.31 361 THR A N 1
ATOM 2693 C CA . THR A 1 361 ? -11.939 -10.519 -4.120 1.00 85.31 361 THR A CA 1
ATOM 2694 C C . THR A 1 361 ? -11.976 -9.816 -2.753 1.00 85.31 361 THR A C 1
ATOM 2696 O O . THR A 1 361 ? -10.927 -9.519 -2.193 1.00 85.31 361 THR A O 1
ATOM 2699 N N . PRO A 1 362 ? -13.159 -9.583 -2.143 1.00 87.38 362 PRO A N 1
ATOM 2700 C CA . PRO A 1 362 ? -13.232 -8.846 -0.884 1.00 87.38 362 PRO A CA 1
ATOM 2701 C C . PRO A 1 362 ? -12.640 -9.610 0.313 1.00 87.38 362 PRO A C 1
ATOM 2703 O O . PRO A 1 362 ? -12.803 -10.835 0.393 1.00 87.38 362 PRO A O 1
ATOM 2706 N N . PRO A 1 363 ? -12.078 -8.906 1.318 1.00 88.50 363 PRO A N 1
ATOM 2707 C CA . PRO A 1 363 ? -11.594 -9.518 2.549 1.00 88.50 363 PRO A CA 1
ATOM 2708 C C . PRO A 1 363 ? -12.662 -10.303 3.313 1.00 88.50 363 PRO A C 1
ATOM 2710 O O . PRO A 1 363 ? -13.871 -10.060 3.217 1.00 88.50 363 PRO A O 1
ATOM 2713 N N . ASN A 1 364 ? -12.205 -11.210 4.176 1.00 88.62 364 ASN A N 1
ATOM 2714 C CA . ASN A 1 364 ? -13.075 -11.873 5.140 1.00 88.62 364 ASN A CA 1
ATOM 2715 C C . ASN A 1 364 ? -13.703 -10.857 6.121 1.00 88.62 364 ASN A C 1
ATOM 2717 O O . ASN A 1 364 ? -13.110 -9.835 6.463 1.00 88.62 364 ASN A O 1
ATOM 2721 N N . ALA A 1 365 ? -14.923 -11.137 6.589 1.00 93.00 365 ALA A N 1
ATOM 2722 C CA . ALA A 1 365 ? -15.657 -10.227 7.469 1.00 93.00 365 ALA A CA 1
ATOM 2723 C C . ALA A 1 365 ? -15.059 -10.161 8.893 1.00 93.00 365 ALA A C 1
ATOM 2725 O O . ALA A 1 365 ? -14.690 -11.206 9.444 1.00 93.00 365 ALA A O 1
ATOM 2726 N N . PRO A 1 366 ? -15.024 -8.979 9.542 1.00 94.19 366 PRO A N 1
ATOM 2727 C CA . PRO A 1 366 ? -14.716 -8.871 10.965 1.00 94.19 366 PRO A CA 1
ATOM 2728 C C . PRO A 1 366 ? -15.821 -9.512 11.815 1.00 94.19 366 PRO A C 1
ATOM 2730 O O . PRO A 1 366 ? -16.988 -9.564 11.419 1.00 94.19 366 PRO A O 1
ATOM 2733 N N . SER A 1 367 ? -15.476 -9.971 13.017 1.00 95.62 367 SER A N 1
ATOM 2734 C CA . SER A 1 367 ? -16.401 -10.723 13.878 1.00 95.62 367 SER A CA 1
ATOM 2735 C C . SER A 1 367 ? -16.401 -10.223 15.321 1.00 95.62 367 SER A C 1
ATOM 2737 O O . SER A 1 367 ? -15.495 -9.509 15.743 1.00 95.62 367 SER A O 1
ATOM 2739 N N . GLY A 1 368 ? -17.432 -10.575 16.095 1.00 95.81 368 GLY A N 1
ATOM 2740 C CA . GLY A 1 368 ? -17.500 -10.231 17.517 1.00 95.81 368 GLY A CA 1
ATOM 2741 C C . GLY A 1 368 ? -17.509 -8.724 17.786 1.00 95.81 368 GLY A C 1
ATOM 2742 O O . GLY A 1 368 ? -16.907 -8.284 18.763 1.00 95.81 368 GLY A O 1
ATOM 2743 N N . LEU A 1 369 ? -18.160 -7.932 16.924 1.00 97.69 369 LEU A N 1
ATOM 2744 C CA . LEU A 1 369 ? -18.341 -6.502 17.162 1.00 97.69 369 LEU A CA 1
ATOM 2745 C C . LEU A 1 369 ? -19.118 -6.300 18.468 1.00 97.69 369 LEU A C 1
ATOM 2747 O O . LEU A 1 369 ? -20.145 -6.938 18.705 1.00 97.69 369 LEU A O 1
ATOM 2751 N N . THR A 1 370 ? -18.626 -5.379 19.285 1.00 97.69 370 THR A N 1
ATOM 2752 C CA . THR A 1 370 ? -19.210 -4.911 20.542 1.00 97.69 370 THR A CA 1
ATOM 2753 C C . THR A 1 370 ? -19.196 -3.384 20.563 1.00 97.69 370 THR A C 1
ATOM 2755 O O . THR A 1 370 ? -18.335 -2.761 19.941 1.00 97.69 370 THR A O 1
ATOM 2758 N N . ALA A 1 371 ? -20.141 -2.769 21.278 1.00 96.75 371 ALA A N 1
ATOM 2759 C CA . ALA A 1 371 ? -20.201 -1.322 21.465 1.00 96.75 371 ALA A CA 1
ATOM 2760 C C . ALA A 1 371 ? -20.585 -0.980 22.911 1.00 96.75 371 ALA A C 1
ATOM 2762 O O . ALA A 1 371 ? -21.500 -1.575 23.476 1.00 96.75 371 ALA A O 1
ATOM 2763 N N . THR A 1 372 ? -19.889 -0.010 23.505 1.00 95.94 372 THR A N 1
ATOM 2764 C CA . THR A 1 372 ? -20.109 0.458 24.880 1.00 95.94 372 THR A CA 1
ATOM 2765 C C . THR A 1 372 ? -20.266 1.974 24.892 1.00 95.94 372 THR A C 1
ATOM 2767 O O . THR A 1 372 ? -19.384 2.700 24.436 1.00 95.94 372 THR A O 1
ATOM 2770 N N . ARG A 1 373 ? -21.378 2.472 25.441 1.00 94.62 373 ARG A N 1
ATOM 2771 C CA . ARG A 1 373 ? -21.620 3.915 25.593 1.00 94.62 373 ARG A CA 1
ATOM 2772 C C . ARG A 1 373 ? -20.950 4.454 26.845 1.00 94.62 373 ARG A C 1
ATOM 2774 O O . ARG A 1 373 ? -21.127 3.893 27.927 1.00 94.62 373 ARG A O 1
ATOM 2781 N N . SER A 1 374 ? -20.282 5.595 26.733 1.00 94.38 374 SER A N 1
ATOM 2782 C CA . SER A 1 374 ? -19.764 6.306 27.901 1.00 94.38 374 SER A CA 1
ATOM 2783 C C . SER A 1 374 ? -20.890 6.787 28.829 1.00 94.38 374 SER A C 1
ATOM 2785 O O . SER A 1 374 ? -22.042 6.991 28.428 1.00 94.38 374 SER A O 1
ATOM 2787 N N . SER A 1 375 ? -20.562 6.976 30.110 1.00 92.75 375 SER A N 1
ATOM 2788 C CA . SER A 1 375 ? -21.513 7.408 31.147 1.00 92.75 375 SER A CA 1
ATOM 2789 C C . SER A 1 375 ? -22.153 8.766 30.836 1.00 92.75 375 SER A C 1
ATOM 2791 O O . SER A 1 375 ? -23.350 8.942 31.051 1.00 92.75 375 SER A O 1
ATOM 2793 N N . ASN A 1 376 ? -21.383 9.689 30.249 1.00 90.19 376 ASN A N 1
ATOM 2794 C CA . ASN A 1 376 ? -21.837 11.012 29.806 1.00 90.19 376 ASN A CA 1
ATOM 2795 C C . ASN A 1 376 ? -22.656 10.995 28.491 1.00 90.19 376 ASN A C 1
ATOM 2797 O O . ASN A 1 376 ? -23.105 12.050 28.043 1.00 90.19 376 ASN A O 1
ATOM 2801 N N . LYS A 1 377 ? -22.845 9.814 27.880 1.00 90.25 377 LYS A N 1
ATOM 2802 C CA . LYS A 1 377 ? -23.586 9.554 26.630 1.00 90.25 377 LYS A CA 1
ATOM 2803 C C . LYS A 1 377 ? -23.052 10.237 25.366 1.00 90.25 377 LYS A C 1
ATOM 2805 O O . LYS A 1 377 ? -23.696 10.112 24.327 1.00 90.25 377 LYS A O 1
ATOM 2810 N N . LYS A 1 378 ? -21.896 10.906 25.424 1.00 91.25 378 LYS A N 1
ATOM 2811 C CA . LYS A 1 378 ? -21.287 11.609 24.284 1.00 91.25 378 LYS A CA 1
ATOM 2812 C C . LYS A 1 378 ? -20.544 10.695 23.320 1.00 91.25 378 LYS A C 1
ATOM 2814 O O . LYS A 1 378 ? -20.441 11.040 22.154 1.00 91.25 378 LYS A O 1
ATOM 2819 N N . THR A 1 379 ? -20.038 9.555 23.786 1.00 92.88 379 THR A N 1
ATOM 2820 C CA . THR A 1 379 ? -19.212 8.660 22.964 1.00 92.88 379 THR A CA 1
ATOM 2821 C C . THR A 1 379 ? -19.676 7.210 23.013 1.00 92.88 379 THR A C 1
ATOM 2823 O O . THR A 1 379 ? -20.238 6.746 24.012 1.00 92.88 379 THR A O 1
ATOM 2826 N N . VAL A 1 380 ? -19.405 6.490 21.928 1.00 94.75 380 VAL A N 1
ATOM 2827 C CA . VAL A 1 380 ? -19.526 5.035 21.823 1.00 94.75 380 VAL A CA 1
ATOM 2828 C C . VAL A 1 380 ? -18.151 4.477 21.478 1.00 94.75 380 VAL A C 1
ATOM 2830 O O . VAL A 1 380 ? -17.585 4.822 20.446 1.00 94.75 380 VAL A O 1
ATOM 2833 N N . THR A 1 381 ? -17.613 3.606 22.327 1.00 94.75 381 THR A N 1
ATOM 2834 C CA . THR A 1 381 ? -16.391 2.852 22.025 1.00 94.75 381 THR A CA 1
ATOM 2835 C C . THR A 1 381 ? -16.781 1.487 21.475 1.00 94.75 381 THR A C 1
ATOM 2837 O O . THR A 1 381 ? -17.531 0.747 22.116 1.00 94.75 381 THR A O 1
ATOM 2840 N N . LEU A 1 382 ? -16.282 1.170 20.285 1.00 96.56 382 LEU A N 1
ATOM 2841 C CA . LEU A 1 382 ? -16.482 -0.087 19.578 1.00 96.56 382 LEU A CA 1
ATOM 2842 C C . LEU A 1 382 ? -15.201 -0.920 19.591 1.00 96.56 382 LEU A C 1
ATOM 2844 O O . LEU A 1 382 ? -14.096 -0.377 19.542 1.00 96.56 382 LEU A O 1
ATOM 2848 N N . SER A 1 383 ? -15.363 -2.238 19.627 1.00 96.00 383 SER A N 1
ATOM 2849 C CA . SER A 1 383 ? -14.270 -3.210 19.553 1.00 96.00 383 SER A CA 1
ATOM 2850 C C . SER A 1 383 ? -14.740 -4.468 18.831 1.00 96.00 383 SER A C 1
ATOM 2852 O O . SER A 1 383 ? -15.868 -4.915 19.054 1.00 96.00 383 SER A O 1
ATOM 2854 N N . TRP A 1 384 ? -13.899 -5.026 17.966 1.00 96.50 384 TRP A N 1
ATOM 2855 C CA . TRP A 1 384 ? -14.167 -6.245 17.202 1.00 96.50 384 TRP A CA 1
ATOM 2856 C C . TRP A 1 384 ? -12.932 -7.152 17.146 1.00 96.50 384 TRP A C 1
ATOM 2858 O O . TRP A 1 384 ? -11.833 -6.782 17.554 1.00 96.50 384 TRP A O 1
ATOM 2868 N N . SER A 1 385 ? -13.121 -8.365 16.635 1.00 94.50 385 SER A N 1
ATOM 2869 C CA . SER A 1 385 ? -12.048 -9.285 16.261 1.00 94.50 385 SER A CA 1
ATOM 2870 C C . SER A 1 385 ? -11.741 -9.153 14.771 1.00 94.50 385 SER A C 1
ATOM 2872 O O . SER A 1 385 ? -12.656 -9.046 13.946 1.00 94.50 385 SER A O 1
ATOM 2874 N N . ALA A 1 386 ? -10.452 -9.181 14.429 1.00 89.25 386 ALA A N 1
ATOM 2875 C CA . ALA A 1 386 ? -9.990 -9.226 13.045 1.00 89.25 386 ALA A CA 1
ATOM 2876 C C . ALA A 1 386 ? -10.531 -10.471 12.301 1.00 89.25 386 ALA A C 1
ATOM 2878 O O . ALA A 1 386 ? -10.877 -11.468 12.951 1.00 89.25 386 ALA A O 1
ATOM 2879 N N . PRO A 1 387 ? -10.603 -10.446 10.957 1.00 88.06 387 PRO A N 1
ATOM 2880 C CA . PRO A 1 387 ? -10.972 -11.616 10.170 1.00 88.06 387 PRO A CA 1
ATOM 2881 C C . PRO A 1 387 ? -9.988 -12.775 10.380 1.00 88.06 387 PRO A C 1
ATOM 2883 O O . PRO A 1 387 ? -8.807 -12.569 10.661 1.00 88.06 387 PRO A O 1
ATOM 2886 N N . SER A 1 388 ? -10.477 -14.010 10.256 1.00 81.88 388 SER A N 1
ATOM 2887 C CA . SER A 1 388 ? -9.657 -15.216 10.401 1.00 81.88 388 SER A CA 1
ATOM 2888 C C . SER A 1 388 ? -10.063 -16.274 9.362 1.00 81.88 388 SER A C 1
ATOM 2890 O O . SER A 1 388 ? -11.193 -16.769 9.432 1.00 81.88 388 SER A O 1
ATOM 2892 N N . PRO A 1 389 ? -9.183 -16.629 8.404 1.00 79.31 389 PRO A N 1
ATOM 2893 C CA . PRO A 1 389 ? -7.880 -16.002 8.156 1.00 79.31 389 PRO A CA 1
ATOM 2894 C C . PRO A 1 389 ? -8.015 -14.514 7.759 1.00 79.31 389 PRO A C 1
ATOM 2896 O O . PRO A 1 389 ? -9.063 -14.118 7.248 1.00 79.31 389 PRO A O 1
ATOM 2899 N N . PRO A 1 390 ? -6.982 -13.684 7.989 1.00 69.19 390 PRO A N 1
ATOM 2900 C CA . PRO A 1 390 ? -6.864 -12.386 7.331 1.00 69.19 390 PRO A CA 1
ATOM 2901 C C . PRO A 1 390 ? -6.470 -12.579 5.858 1.00 69.19 390 PRO A C 1
ATOM 2903 O O . PRO A 1 390 ? -5.776 -13.546 5.526 1.00 69.19 390 PRO A O 1
ATOM 2906 N N . SER A 1 391 ? -6.868 -11.653 4.985 1.00 73.69 391 SER A N 1
ATOM 2907 C CA . SER A 1 391 ? -6.307 -11.554 3.633 1.00 73.69 391 SER A CA 1
ATOM 2908 C C . SER A 1 391 ? -4.958 -10.812 3.669 1.00 73.69 391 SER A C 1
ATOM 2910 O O . SER A 1 391 ? -4.663 -10.086 4.622 1.00 73.69 391 SER A O 1
ATOM 2912 N N . GLY A 1 392 ? -4.086 -11.044 2.680 1.00 72.38 392 GLY A N 1
ATOM 2913 C CA . GLY A 1 392 ? -2.714 -10.490 2.665 1.00 72.38 392 GLY A CA 1
ATOM 2914 C C . GLY A 1 392 ? -2.635 -9.016 2.240 1.00 72.38 392 GLY A C 1
ATOM 2915 O O . GLY A 1 392 ? -1.582 -8.392 2.316 1.00 72.38 392 GLY A O 1
ATOM 2916 N N . ASP A 1 393 ? -3.772 -8.509 1.795 1.00 76.44 393 ASP A N 1
ATOM 2917 C CA . ASP A 1 393 ? -4.081 -7.248 1.122 1.00 76.44 393 ASP A CA 1
ATOM 2918 C C . ASP A 1 393 ? -4.954 -6.326 1.999 1.00 76.44 393 ASP A C 1
ATOM 2920 O O . ASP A 1 393 ? -5.252 -5.199 1.601 1.00 76.44 393 ASP A O 1
ATOM 2924 N N . GLN A 1 394 ? -5.365 -6.779 3.194 1.00 82.75 394 GLN A N 1
ATOM 2925 C CA . GLN A 1 394 ? -6.291 -6.046 4.055 1.00 82.75 394 GLN A CA 1
ATOM 2926 C C . GLN A 1 394 ? -5.666 -4.731 4.557 1.00 82.75 394 GLN A C 1
ATOM 2928 O O . GLN A 1 394 ? -4.756 -4.728 5.386 1.00 82.75 394 GLN A O 1
ATOM 2933 N N . ALA A 1 395 ? -6.213 -3.602 4.107 1.00 82.88 395 ALA A N 1
ATOM 2934 C CA . ALA A 1 395 ? -5.730 -2.261 4.417 1.00 82.88 395 ALA A CA 1
ATOM 2935 C C . ALA A 1 395 ? -6.341 -1.666 5.699 1.00 82.88 395 ALA A C 1
ATOM 2937 O O . ALA A 1 395 ? -5.738 -0.788 6.317 1.00 82.88 395 ALA A O 1
ATOM 2938 N N . GLY A 1 396 ? -7.529 -2.114 6.126 1.00 86.31 396 GLY A N 1
ATOM 2939 C CA . GLY A 1 396 ? -8.134 -1.622 7.367 1.00 86.31 396 GLY A CA 1
ATOM 2940 C C . GLY A 1 396 ? -9.580 -2.048 7.609 1.00 86.31 396 GLY A C 1
ATOM 2941 O O . GLY A 1 396 ? -10.004 -3.139 7.216 1.00 86.31 396 GLY A O 1
ATOM 2942 N N . TYR A 1 397 ? -10.326 -1.168 8.288 1.00 89.75 397 TYR A N 1
ATOM 2943 C CA . TYR A 1 397 ? -11.738 -1.337 8.643 1.00 89.75 397 TYR A CA 1
ATOM 2944 C C . TYR A 1 397 ? -12.549 -0.057 8.405 1.00 89.75 397 TYR A C 1
ATOM 2946 O O . TYR A 1 397 ? -12.056 1.046 8.635 1.00 89.75 397 TYR A O 1
ATOM 2954 N N . ARG A 1 398 ? -13.823 -0.196 8.022 1.00 92.94 398 ARG A N 1
ATOM 2955 C CA . ARG A 1 398 ? -14.804 0.903 7.982 1.00 92.94 398 ARG A CA 1
ATOM 2956 C C . ARG A 1 398 ? -15.958 0.590 8.925 1.00 92.94 398 ARG A C 1
ATOM 2958 O O . ARG A 1 398 ? -16.633 -0.428 8.773 1.00 92.94 398 ARG A O 1
ATOM 2965 N N . VAL A 1 399 ? -16.182 1.466 9.902 1.00 95.88 399 VAL A N 1
ATOM 2966 C CA . VAL A 1 399 ? -17.327 1.391 10.821 1.00 95.88 399 VAL A CA 1
ATOM 2967 C C . VAL A 1 399 ? -18.457 2.248 10.267 1.00 95.88 399 VAL A C 1
ATOM 2969 O O . VAL A 1 399 ? -18.247 3.399 9.885 1.00 95.88 399 VAL A O 1
ATOM 2972 N N . TYR A 1 400 ? -19.667 1.702 10.263 1.00 96.12 400 TYR A N 1
ATOM 2973 C CA . TYR A 1 400 ? -20.878 2.389 9.831 1.00 96.12 400 TYR A CA 1
ATOM 2974 C C . TYR A 1 400 ? -21.870 2.481 10.989 1.00 96.12 400 TYR A C 1
ATOM 2976 O O . TYR A 1 400 ? -22.004 1.552 11.784 1.00 96.12 400 TYR A O 1
ATOM 2984 N N . ARG A 1 401 ? -22.588 3.604 11.064 1.00 95.69 401 ARG A N 1
ATOM 2985 C CA . ARG A 1 401 ? -23.590 3.920 12.090 1.00 95.69 401 ARG A CA 1
ATOM 2986 C C . ARG A 1 401 ? -24.914 4.323 11.454 1.00 95.69 401 ARG A C 1
ATOM 2988 O O . ARG A 1 401 ? -24.924 5.126 10.523 1.00 95.69 401 ARG A O 1
ATOM 2995 N N . ARG A 1 402 ? -26.034 3.899 12.038 1.00 94.75 402 ARG A N 1
ATOM 2996 C CA . ARG A 1 402 ? -27.336 4.570 11.876 1.00 94.75 402 ARG A CA 1
ATOM 2997 C C . ARG A 1 402 ? -27.968 4.866 13.232 1.00 94.75 402 ARG A C 1
ATOM 2999 O O . ARG A 1 402 ? -27.680 4.201 14.221 1.00 94.75 402 ARG A O 1
ATOM 3006 N N . ALA A 1 403 ? -28.849 5.858 13.291 1.00 92.88 403 ALA A N 1
ATOM 3007 C CA . ALA A 1 403 ? -29.795 5.959 14.401 1.00 92.88 403 ALA A CA 1
ATOM 3008 C C . ALA A 1 403 ? -30.854 4.857 14.245 1.00 92.88 403 ALA A C 1
ATOM 3010 O O . ALA A 1 403 ? -31.326 4.642 13.132 1.00 92.88 403 ALA A O 1
ATOM 3011 N N . THR A 1 404 ? -31.301 4.212 15.326 1.00 92.50 404 THR A N 1
ATOM 3012 C CA . THR A 1 404 ? -32.363 3.180 15.247 1.00 92.50 404 THR A CA 1
ATOM 3013 C C . THR A 1 404 ? -33.723 3.734 14.801 1.00 92.50 404 THR A C 1
ATOM 3015 O O . THR A 1 404 ? -34.647 2.976 14.527 1.00 92.50 404 THR A O 1
ATOM 3018 N N . THR A 1 405 ? -33.870 5.060 14.763 1.00 89.38 405 THR A N 1
ATOM 3019 C CA . THR A 1 405 ? -35.034 5.792 14.242 1.00 89.38 405 THR A CA 1
ATOM 3020 C C . THR A 1 405 ? -34.890 6.200 12.769 1.00 89.38 405 THR A C 1
ATOM 3022 O O . THR A 1 405 ? -35.808 6.807 12.223 1.00 89.38 405 THR A O 1
ATOM 3025 N N . GLY A 1 406 ? -33.756 5.899 12.126 1.00 87.12 406 GLY A N 1
ATOM 3026 C CA . GLY A 1 406 ? -33.457 6.239 10.735 1.00 87.12 406 GLY A CA 1
ATOM 3027 C C . GLY A 1 406 ? -33.090 5.015 9.891 1.00 87.12 406 GLY A C 1
ATOM 3028 O O . GLY A 1 406 ? -32.726 3.962 10.405 1.00 87.12 406 GLY A O 1
ATOM 3029 N N . SER A 1 407 ? -33.184 5.159 8.570 1.00 87.56 407 SER A N 1
ATOM 3030 C CA . SER A 1 407 ? -32.864 4.102 7.601 1.00 87.56 407 SER A CA 1
ATOM 3031 C C . SER A 1 407 ? -31.415 4.140 7.101 1.00 87.56 407 SER A C 1
ATOM 3033 O O . SER A 1 407 ? -30.856 3.093 6.775 1.00 87.56 407 SER A O 1
ATOM 3035 N N . THR A 1 408 ? -30.816 5.331 7.029 1.00 92.06 408 THR A N 1
ATOM 3036 C CA . THR A 1 408 ? -29.527 5.582 6.367 1.00 92.06 408 THR A CA 1
ATOM 3037 C C . THR A 1 408 ? -28.330 5.264 7.261 1.00 92.06 408 THR A C 1
ATOM 3039 O O . THR A 1 408 ? -28.238 5.757 8.385 1.00 92.06 408 THR A O 1
ATOM 3042 N N . TRP A 1 409 ? -27.384 4.496 6.719 1.00 94.62 409 TRP A N 1
ATOM 3043 C CA . TRP A 1 409 ? -26.059 4.278 7.298 1.00 94.62 409 TRP A CA 1
ATOM 3044 C C . TRP A 1 409 ? -25.099 5.408 6.913 1.00 94.62 409 TRP A C 1
ATOM 3046 O O . TRP A 1 409 ? -25.110 5.883 5.779 1.00 94.62 409 TRP A O 1
ATOM 3056 N N . VAL A 1 410 ? -24.264 5.828 7.860 1.00 93.56 410 VAL A N 1
ATOM 3057 C CA . VAL A 1 410 ? -23.263 6.893 7.712 1.00 93.56 410 VAL A CA 1
ATOM 3058 C C . VAL A 1 410 ? -21.915 6.347 8.200 1.00 93.56 410 VAL A C 1
ATOM 3060 O O . VAL A 1 410 ? -21.894 5.717 9.263 1.00 93.56 410 VAL A O 1
ATOM 3063 N N . PRO A 1 411 ? -20.800 6.547 7.473 1.00 92.69 411 PRO A N 1
ATOM 3064 C CA . PRO A 1 411 ? -19.482 6.125 7.940 1.00 92.69 411 PRO A CA 1
ATOM 3065 C C . PRO A 1 411 ? -19.064 6.889 9.205 1.00 92.69 411 PRO A C 1
ATOM 3067 O O . PRO A 1 411 ? -19.440 8.046 9.411 1.00 92.69 411 PRO A O 1
ATOM 3070 N N . VAL A 1 412 ? -18.271 6.234 10.048 1.00 92.00 412 VAL A N 1
ATOM 3071 C CA . VAL A 1 412 ? -17.682 6.792 11.270 1.00 92.00 412 VAL A CA 1
ATOM 3072 C C . VAL A 1 412 ? -16.179 6.962 11.059 1.00 92.00 412 VAL A C 1
ATOM 3074 O O . VAL A 1 412 ? -15.490 6.012 10.691 1.00 92.00 412 VAL A O 1
ATOM 3077 N N . SER A 1 413 ? -15.662 8.163 11.323 1.00 86.56 413 SER A N 1
ATOM 3078 C CA . SER A 1 413 ? -14.225 8.450 11.264 1.00 86.56 413 SER A CA 1
ATOM 3079 C C . SER A 1 413 ? -13.501 7.836 12.465 1.00 86.56 413 SER A C 1
ATOM 3081 O O . SER A 1 413 ? -13.407 8.449 13.526 1.00 86.56 413 SER A O 1
ATOM 3083 N N . CYS A 1 414 ? -12.997 6.616 12.297 1.00 79.19 414 CYS A N 1
ATOM 3084 C CA . CYS A 1 414 ? -12.161 5.935 13.282 1.00 79.19 414 CYS A CA 1
ATOM 3085 C C . CYS A 1 414 ? -10.689 6.355 13.135 1.00 79.19 414 CYS A C 1
ATOM 3087 O O . CYS A 1 414 ? -10.188 6.502 12.021 1.00 79.19 414 CYS A O 1
ATOM 3089 N N . GLY A 1 415 ? -9.988 6.539 14.255 1.00 57.28 415 GLY A N 1
ATOM 3090 C CA . GLY A 1 415 ? -8.551 6.820 14.253 1.00 57.28 415 GLY A CA 1
ATOM 3091 C C . GLY A 1 415 ? -7.727 5.542 14.094 1.00 57.28 415 GLY A C 1
ATOM 3092 O O . GLY A 1 415 ? -7.600 4.782 15.051 1.00 57.28 415 GLY A O 1
ATOM 3093 N N . GLY A 1 416 ? -7.141 5.339 12.912 1.00 59.00 416 GLY A N 1
ATOM 3094 C CA . GLY A 1 416 ? -6.231 4.225 12.614 1.00 59.00 416 GLY A CA 1
ATOM 3095 C C . GLY A 1 416 ? -6.910 2.942 12.116 1.00 59.00 416 GLY A C 1
ATOM 3096 O O . GLY A 1 416 ? -8.128 2.859 11.982 1.00 59.00 416 GLY A O 1
ATOM 3097 N N . THR A 1 417 ? -6.088 1.930 11.826 1.00 63.91 417 THR A N 1
ATOM 3098 C CA . THR A 1 417 ? -6.474 0.645 11.204 1.00 63.91 417 THR A CA 1
ATOM 3099 C C . THR A 1 417 ? -6.668 -0.504 12.207 1.00 63.91 417 THR A C 1
ATOM 3101 O O . THR A 1 417 ? -6.874 -1.651 11.811 1.00 63.91 417 THR A O 1
ATOM 3104 N N . GLY A 1 418 ? -6.605 -0.217 13.512 1.00 81.62 418 GLY A N 1
ATOM 3105 C CA . GLY A 1 418 ? -6.782 -1.203 14.583 1.00 81.62 418 GLY A CA 1
ATOM 3106 C C . GLY A 1 418 ? -8.217 -1.735 14.711 1.00 81.62 418 GLY A C 1
ATOM 3107 O O . GLY A 1 418 ? -9.147 -1.245 14.077 1.00 81.62 418 GLY A O 1
ATOM 3108 N N . THR A 1 419 ? -8.421 -2.735 15.574 1.00 91.44 419 THR A N 1
ATOM 3109 C CA . THR A 1 419 ? -9.733 -3.388 15.765 1.00 91.44 419 THR A CA 1
ATOM 3110 C C . THR A 1 419 ? -10.648 -2.684 16.780 1.00 91.44 419 THR A C 1
ATOM 3112 O O . THR A 1 419 ? -11.480 -3.318 17.435 1.00 91.44 419 THR A O 1
ATOM 3115 N N . THR A 1 420 ? -10.476 -1.372 16.952 1.00 92.38 420 THR A N 1
ATOM 3116 C CA . THR A 1 420 ? -11.265 -0.530 17.859 1.00 92.38 420 THR A CA 1
ATOM 3117 C C . THR A 1 420 ? -11.594 0.811 17.211 1.00 92.38 420 THR A C 1
ATOM 3119 O O . THR A 1 420 ? -10.899 1.288 16.318 1.00 92.38 420 THR A O 1
ATOM 3122 N N . CYS A 1 421 ? -12.676 1.442 17.660 1.00 93.12 421 CYS A N 1
ATOM 3123 C CA . CYS A 1 421 ? -13.073 2.776 17.218 1.00 93.12 421 CYS A CA 1
ATOM 3124 C C . CYS A 1 421 ? -13.752 3.526 18.365 1.00 93.12 421 CYS A C 1
ATOM 3126 O O . CYS A 1 421 ? -14.410 2.911 19.201 1.00 93.12 421 CYS A O 1
ATOM 3128 N N . THR A 1 422 ? -13.621 4.851 18.422 1.00 93.06 422 THR A N 1
ATOM 3129 C CA . THR A 1 422 ? -14.424 5.686 19.327 1.00 93.06 422 THR A CA 1
ATOM 3130 C C . THR A 1 422 ? -15.169 6.728 18.513 1.00 93.06 422 THR A C 1
ATOM 3132 O O . THR A 1 422 ? -14.563 7.589 17.887 1.00 93.06 422 THR A O 1
ATOM 3135 N N . ASP A 1 423 ? -16.491 6.624 18.534 1.00 93.19 423 ASP A N 1
ATOM 3136 C CA . ASP A 1 423 ? -17.422 7.507 17.849 1.00 93.19 423 ASP A CA 1
ATOM 3137 C C . ASP A 1 423 ? -17.904 8.610 18.803 1.00 93.19 423 ASP A C 1
ATOM 3139 O O . ASP A 1 423 ? -18.429 8.307 19.881 1.00 93.19 423 ASP A O 1
ATOM 3143 N N . ASP A 1 424 ? -17.752 9.879 18.418 1.00 92.62 424 ASP A N 1
ATOM 3144 C CA . ASP A 1 424 ? -18.351 11.014 19.128 1.00 92.62 424 ASP A CA 1
ATOM 3145 C C . ASP A 1 424 ? -19.747 11.307 18.557 1.00 92.62 424 ASP A C 1
ATOM 3147 O O . ASP A 1 424 ? -19.923 11.871 17.473 1.00 92.62 424 ASP A O 1
ATOM 3151 N N . VAL A 1 425 ? -20.769 10.920 19.321 1.00 91.69 425 VAL A N 1
ATOM 3152 C CA . VAL A 1 425 ? -22.174 11.181 18.998 1.00 91.69 425 VAL A CA 1
ATOM 3153 C C . VAL A 1 425 ? -22.643 12.551 19.497 1.00 91.69 425 VAL A C 1
ATOM 3155 O O . VAL A 1 425 ? -23.766 12.937 19.195 1.00 91.69 425 VAL A O 1
ATOM 3158 N N . SER A 1 426 ? -21.840 13.324 20.236 1.00 89.38 426 SER A N 1
ATOM 3159 C CA . SER A 1 426 ? -22.304 14.560 20.892 1.00 89.38 426 SER A CA 1
ATOM 3160 C C . SER A 1 426 ? -22.695 15.694 19.939 1.00 89.38 426 SER A C 1
ATOM 3162 O O . SER A 1 426 ? -23.504 16.544 20.314 1.00 89.38 426 SER A O 1
ATOM 3164 N N . GLY A 1 427 ? -22.198 15.673 18.698 1.00 84.31 427 GLY A N 1
ATOM 3165 C CA . GLY A 1 427 ? -22.648 16.556 17.615 1.00 84.31 427 GLY A CA 1
ATOM 3166 C C . GLY A 1 427 ? -23.971 16.139 16.949 1.00 84.31 427 GLY A C 1
ATOM 3167 O O . GLY A 1 427 ? -24.469 16.855 16.085 1.00 84.31 427 GLY A O 1
ATOM 3168 N N . GLN A 1 428 ? -24.549 14.988 17.311 1.00 84.75 428 GLN A N 1
ATOM 3169 C CA . GLN A 1 428 ? -25.771 14.458 16.700 1.00 84.75 428 GLN A CA 1
ATOM 3170 C C . GLN A 1 428 ? -27.036 14.959 17.413 1.00 84.75 428 GLN A C 1
ATOM 3172 O O . GLN A 1 428 ? -27.099 15.053 18.641 1.00 84.75 428 GLN A O 1
ATOM 3177 N N . SER A 1 429 ? -28.101 15.222 16.652 1.00 82.19 429 SER A N 1
ATOM 3178 C CA . SER A 1 429 ? -29.383 15.624 17.242 1.00 82.19 429 SER A CA 1
ATOM 3179 C C . SER A 1 429 ? -29.959 14.511 18.129 1.00 82.19 429 SER A C 1
ATOM 3181 O O . SER A 1 429 ? -30.045 13.349 17.727 1.00 82.19 429 SER A O 1
ATOM 3183 N N . GLY A 1 430 ? -30.339 14.860 19.361 1.00 80.06 430 GLY A N 1
ATOM 3184 C CA . GLY A 1 430 ? -30.929 13.922 20.320 1.00 80.06 430 GLY A CA 1
ATOM 3185 C C . GLY A 1 430 ? -29.972 12.880 20.920 1.00 80.06 430 GLY A C 1
ATOM 3186 O O . GLY A 1 430 ? -30.458 11.949 21.560 1.00 80.06 430 GLY A O 1
ATOM 3187 N N . TYR A 1 431 ? -28.646 13.026 20.780 1.00 80.19 431 TYR A N 1
ATOM 3188 C CA . TYR A 1 431 ? -27.630 12.003 21.113 1.00 80.19 431 TYR A CA 1
ATOM 3189 C C . TYR A 1 431 ? -27.701 11.353 22.510 1.00 80.19 431 TYR A C 1
ATOM 3191 O O . TYR A 1 431 ? -27.121 10.293 22.715 1.00 80.19 431 TYR A O 1
ATOM 3199 N N . GLN A 1 432 ? -28.389 11.952 23.486 1.00 83.00 432 GLN A N 1
ATOM 3200 C CA . GLN A 1 432 ? -28.587 11.370 24.824 1.00 83.00 432 GLN A CA 1
ATOM 3201 C C . GLN A 1 432 ? -29.760 10.373 24.904 1.00 83.00 432 GLN A C 1
ATOM 3203 O O . GLN A 1 432 ? -29.900 9.674 25.906 1.00 83.00 432 GLN A O 1
ATOM 3208 N N . ARG A 1 433 ? -30.632 10.344 23.886 1.00 84.75 433 ARG A N 1
ATOM 3209 C CA . ARG A 1 433 ? -31.868 9.538 23.819 1.00 84.75 433 ARG A CA 1
ATOM 3210 C C . ARG A 1 433 ? -31.974 8.689 22.549 1.00 84.75 433 ARG A C 1
ATOM 3212 O O . ARG A 1 433 ? -32.753 7.744 22.528 1.00 84.75 433 ARG A O 1
ATOM 3219 N N . THR A 1 434 ? -31.216 9.022 21.508 1.00 88.75 434 THR A N 1
ATOM 3220 C CA . THR A 1 434 ? -31.094 8.218 20.287 1.00 88.75 434 THR A CA 1
ATOM 3221 C C . THR A 1 434 ? -30.267 6.964 20.570 1.00 88.75 434 THR A C 1
ATOM 3223 O O . THR A 1 434 ? -29.103 7.079 20.956 1.00 88.75 434 THR A O 1
ATOM 3226 N N . ASN A 1 435 ? -30.831 5.776 20.353 1.00 92.31 435 ASN A N 1
ATOM 3227 C CA . ASN A 1 435 ? -30.031 4.556 20.251 1.00 92.31 435 ASN A CA 1
ATOM 3228 C C . ASN A 1 435 ? -29.379 4.509 18.863 1.00 92.31 435 ASN A C 1
ATOM 3230 O O . ASN A 1 435 ? -29.995 4.905 17.866 1.00 92.31 435 ASN A O 1
ATOM 3234 N N . TYR A 1 436 ? -28.144 4.031 18.804 1.00 94.75 436 TYR A N 1
ATOM 3235 C CA . TYR A 1 436 ? -27.389 3.885 17.565 1.00 94.75 436 TYR A CA 1
ATOM 3236 C C . TYR A 1 436 ? -27.121 2.413 17.290 1.00 94.75 436 TYR A C 1
ATOM 3238 O O . TYR A 1 436 ? -26.858 1.640 18.207 1.00 94.75 436 TYR A O 1
ATOM 3246 N N . GLU A 1 437 ? -27.203 2.039 16.021 1.00 97.38 437 GLU A N 1
ATOM 3247 C CA . GLU A 1 437 ? -26.883 0.710 15.516 1.00 97.38 437 GLU A CA 1
ATOM 3248 C C . GLU A 1 437 ? -25.606 0.807 14.676 1.00 97.38 437 GLU A C 1
ATOM 3250 O O . GLU A 1 437 ? -25.450 1.766 13.913 1.00 97.38 437 GLU A O 1
ATOM 3255 N N . TYR A 1 438 ? -24.703 -0.162 14.822 1.00 97.81 438 TYR A N 1
ATOM 3256 C CA . TYR A 1 438 ? -23.393 -0.179 14.170 1.00 97.81 438 TYR A CA 1
ATOM 3257 C C . TYR A 1 438 ? -23.081 -1.534 13.531 1.00 97.81 438 TYR A C 1
ATOM 3259 O O . TYR A 1 438 ? -23.435 -2.574 14.091 1.00 97.81 438 TYR A O 1
ATOM 3267 N N . TYR A 1 439 ? -22.340 -1.507 12.422 1.00 97.69 439 TYR A N 1
ATOM 3268 C CA . TYR A 1 439 ? -21.577 -2.643 11.893 1.00 97.69 439 TYR A CA 1
ATOM 3269 C C . TYR A 1 439 ? -20.169 -2.189 11.482 1.00 97.69 439 TYR A C 1
ATOM 3271 O O . TYR A 1 439 ? -19.902 -0.991 11.346 1.00 97.69 439 TYR A O 1
ATOM 3279 N N . VAL A 1 440 ? -19.267 -3.145 11.263 1.00 96.38 440 VAL A N 1
ATOM 3280 C CA . VAL A 1 440 ? -17.934 -2.915 10.693 1.00 96.38 440 VAL A CA 1
ATOM 3281 C C . VAL A 1 440 ? -17.696 -3.851 9.504 1.00 96.38 440 VAL A C 1
ATOM 3283 O O . VAL A 1 440 ? -18.189 -4.979 9.486 1.00 96.38 440 VAL A O 1
ATOM 3286 N N . VAL A 1 441 ? -16.953 -3.375 8.507 1.00 94.81 441 VAL A N 1
ATOM 3287 C CA . VAL A 1 441 ? -16.397 -4.175 7.401 1.00 94.81 441 VAL A CA 1
ATOM 3288 C C . VAL A 1 441 ? -14.878 -4.041 7.393 1.00 94.81 441 VAL A C 1
ATOM 3290 O O . VAL A 1 441 ? -14.344 -3.023 7.839 1.00 94.81 441 VAL A O 1
ATOM 3293 N N . ALA A 1 442 ? -14.181 -5.056 6.895 1.00 89.69 442 ALA A N 1
ATOM 3294 C CA . ALA A 1 442 ? -12.788 -4.945 6.475 1.00 89.69 442 ALA A CA 1
ATOM 3295 C C . ALA A 1 442 ? -12.729 -4.393 5.040 1.00 89.69 442 ALA A C 1
ATOM 3297 O O . ALA A 1 442 ? -13.689 -4.554 4.283 1.00 89.69 442 ALA A O 1
ATOM 3298 N N . TYR A 1 443 ? -11.619 -3.758 4.666 1.00 85.31 443 TYR A N 1
ATOM 3299 C CA . TYR A 1 443 ? -11.343 -3.381 3.276 1.00 85.31 443 TYR A CA 1
ATOM 3300 C C . TYR A 1 443 ? -9.874 -3.629 2.909 1.00 85.31 443 TYR A C 1
ATOM 3302 O O . TYR A 1 443 ? -9.010 -3.615 3.790 1.00 85.31 443 TYR A O 1
ATOM 3310 N N . ASP A 1 444 ? -9.612 -3.877 1.627 1.00 84.25 444 ASP A N 1
ATOM 3311 C CA . ASP A 1 444 ? -8.285 -4.143 1.051 1.00 84.25 444 ASP A CA 1
ATOM 3312 C C . ASP A 1 444 ? -7.642 -2.898 0.403 1.00 84.25 444 ASP A C 1
ATOM 3314 O O . ASP A 1 444 ? -8.202 -1.799 0.414 1.00 84.25 444 ASP A O 1
ATOM 3318 N N . LEU A 1 445 ? -6.440 -3.067 -0.153 1.00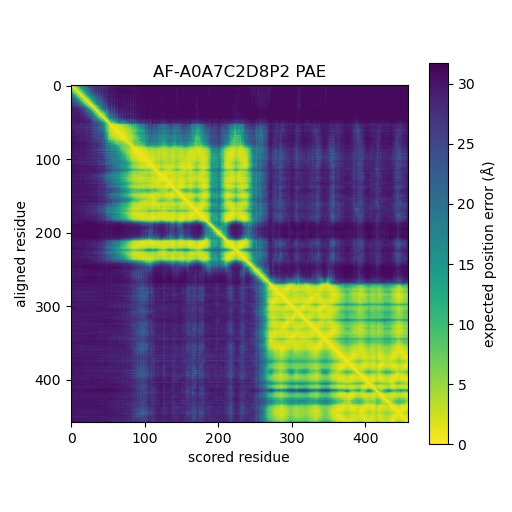 79.62 445 LEU A N 1
ATOM 3319 C CA . LEU A 1 445 ? -5.706 -2.024 -0.881 1.00 79.62 445 LEU A CA 1
ATOM 3320 C C . LEU A 1 445 ? -6.363 -1.604 -2.215 1.00 79.62 445 LEU A C 1
ATOM 3322 O O . LEU A 1 445 ? -6.077 -0.509 -2.700 1.00 79.62 445 LEU A O 1
ATOM 3326 N N . ALA A 1 446 ? -7.259 -2.416 -2.789 1.00 77.19 446 ALA A N 1
ATOM 3327 C CA . ALA A 1 446 ? -8.038 -2.066 -3.981 1.00 77.19 446 ALA A CA 1
ATOM 3328 C C . ALA A 1 446 ? -9.334 -1.302 -3.653 1.00 77.19 446 ALA A C 1
ATOM 3330 O O . ALA A 1 446 ? -9.862 -0.569 -4.491 1.00 77.19 446 ALA A O 1
ATOM 3331 N N . GLY A 1 447 ? -9.823 -1.428 -2.420 1.00 81.19 447 GLY A N 1
ATOM 3332 C CA . GLY A 1 447 ? -11.047 -0.823 -1.920 1.00 81.19 447 GLY A CA 1
ATOM 3333 C C . GLY A 1 447 ? -12.282 -1.726 -1.965 1.00 81.19 447 GLY A C 1
ATOM 3334 O O . GLY A 1 447 ? -13.385 -1.186 -1.841 1.00 81.19 447 GLY A O 1
ATOM 3335 N N . ASN A 1 448 ? -12.155 -3.054 -2.117 1.00 83.19 448 ASN A N 1
ATOM 3336 C CA . ASN A 1 448 ? -13.312 -3.932 -1.901 1.00 83.19 448 ASN A CA 1
ATOM 3337 C C . ASN A 1 448 ? -13.680 -3.941 -0.406 1.00 83.19 448 ASN A C 1
ATOM 3339 O O . ASN A 1 448 ? -12.809 -3.914 0.463 1.00 83.19 448 ASN A O 1
ATOM 3343 N N . GLU A 1 449 ? -14.977 -4.000 -0.089 1.00 91.25 449 GLU A N 1
ATOM 3344 C CA . GLU A 1 449 ? -15.468 -4.110 1.291 1.00 91.25 449 GLU A CA 1
ATOM 3345 C C . GLU A 1 449 ? -15.974 -5.529 1.581 1.00 91.25 449 GLU A C 1
ATOM 3347 O O . GLU A 1 449 ? -16.704 -6.122 0.783 1.00 91.25 449 GLU A O 1
ATOM 3352 N N . SER A 1 450 ? -15.612 -6.065 2.749 1.00 95.00 450 SER A N 1
ATOM 3353 C CA . SER A 1 450 ? -16.082 -7.370 3.219 1.00 95.00 450 SER A CA 1
ATOM 3354 C C . SER A 1 450 ? -17.601 -7.404 3.423 1.00 95.00 450 SER A C 1
ATOM 3356 O O . SER A 1 450 ? -18.269 -6.376 3.555 1.00 95.00 450 SER A O 1
ATOM 3358 N N . ALA A 1 451 ? -18.153 -8.604 3.617 1.00 95.44 451 ALA A N 1
ATOM 3359 C CA . ALA A 1 451 ? -19.465 -8.722 4.253 1.00 95.44 451 ALA A CA 1
ATOM 3360 C C . ALA A 1 451 ? -19.474 -8.046 5.645 1.00 95.44 451 ALA A C 1
ATOM 3362 O O . ALA A 1 451 ? -18.437 -7.927 6.306 1.00 95.44 451 ALA A O 1
ATOM 3363 N N . GLN A 1 452 ? -20.653 -7.596 6.078 1.00 96.81 452 GLN A N 1
ATOM 3364 C CA . GLN A 1 452 ? -20.853 -6.887 7.346 1.00 96.81 452 GLN A CA 1
ATOM 3365 C C . GLN A 1 452 ? -20.608 -7.804 8.555 1.00 96.81 452 GLN A C 1
ATOM 3367 O O . GLN A 1 452 ? -20.960 -8.986 8.534 1.00 96.81 452 GLN A O 1
ATOM 3372 N N . SER A 1 453 ? -20.053 -7.243 9.632 1.00 97.50 453 SER A N 1
ATOM 3373 C CA . SER A 1 453 ? -20.003 -7.891 10.947 1.00 97.50 453 SER A CA 1
ATOM 3374 C C . SER A 1 453 ? -21.403 -8.167 11.511 1.00 97.50 453 SER A C 1
ATOM 3376 O O . SER A 1 453 ? -22.419 -7.698 10.995 1.00 97.50 453 SER A O 1
ATOM 3378 N N . ASN A 1 454 ? -21.475 -8.825 12.674 1.00 97.56 454 ASN A N 1
ATOM 3379 C CA . ASN A 1 454 ? -22.682 -8.734 13.494 1.00 97.56 454 ASN A CA 1
ATOM 3380 C C . ASN A 1 454 ? -23.010 -7.259 13.800 1.00 97.56 454 ASN A C 1
ATOM 3382 O O . ASN A 1 454 ? -22.104 -6.453 14.025 1.00 97.56 454 ASN A O 1
ATOM 3386 N N . HIS A 1 455 ? -24.299 -6.924 13.833 1.00 97.25 455 HIS A N 1
ATOM 3387 C CA . HIS A 1 455 ? -24.761 -5.598 14.237 1.00 97.25 455 HIS A CA 1
ATOM 3388 C C . HIS A 1 455 ? -24.790 -5.479 15.767 1.00 97.25 455 HIS A C 1
ATOM 3390 O O . HIS A 1 455 ? -24.990 -6.473 16.471 1.00 97.25 455 HIS A O 1
ATOM 3396 N N . VAL A 1 456 ? -24.631 -4.258 16.281 1.00 97.62 456 VAL A N 1
ATOM 3397 C CA . VAL A 1 456 ? -24.776 -3.930 17.711 1.00 97.62 456 VAL A CA 1
ATOM 3398 C C . VAL A 1 456 ? -25.571 -2.645 17.910 1.00 97.62 456 VAL A C 1
ATOM 3400 O O . VAL A 1 456 ? -25.420 -1.711 17.128 1.00 97.62 456 VAL A O 1
ATOM 3403 N N . THR A 1 457 ? -26.376 -2.585 18.975 1.00 96.62 457 THR A N 1
ATOM 3404 C CA . THR A 1 457 ? -27.225 -1.428 19.316 1.00 96.62 457 THR A CA 1
ATOM 3405 C C . THR A 1 457 ? -26.906 -0.914 20.719 1.00 96.62 457 THR A C 1
ATOM 3407 O O . THR A 1 457 ? -26.758 -1.717 21.641 1.00 96.62 457 THR A O 1
ATOM 3410 N N . VAL A 1 458 ? -26.800 0.411 20.881 1.00 92.81 458 VAL A N 1
ATOM 3411 C CA . VAL A 1 458 ? -26.227 1.077 22.072 1.00 92.81 458 VAL A CA 1
ATOM 3412 C C . VAL A 1 458 ? -26.780 2.487 22.302 1.00 92.81 458 VAL A C 1
ATOM 3414 O O . VAL A 1 458 ? -27.293 3.108 21.345 1.00 92.81 458 VAL A O 1
#

Secondary structure (DSSP, 8-state):
-------------------------------------SSGGGSS--S------HHHHHHHHHHHHHHHHHHHHHHHHHHHHHHHHHHHHHHHHHHHHHHHHHHTS-GGG-SB-PPSSPP--S-TTSGGGGEETTTTEE-SSSSSSPPPEEB-B-TT-SS-B-SEEEEEEETTEEEEEEEEEEEE--TTS-SSS----SSS-S----TT---EEEEEEEEEEE-TTS-EEEEEEEEEE--S-S-----S--PPP-----------PPP----S---EEEETTT-SEES-SEEEEEEE-SS-SEEEEESSSSS----EE--SSEEEEEEEPPSSSEEEEEEEEEEETTEEEEEEEEEEEE---PPPPPEEEEEEE-TTSSEEEEEEEPPSSPPTTEEEEEEEEEETT-S--EEE--SSSSSEEEEE-TTSTTTTT--EEEEEEEEESS--BPPP---EE-

Nearest PDB structures (foldseek):
  3lpw-assembly2_B  TM=4.084E-01  e=2.384E-07  Homo sapiens
  2jll-assembly1_A  TM=3.340E-01  e=3.097E-07  Homo sapiens
  5utk-assembly1_A  TM=4.760E-01  e=1.404E-04  Homo sapiens
  4y5v-assembly1_C  TM=4.529E-01  e=1.081E-04  Homo sapiens
  2ha1-assembly1_A  TM=3.256E-01  e=5.174E-03  Homo sapiens

Solvent-accessible surface area (backbone atoms only — not comparable to full-atom values): 27769 Å² total; per-residue (Å²): 132,89,81,92,81,91,88,89,87,87,88,85,84,89,88,82,90,87,84,88,90,84,89,90,85,86,88,84,89,85,88,85,76,100,79,79,82,92,66,82,86,74,79,81,82,84,76,83,91,66,73,84,47,70,66,55,57,50,50,52,50,51,53,48,51,52,51,52,50,52,50,53,52,50,52,59,47,54,54,50,54,54,50,56,56,51,54,52,53,54,43,48,55,53,43,53,50,55,51,51,56,53,68,75,42,57,62,86,31,63,22,24,24,54,59,93,61,63,71,61,39,95,48,86,76,40,79,39,41,38,30,40,55,86,80,48,25,36,37,90,69,68,95,50,92,74,70,66,25,47,55,34,62,43,68,75,48,79,72,49,42,60,40,80,46,84,65,50,70,62,84,98,38,61,35,42,38,38,44,46,34,24,42,34,69,65,103,72,68,74,98,50,95,86,74,81,79,92,78,83,81,87,72,74,86,62,98,79,54,63,70,27,36,36,44,35,32,36,33,34,37,60,47,102,80,76,49,69,44,68,52,75,53,72,50,81,44,57,87,73,79,76,82,82,81,71,74,90,79,80,78,82,76,89,78,90,64,91,70,76,83,72,75,78,76,68,79,72,83,36,89,34,28,63,60,51,50,34,47,61,85,69,41,65,44,29,63,51,55,65,38,44,38,38,39,34,28,91,66,41,47,27,34,34,46,24,75,64,68,76,62,67,53,73,81,40,85,44,64,74,60,52,44,75,46,83,45,75,56,79,85,72,64,48,78,44,53,45,26,36,36,26,22,40,95,93,32,45,14,33,67,36,62,36,71,32,29,32,42,76,77,51,34,49,41,28,37,75,51,45,67,47,66,43,94,87,41,36,33,36,44,34,41,42,42,75,32,84,71,66,56,99,52,62,62,33,63,51,40,35,37,25,46,75,90,54,89,63,75,42,80,52,87,49,82,70,60,64,60,49,36,61,46,76,40,64,88,43,89,60,36,86,75,55,44,38,34,35,36,36,23,22,24,30,75,48,62,40,63,19,57,72,26,55,70,41,76,81

Foldseek 3Di:
DDDDDDDDDDDDDDDDDDDDDDDDDDDDDDDDDDDDDDDPPPPPPDDDPPPCDPVNVVVVVVVVVVVVVVVVVVVVVVVQVVQVVVVVVVLVVVQVVVVVVLVVDQQLQAAAQDDQDDDADPPLLDLNVQADSVQQFGDQPRVDPDDTFHFGHDHRDPPHDHAWDDWDDDVPKIKTKGKTKGFDDDPDDDPDQDDAPPPPGPRDDDPDDGFKIKIKMWIWIARPPRDIDIDIDIDIGGNPPPPPPDDPDDDDDDDPDPDDDDQDDDDFDFDDWDWAKDWQNPQQEALFQKIKIKIFTPAFQWKWKDQRQPDTDDIGGDDDRMDIDIDGFDDDWAKTKMKMWGDDPNGIGTIYIDMHTHDNDWWAWWEDKDWDADPVLFKIKIFTHDGVPTDPFWPAKWKWKDFPVDDDIDTADADDRDRMGMGGCNPPPPSNPTKMKMWMWIAGSNGHTHPIYDIDID

Sequence (458 aa):
MHRRMVKEGPTGCPTPFTSRPSLPITPHEDVMTLRSWSAVLRARLGHDERGFTMVEALASLTILAVGVFAVATAMGFGLKTSGMSRQRLAARAAAEQQMELARALNYESVVLDDADPLPHSSDPTHPDHWVDAAAQTFDPDADGPMAPEPIARVPGASPALHHVQSPFYSGNTRFEVYIYVTWVDLERDGTGAMDADDGNGDGVSDAGGHDAKRVTVAIRWQEQGGRWRVERMGSLFSDGKIPYHGTTGSAAPPTSSPSPSPSPTPSPTGTGPTGTLTIANGAQYTTSTIVTITLCSNDATEYQLSNDGATWGAKQGYSGSCTSTIYTLPPGDGEKTVWGRFWRNDTVGPATSDTIVLDTTPPNAPSGLTATRSSNKKTVTLSWSAPSPPSGDQAGYRVYRRATTGSTWVPVSCGGTGTTCTDDVSGQSGYQRTNYEYYVVAYDLAGNESAQSNHVTV

Radius of gyration: 38.81 Å; Cα contacts (8 Å, |Δi|>4): 786; chains: 1; bounding box: 127×113×93 Å

Mean predicted aligned error: 20.87 Å

pLDDT: mean 75.84, std 19.5, range [29.28, 97.81]